Protein AF-A0A2G8LAB1-F1 (afdb_monomer_lite)

InterPro domains:
  IPR038741 AP-5 complex subunit beta-1 [PTHR34033] (22-468)
  IPR048979 AP5B1, middle domain [PF21588] (20-175)
  IPR048980 AP-5 complex subunit beta-1, beta-barrel domain [PF21589] (275-345)
  IPR048981 AP5B1, C-terminal domain [PF21590] (365-467)

Foldseek 3Di:
DDPVVPVVCPPPLPPVLVVLLVCCVVPVVCLVVLVVVLVVCCVVPVPDPSSLVSLQSNLQSLLPDQLVVCVVNVLSNLVSLLVNLQDAPHDNVSVLVSLLNNLVVDLVQVPQPPPVLLSLLSSLLSNLQRYDCVVCLVSSLSNLVSQLPRHNDNLSNVSSVVSNCCSPPHDSVVSNVVSVVVVVPPVPPDPCCVSRVPPPPVPQQPAAEDADDQKAKDFDDWDWDLLVVLVCCEPDDLVVLVCCLVPVPDQTKTKTKIFIATDPDPPPDDDPFFKWAFKWKAKDDDPQWPHWDIDTDGIDGNPDPVTDIDITIIRGQFLDKDFIWMKMWTAGPVRHIYIYTYGTDTGASLSFWDARSYDLVCSVVSLVVLQVVLVVQCPDPPFQKDKDKDWAQDAPVLVVVLCCVRPVRQWNDPPDDPDPFQFTWGWTAGPRGKIWTWTWTGDNIIMIIIIIRHPVCVVSVVVVSVVSVPDD

Structure (mmCIF, N/CA/C/O backbone):
data_AF-A0A2G8LAB1-F1
#
_entry.id   AF-A0A2G8LAB1-F1
#
loop_
_atom_site.group_PDB
_atom_site.id
_atom_site.type_symbol
_atom_site.label_atom_id
_atom_site.label_alt_id
_atom_site.label_comp_id
_atom_site.label_asym_id
_atom_site.label_entity_id
_atom_site.label_seq_id
_atom_site.pdbx_PDB_ins_code
_atom_site.Cartn_x
_atom_site.Cartn_y
_atom_site.Cartn_z
_atom_site.occupancy
_atom_site.B_iso_or_equiv
_atom_site.auth_seq_id
_atom_site.auth_comp_id
_atom_site.auth_asym_id
_atom_site.auth_atom_id
_atom_site.pdbx_PDB_model_num
ATOM 1 N N . MET A 1 1 ? -2.774 -20.243 12.079 1.00 34.16 1 MET A N 1
ATOM 2 C CA . MET A 1 1 ? -2.712 -21.299 13.116 1.00 34.16 1 MET A CA 1
ATOM 3 C C . MET A 1 1 ? -4.009 -22.090 13.053 1.00 34.16 1 MET A C 1
ATOM 5 O O . MET A 1 1 ? -5.054 -21.473 12.923 1.00 34.16 1 MET A O 1
ATOM 9 N N . ASN A 1 2 ? -3.933 -23.422 13.016 1.00 23.27 2 ASN A N 1
ATOM 10 C CA . ASN A 1 2 ? -5.060 -24.310 12.702 1.00 23.27 2 ASN A CA 1
ATOM 11 C C . ASN A 1 2 ? -5.976 -24.527 13.923 1.00 23.27 2 ASN A C 1
ATOM 13 O O . ASN A 1 2 ? -5.497 -24.894 14.994 1.00 23.27 2 ASN A O 1
ATOM 17 N N . VAL A 1 3 ? -7.285 -24.348 13.723 1.00 28.98 3 VAL A N 1
ATOM 18 C CA . VAL A 1 3 ? -8.379 -24.442 14.720 1.00 28.98 3 VAL A CA 1
ATOM 19 C C . VAL A 1 3 ? -8.551 -25.866 15.289 1.00 28.98 3 VAL A C 1
ATOM 21 O O . VAL A 1 3 ? -9.186 -26.083 16.315 1.00 28.98 3 VAL A O 1
A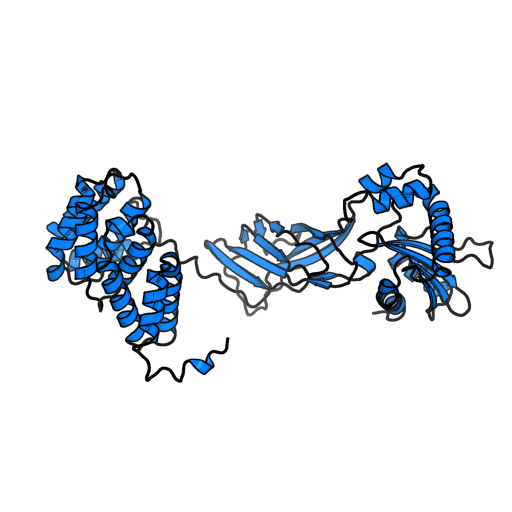TOM 24 N N . SER A 1 4 ? -7.905 -26.860 14.685 1.00 25.75 4 SER A N 1
ATOM 25 C CA . SER A 1 4 ? -8.000 -28.276 15.051 1.00 25.75 4 SER A CA 1
ATOM 26 C C . SER A 1 4 ? -7.228 -28.690 16.313 1.00 25.75 4 SER A C 1
ATOM 28 O O . SER A 1 4 ? -7.416 -29.812 16.777 1.00 25.75 4 SER A O 1
ATOM 30 N N . ASN A 1 5 ? -6.420 -27.810 16.916 1.00 28.12 5 ASN A N 1
ATOM 31 C CA . ASN A 1 5 ? -5.704 -28.118 18.164 1.00 28.12 5 ASN A CA 1
ATOM 32 C C . ASN A 1 5 ? -6.495 -27.811 19.454 1.00 28.12 5 ASN A C 1
ATOM 34 O O . ASN A 1 5 ? -6.044 -28.193 20.530 1.00 28.12 5 ASN A O 1
ATOM 38 N N . PHE A 1 6 ? -7.677 -27.186 19.381 1.00 33.34 6 PHE A N 1
ATOM 39 C CA . PHE A 1 6 ? -8.468 -26.852 20.579 1.00 33.34 6 PHE A CA 1
ATOM 40 C C . PHE A 1 6 ? -9.347 -28.001 21.106 1.00 33.34 6 PHE A C 1
ATOM 42 O O . PHE A 1 6 ? -9.737 -27.993 22.272 1.00 33.34 6 PHE A O 1
ATOM 49 N N . TYR A 1 7 ? -9.598 -29.047 20.311 1.00 29.33 7 TYR A N 1
ATOM 50 C CA . TYR A 1 7 ? -10.442 -30.180 20.727 1.00 29.33 7 TYR A CA 1
ATOM 51 C C . TYR A 1 7 ? -9.800 -31.115 21.773 1.00 29.33 7 TYR A C 1
ATOM 53 O O . TYR A 1 7 ? -10.457 -32.038 22.250 1.00 29.33 7 TYR A O 1
ATOM 61 N N . PHE A 1 8 ? -8.548 -30.869 22.178 1.00 28.81 8 PHE A N 1
ATOM 62 C CA . PHE A 1 8 ? -7.844 -31.644 23.211 1.00 28.81 8 PHE A CA 1
ATOM 63 C C . PHE A 1 8 ? -7.818 -30.985 24.606 1.00 28.81 8 PHE A C 1
ATOM 65 O O . PHE A 1 8 ? -7.206 -31.530 25.524 1.00 28.81 8 PHE A O 1
ATOM 72 N N . LEU A 1 9 ? -8.500 -29.850 24.804 1.00 31.88 9 LEU A N 1
ATOM 73 C CA . LEU A 1 9 ? -8.418 -29.046 26.038 1.00 31.88 9 LEU A CA 1
ATOM 74 C C . LEU A 1 9 ? -9.493 -29.341 27.099 1.00 31.88 9 LEU A C 1
ATOM 76 O O . LEU A 1 9 ? -9.493 -28.725 28.161 1.00 31.88 9 LEU A O 1
ATOM 80 N N . GLY A 1 10 ? -10.357 -30.337 26.887 1.00 31.53 10 GLY A N 1
ATOM 81 C CA . GLY A 1 10 ? -11.409 -30.712 27.848 1.00 31.53 10 GLY A CA 1
ATOM 82 C C . GLY A 1 10 ? -10.918 -31.235 29.210 1.00 31.53 10 GLY A C 1
ATOM 83 O O . GLY A 1 10 ? -11.738 -31.463 30.092 1.00 31.53 10 GLY A O 1
ATOM 84 N N . ASN A 1 11 ? -9.604 -31.418 29.404 1.00 30.48 11 ASN A N 1
ATOM 85 C CA . ASN A 1 11 ? -9.011 -31.949 30.641 1.00 30.48 11 ASN A CA 1
ATOM 86 C C . ASN A 1 11 ? -7.961 -31.026 31.304 1.00 30.48 11 ASN A C 1
ATOM 88 O O . ASN A 1 11 ? -7.359 -31.434 32.293 1.00 30.48 11 ASN A O 1
ATOM 92 N N . TYR A 1 12 ? -7.750 -29.797 30.810 1.00 37.06 12 TYR A N 1
ATOM 93 C CA . TYR A 1 12 ? -6.701 -28.875 31.297 1.00 37.06 12 TYR A CA 1
ATOM 94 C C . TYR A 1 12 ? -7.227 -27.480 31.693 1.00 37.06 12 TYR A C 1
ATOM 96 O O . TYR A 1 12 ? -6.529 -26.476 31.584 1.00 37.06 12 TYR A O 1
ATOM 104 N N . TYR A 1 13 ? -8.453 -27.401 32.222 1.00 44.59 13 TYR A N 1
ATOM 105 C CA . TYR A 1 13 ? -9.095 -26.132 32.610 1.00 44.59 13 TYR A CA 1
ATOM 106 C C . TYR A 1 13 ? -8.311 -25.271 33.625 1.00 44.59 13 TYR A C 1
ATOM 108 O O . TYR A 1 13 ? -8.601 -24.086 33.754 1.00 44.59 13 TYR A O 1
ATOM 116 N N . SER A 1 14 ? -7.324 -25.817 34.347 1.00 45.56 14 SER A N 1
ATOM 117 C CA . SER A 1 14 ? -6.558 -25.060 35.349 1.00 45.56 14 SER A CA 1
ATOM 118 C C . SER A 1 14 ? -5.307 -24.362 34.811 1.00 45.56 14 SER A C 1
ATOM 120 O O . SER A 1 14 ? -4.844 -23.413 35.433 1.00 45.56 14 SER A O 1
ATOM 122 N N . THR A 1 15 ? -4.718 -24.830 33.707 1.00 46.34 15 THR A N 1
ATOM 123 C CA . THR A 1 15 ? -3.428 -24.307 33.217 1.00 46.34 15 THR A CA 1
ATOM 124 C C . THR A 1 15 ? -3.585 -23.079 32.328 1.00 46.34 15 THR A C 1
ATOM 126 O O . THR A 1 15 ? -2.771 -22.168 32.425 1.00 46.34 15 THR A O 1
ATOM 129 N N . ASP A 1 16 ? -4.653 -22.994 31.533 1.00 50.97 16 ASP A N 1
ATOM 130 C CA . ASP A 1 16 ? -4.827 -21.889 30.578 1.00 50.97 16 ASP A CA 1
ATOM 131 C C . ASP A 1 16 ? -5.318 -20.594 31.247 1.00 50.97 16 ASP A C 1
ATOM 133 O O . ASP A 1 16 ? -4.904 -19.505 30.854 1.00 50.97 16 ASP A O 1
ATOM 137 N N . SER A 1 17 ? -6.125 -20.697 32.316 1.00 56.16 17 SER A N 1
ATOM 138 C CA . SER A 1 17 ? -6.511 -19.537 33.144 1.00 56.16 17 SER A CA 1
ATOM 139 C C . SER A 1 17 ? -5.283 -18.871 33.764 1.00 56.16 17 SER A C 1
ATOM 141 O O . SER A 1 17 ? -5.150 -17.650 33.737 1.00 56.16 17 SER A O 1
ATOM 143 N N . PHE A 1 18 ? -4.337 -19.688 34.235 1.00 57.12 18 PHE A N 1
ATOM 144 C CA . PHE A 1 18 ? -3.109 -19.220 34.868 1.00 57.12 18 PHE A CA 1
ATOM 145 C C . PHE A 1 18 ? -2.210 -18.441 33.896 1.00 57.12 18 PHE A C 1
ATOM 147 O O . PHE A 1 18 ? -1.661 -17.411 34.271 1.00 57.12 18 PHE A O 1
ATOM 154 N N . VAL A 1 19 ? -2.105 -18.874 32.634 1.00 64.88 19 VAL A N 1
ATOM 155 C CA . VAL A 1 19 ? -1.280 -18.189 31.620 1.00 64.88 19 VAL A CA 1
ATOM 156 C C . VAL A 1 19 ? -1.858 -16.822 31.251 1.00 64.88 19 VAL A C 1
ATOM 158 O O . VAL A 1 19 ? -1.109 -15.857 31.109 1.00 64.88 19 VAL A O 1
ATOM 161 N N . VAL A 1 20 ? -3.184 -16.713 31.116 1.00 65.50 20 VAL A N 1
ATOM 162 C CA . VAL A 1 20 ? -3.845 -15.433 30.802 1.00 65.50 20 VAL A CA 1
ATOM 163 C C . VAL A 1 20 ? -3.767 -14.474 31.993 1.00 65.50 20 VAL A C 1
ATOM 165 O O . VAL A 1 20 ? -3.480 -13.292 31.810 1.00 65.50 20 VAL A O 1
ATOM 168 N N . GLU A 1 21 ? -3.958 -14.975 33.215 1.00 68.94 21 GLU A N 1
ATOM 169 C CA . GLU A 1 21 ? -3.777 -14.198 34.446 1.00 68.94 21 GLU A CA 1
ATOM 170 C C . GLU A 1 21 ? -2.339 -13.688 34.593 1.00 68.94 21 GLU A C 1
ATOM 172 O O . GLU A 1 21 ? -2.125 -12.502 34.855 1.00 68.94 21 GLU A O 1
ATOM 177 N N . GLU A 1 22 ? -1.348 -14.553 34.368 1.00 67.50 22 GLU A N 1
ATOM 178 C CA . GLU A 1 22 ? 0.066 -14.192 34.438 1.00 67.50 22 GLU A CA 1
ATOM 179 C C . GLU A 1 22 ? 0.432 -13.159 33.362 1.00 67.50 22 GLU A C 1
ATOM 181 O O . GLU A 1 22 ? 1.080 -12.156 33.676 1.00 67.50 22 GLU A O 1
ATOM 186 N N . ALA A 1 23 ? -0.064 -13.319 32.131 1.00 68.81 23 ALA A N 1
ATOM 187 C CA . ALA A 1 23 ? 0.155 -12.367 31.044 1.00 68.81 23 ALA A CA 1
ATOM 188 C C . ALA A 1 23 ? -0.424 -10.977 31.356 1.00 68.81 23 ALA A C 1
ATOM 190 O O . ALA A 1 23 ? 0.278 -9.976 31.214 1.00 68.81 23 ALA A O 1
ATOM 191 N N . VAL A 1 24 ? -1.667 -10.900 31.845 1.00 70.88 24 VAL A N 1
ATOM 192 C CA . VAL A 1 24 ? -2.286 -9.624 32.249 1.00 70.88 24 VAL A CA 1
ATOM 193 C C . VAL A 1 24 ? -1.574 -9.022 33.468 1.00 70.88 24 VAL A C 1
ATOM 195 O O . VAL A 1 24 ? -1.470 -7.800 33.575 1.00 70.88 24 VAL A O 1
ATOM 198 N N . SER A 1 25 ? -1.031 -9.850 34.367 1.00 67.75 25 SER A N 1
ATOM 199 C CA . SER A 1 25 ? -0.295 -9.372 35.543 1.00 67.75 25 SER A CA 1
ATOM 200 C C . SER A 1 25 ? 1.044 -8.716 35.204 1.00 67.75 25 SER A C 1
ATOM 202 O O . SER A 1 25 ? 1.371 -7.666 35.758 1.00 67.75 25 SER A O 1
ATOM 204 N N . GLN A 1 26 ? 1.812 -9.316 34.290 1.00 69.88 26 GLN A N 1
ATOM 205 C CA . GLN A 1 26 ? 3.109 -8.788 33.869 1.00 69.88 26 GLN A CA 1
ATOM 206 C C . GLN A 1 26 ? 2.942 -7.643 32.867 1.00 69.88 26 GLN A C 1
ATOM 208 O O . GLN A 1 26 ? 3.768 -6.730 32.811 1.00 69.88 26 GLN A O 1
ATOM 213 N N . HIS A 1 27 ? 1.850 -7.667 32.100 1.00 75.50 27 HIS A N 1
ATOM 214 C CA . HIS A 1 27 ? 1.599 -6.742 31.008 1.00 75.50 27 HIS A CA 1
ATOM 215 C C . HIS A 1 27 ? 0.113 -6.320 30.947 1.00 75.50 27 HIS A C 1
ATOM 217 O O . HIS A 1 27 ? -0.661 -6.846 30.145 1.00 75.50 27 HIS A O 1
ATOM 223 N N . PRO A 1 28 ? -0.302 -5.308 31.736 1.00 75.06 28 PRO A N 1
ATOM 224 C CA . PRO A 1 28 ? -1.707 -4.888 31.834 1.00 75.06 28 PRO A CA 1
ATOM 225 C C . PRO A 1 28 ? -2.363 -4.412 30.527 1.00 75.06 28 PRO A C 1
ATOM 227 O O . PRO A 1 28 ? -3.585 -4.434 30.417 1.00 75.06 28 PRO A O 1
ATOM 230 N N . HIS A 1 29 ? -1.578 -4.035 29.513 1.00 72.62 29 HIS A N 1
ATOM 231 C CA . HIS A 1 29 ? -2.083 -3.671 28.183 1.00 72.62 29 HIS A CA 1
ATOM 232 C C . HIS A 1 29 ? -2.732 -4.848 27.434 1.00 72.62 29 HIS A C 1
ATOM 234 O O . HIS A 1 29 ? -3.536 -4.631 26.533 1.00 72.62 29 HIS A O 1
ATOM 240 N N . PHE A 1 30 ? -2.455 -6.099 27.825 1.00 72.69 30 PHE A N 1
ATOM 241 C CA . PHE A 1 30 ? -3.140 -7.268 27.261 1.00 72.69 30 PHE A CA 1
ATOM 242 C C . PHE A 1 30 ? -4.578 -7.447 27.768 1.00 72.69 30 PHE A C 1
ATOM 244 O O . PHE A 1 30 ? -5.255 -8.370 27.318 1.00 72.69 30 PHE A O 1
ATOM 251 N N . ALA A 1 31 ? -5.075 -6.578 28.656 1.00 70.25 31 ALA A N 1
ATOM 252 C CA . ALA A 1 31 ? -6.454 -6.621 29.142 1.00 70.25 31 ALA A CA 1
ATOM 253 C C . ALA A 1 31 ? -7.486 -6.649 28.000 1.00 70.25 31 ALA A C 1
ATOM 255 O O . ALA A 1 31 ? -8.402 -7.468 28.026 1.00 70.25 31 ALA A O 1
ATOM 256 N N . ASP A 1 32 ? -7.306 -5.822 26.967 1.00 69.94 32 ASP A N 1
ATOM 257 C CA . ASP A 1 32 ? -8.233 -5.770 25.829 1.00 69.94 32 ASP A CA 1
ATOM 258 C C . ASP A 1 32 ? -8.195 -7.065 25.001 1.00 69.94 32 ASP A C 1
ATOM 260 O O . ASP A 1 32 ? -9.229 -7.558 24.549 1.00 69.94 32 ASP A O 1
ATOM 264 N N . HIS A 1 33 ? -7.010 -7.663 24.846 1.00 69.69 33 HIS A N 1
ATOM 265 C CA . HIS A 1 33 ? -6.842 -8.944 24.157 1.00 69.69 33 HIS A CA 1
ATOM 266 C C . HIS A 1 33 ? -7.449 -10.104 24.951 1.00 69.69 33 HIS A C 1
ATOM 268 O O . HIS A 1 33 ? -8.065 -10.988 24.360 1.00 69.69 33 HIS A O 1
ATOM 274 N N . ALA A 1 34 ? -7.332 -10.081 26.281 1.00 70.12 34 ALA A N 1
ATOM 275 C CA . ALA A 1 34 ? -7.974 -11.056 27.153 1.00 70.12 34 ALA A CA 1
ATOM 276 C C . ALA A 1 34 ? -9.507 -10.951 27.076 1.00 70.12 34 ALA A C 1
ATOM 278 O O . ALA A 1 34 ? -10.182 -11.972 26.959 1.00 70.12 34 ALA A O 1
ATOM 279 N N . LEU A 1 35 ? -10.062 -9.734 27.063 1.00 71.12 35 LEU A N 1
ATOM 280 C CA . LEU A 1 35 ? -11.503 -9.515 26.885 1.00 71.12 35 LEU A CA 1
ATOM 281 C C . LEU A 1 35 ? -11.991 -9.961 25.500 1.00 71.12 35 LEU A C 1
ATOM 283 O O . LEU A 1 35 ? -13.035 -10.602 25.400 1.00 71.12 35 LEU A O 1
ATOM 287 N N . ASN A 1 36 ? -11.221 -9.691 24.443 1.00 70.88 36 ASN A N 1
ATOM 288 C CA . ASN A 1 36 ? -11.530 -10.177 23.098 1.00 70.88 36 ASN A CA 1
ATOM 289 C C . ASN A 1 36 ? -11.523 -11.713 23.042 1.00 70.88 36 ASN A C 1
ATOM 291 O O . ASN A 1 36 ? -12.455 -12.312 22.514 1.00 70.88 36 ASN A O 1
ATOM 295 N N . PHE A 1 37 ? -10.520 -12.354 23.647 1.00 71.56 37 PHE A N 1
ATOM 296 C CA . PHE A 1 37 ? -10.457 -13.809 23.743 1.00 71.56 37 PHE A CA 1
ATOM 297 C C . PHE A 1 37 ? -11.677 -14.387 24.476 1.00 71.56 37 PHE A C 1
ATOM 299 O O . PHE A 1 37 ? -12.291 -15.329 23.982 1.00 71.56 37 PHE A O 1
ATOM 306 N N . ILE A 1 38 ? -12.079 -13.789 25.604 1.00 72.81 38 ILE A N 1
ATOM 307 C CA . ILE A 1 38 ? -13.292 -14.177 26.345 1.00 72.81 38 ILE A CA 1
ATOM 308 C C . ILE A 1 38 ? -14.540 -14.048 25.456 1.00 72.81 38 ILE A C 1
ATOM 310 O O . ILE A 1 38 ? -15.355 -14.969 25.432 1.00 72.81 38 ILE A O 1
ATOM 314 N N . SER A 1 39 ? -14.666 -12.958 24.689 1.00 72.25 39 SER A N 1
ATOM 315 C CA . SER A 1 39 ? -15.780 -12.745 23.749 1.00 72.25 39 SER A CA 1
ATOM 316 C C . SER A 1 39 ? -15.806 -13.803 22.646 1.00 72.25 39 SER A C 1
ATOM 318 O O . SER A 1 39 ? -16.830 -14.449 22.443 1.00 72.25 39 SER A O 1
ATOM 320 N N . CYS A 1 40 ? -14.668 -14.047 21.988 1.00 67.94 40 CYS A N 1
ATOM 321 C CA . CYS A 1 40 ? -14.544 -15.048 20.928 1.00 67.94 40 CYS A CA 1
ATOM 322 C C . CYS A 1 40 ? -14.899 -16.458 21.428 1.00 67.94 40 CYS A C 1
ATOM 324 O O . CYS A 1 40 ? -15.589 -17.209 20.744 1.00 67.94 40 CYS A O 1
ATOM 326 N N . VAL A 1 41 ? -14.458 -16.829 22.637 1.00 70.88 41 VAL A N 1
ATOM 327 C CA . VAL A 1 41 ? -14.788 -18.140 23.219 1.00 70.88 41 VAL A CA 1
ATOM 328 C C . VAL A 1 41 ? -16.267 -18.228 23.604 1.00 70.88 41 VAL A C 1
ATOM 330 O O . VAL A 1 41 ? -16.855 -19.297 23.474 1.00 70.88 41 VAL A O 1
ATOM 333 N N . SER A 1 42 ? -16.879 -17.127 24.048 1.00 74.75 42 SER A N 1
ATOM 334 C CA . SER A 1 42 ? -18.318 -17.068 24.339 1.00 74.75 42 SER A CA 1
ATOM 335 C C . SER A 1 42 ? -19.173 -17.258 23.077 1.00 74.75 42 SER A C 1
ATOM 337 O O . SER A 1 42 ? -20.187 -17.950 23.117 1.00 74.75 42 SER A O 1
ATOM 339 N N . GLU A 1 43 ? -18.738 -16.708 21.938 1.00 74.25 43 GLU A N 1
ATOM 340 C CA . GLU A 1 43 ? -19.420 -16.854 20.643 1.00 74.25 43 GLU A CA 1
ATOM 341 C C . GLU A 1 43 ? -19.307 -18.274 20.065 1.00 74.25 43 GLU A C 1
ATOM 343 O O . GLU A 1 43 ? -20.296 -18.832 19.592 1.00 74.25 43 GLU A O 1
ATOM 348 N N . GLU A 1 44 ? -18.118 -18.879 20.129 1.00 71.62 44 GLU A N 1
ATOM 349 C CA . GLU A 1 44 ? -17.864 -20.223 19.588 1.00 71.62 44 GLU A CA 1
ATOM 350 C C . GLU A 1 44 ? -18.386 -21.348 20.506 1.00 71.62 44 GLU A C 1
ATOM 352 O O . GLU A 1 44 ? -18.726 -22.437 20.036 1.00 71.62 44 GLU A O 1
ATOM 357 N N . LEU A 1 45 ? -18.453 -21.114 21.824 1.00 74.12 45 LEU A N 1
ATOM 358 C CA . LEU A 1 45 ? -18.865 -22.098 22.835 1.00 74.12 45 LEU A CA 1
ATOM 359 C C . LEU A 1 45 ? -19.862 -21.494 23.850 1.00 74.12 45 LEU A C 1
ATOM 361 O O . LEU A 1 45 ? -19.519 -21.342 25.028 1.00 74.12 45 LEU A O 1
ATOM 365 N N . PRO A 1 46 ? -21.118 -21.220 23.446 1.00 71.06 46 PRO A N 1
ATOM 366 C CA . PRO A 1 46 ? -22.100 -20.508 24.274 1.00 71.06 46 PRO A CA 1
ATOM 367 C C . PRO A 1 46 ? -22.501 -21.242 25.566 1.00 71.06 46 PRO A C 1
ATOM 369 O O . PRO A 1 46 ? -22.872 -20.607 26.550 1.00 71.06 46 PRO A O 1
ATOM 372 N N . ASP A 1 47 ? -22.390 -22.573 25.604 1.00 73.94 47 ASP A N 1
ATOM 373 C CA . ASP A 1 47 ? -22.720 -23.381 26.791 1.00 73.94 47 ASP A CA 1
ATOM 374 C C . ASP A 1 47 ? -21.543 -23.530 27.780 1.00 73.94 47 ASP A C 1
ATOM 376 O O . ASP A 1 47 ? -21.663 -24.176 28.829 1.00 73.94 47 ASP A O 1
ATOM 380 N N . SER A 1 48 ? -20.373 -22.970 27.457 1.00 80.00 48 SER A N 1
ATOM 381 C CA . SER A 1 48 ? -19.173 -23.112 28.278 1.00 80.00 48 SER A CA 1
ATOM 382 C C . SER A 1 48 ? -19.189 -22.170 29.482 1.00 80.00 48 SER A C 1
ATOM 384 O O . SER A 1 48 ? -19.410 -20.971 29.361 1.00 80.00 48 SER A O 1
ATOM 386 N N . LYS A 1 49 ? -18.848 -22.691 30.668 1.00 80.94 49 LYS A N 1
ATOM 387 C CA . LYS A 1 49 ? -18.621 -21.871 31.878 1.00 80.94 49 LYS A CA 1
ATOM 388 C C . LYS A 1 49 ? -17.232 -21.228 31.921 1.00 80.94 49 LYS A C 1
ATOM 390 O O . LYS A 1 49 ? -16.925 -20.500 32.859 1.00 80.94 49 LYS A O 1
ATOM 395 N N . PHE A 1 50 ? -16.380 -21.524 30.944 1.00 80.50 50 PHE A N 1
ATOM 396 C CA . PHE A 1 50 ? -15.001 -21.051 30.919 1.00 80.50 50 PHE A CA 1
ATOM 397 C C . PHE A 1 50 ? -14.876 -19.516 30.822 1.00 80.50 50 PHE A C 1
ATOM 399 O O . PHE A 1 50 ? -14.126 -18.965 31.627 1.00 80.50 50 PHE A O 1
ATOM 406 N N . PRO A 1 51 ? -15.616 -18.796 29.947 1.00 80.31 51 PRO A N 1
ATOM 407 C CA . PRO A 1 51 ? -15.516 -17.334 29.844 1.00 80.31 51 PRO A CA 1
ATOM 408 C C . PRO A 1 51 ? -15.807 -16.616 31.169 1.00 80.31 51 PRO A C 1
ATOM 410 O O . PRO A 1 51 ? -15.028 -15.770 31.609 1.00 80.31 51 PRO A O 1
ATOM 413 N N . SER A 1 52 ? -16.884 -17.009 31.858 1.00 81.88 52 SER A N 1
ATOM 414 C CA . SER A 1 52 ? -17.267 -16.425 33.148 1.00 81.88 52 SER A CA 1
ATOM 415 C C . SER A 1 52 ? -16.312 -16.815 34.279 1.00 81.88 52 SER A C 1
ATOM 417 O O . SER A 1 52 ? -16.014 -15.984 35.137 1.00 81.88 52 SER A O 1
ATOM 419 N N . GLN A 1 53 ? -15.765 -18.037 34.271 1.00 83.00 53 GLN A N 1
ATOM 420 C CA . GLN A 1 53 ? -14.735 -18.464 35.228 1.00 83.00 53 GLN A CA 1
ATOM 421 C C . GLN A 1 53 ? -13.419 -17.700 35.051 1.00 83.00 53 GLN A C 1
ATOM 423 O O . GLN A 1 53 ? -12.848 -17.244 36.043 1.00 83.00 53 GLN A O 1
ATOM 428 N N . LEU A 1 54 ? -12.963 -17.517 33.810 1.00 82.38 54 LEU A N 1
ATOM 429 C CA . LEU A 1 54 ? -11.751 -16.763 33.499 1.00 82.38 54 LEU A CA 1
ATOM 430 C C . LEU A 1 54 ? -11.906 -15.288 33.892 1.00 82.38 54 LEU A C 1
ATOM 432 O O . LEU A 1 54 ? -11.045 -14.733 34.575 1.00 82.38 54 LEU A O 1
ATOM 436 N N . LEU A 1 55 ? -13.037 -14.665 33.543 1.00 84.00 55 LEU A N 1
ATOM 437 C CA . LEU A 1 55 ? -13.326 -13.277 33.910 1.00 84.00 55 LEU A CA 1
ATOM 438 C C . LEU A 1 55 ? -13.435 -13.090 35.433 1.00 84.00 55 LEU A C 1
ATOM 440 O O . LEU A 1 55 ? -12.922 -12.111 35.982 1.00 84.00 55 LEU A O 1
ATOM 444 N N . GLN A 1 56 ? -14.040 -14.049 36.140 1.00 85.81 56 GLN A N 1
ATOM 445 C CA . GLN A 1 56 ? -14.079 -14.074 37.604 1.00 85.81 56 GLN A CA 1
ATOM 446 C C . GLN A 1 56 ? -12.676 -14.190 38.213 1.00 85.81 56 GLN A C 1
ATOM 448 O O . GLN A 1 56 ? -12.392 -13.522 39.213 1.00 85.81 56 GLN A O 1
ATOM 453 N N . SER A 1 57 ? -11.812 -15.028 37.637 1.00 84.44 57 SER A N 1
ATOM 454 C CA . SER A 1 57 ? -10.441 -15.219 38.111 1.00 84.44 57 SER A CA 1
ATOM 455 C C . SER A 1 57 ? -9.605 -13.952 37.925 1.00 84.44 57 SER A C 1
ATOM 457 O O . SER A 1 57 ? -9.044 -13.439 38.895 1.00 84.44 57 SER A O 1
ATOM 459 N N . LEU A 1 58 ? -9.656 -13.347 36.732 1.00 84.00 58 LEU A N 1
ATOM 460 C CA . LEU A 1 58 ? -9.024 -12.055 36.442 1.00 84.00 58 LEU A CA 1
ATOM 461 C C . LEU A 1 58 ? -9.519 -10.954 37.388 1.00 84.00 58 LEU A C 1
ATOM 463 O O . LEU A 1 58 ? -8.722 -10.205 37.951 1.00 84.00 58 LEU A O 1
ATOM 467 N N . THR A 1 59 ? -10.829 -10.888 37.632 1.00 86.88 59 THR A N 1
ATOM 468 C CA . THR A 1 59 ? -11.426 -9.914 38.559 1.00 86.88 59 THR A CA 1
ATOM 469 C C . THR A 1 59 ? -10.894 -10.085 39.983 1.00 86.88 59 THR A C 1
ATOM 471 O O . THR A 1 59 ? -10.543 -9.104 40.641 1.00 86.88 59 THR A O 1
ATOM 474 N N . ASN A 1 60 ? -10.807 -11.328 40.466 1.00 86.31 60 ASN A N 1
ATOM 475 C CA . ASN A 1 60 ? -10.281 -11.632 41.797 1.00 86.31 60 ASN A CA 1
ATOM 476 C C . ASN A 1 60 ? -8.793 -11.310 41.912 1.00 86.31 60 ASN A C 1
ATOM 478 O O . ASN A 1 60 ? -8.367 -10.787 42.940 1.00 86.31 60 ASN A O 1
ATOM 482 N N . PHE A 1 61 ? -8.024 -11.603 40.866 1.00 83.94 61 PHE A N 1
ATOM 483 C CA . PHE A 1 61 ? -6.604 -11.300 40.803 1.00 83.94 61 PHE A CA 1
ATOM 484 C C . PHE A 1 61 ? -6.357 -9.788 40.870 1.00 83.94 61 PHE A C 1
ATOM 486 O O . PHE A 1 61 ? -5.644 -9.313 41.753 1.00 83.94 61 PHE A O 1
ATOM 493 N N . ILE A 1 62 ? -7.022 -9.008 40.011 1.00 83.88 62 ILE A N 1
ATOM 494 C CA . ILE A 1 62 ? -6.889 -7.543 39.986 1.00 83.88 62 ILE A CA 1
ATOM 495 C C . ILE A 1 62 ? -7.319 -6.940 41.326 1.00 83.88 62 ILE A C 1
ATOM 497 O O . ILE A 1 62 ? -6.647 -6.055 41.852 1.00 83.88 62 ILE A O 1
ATOM 501 N N . ALA A 1 63 ? -8.391 -7.456 41.937 1.00 84.81 63 ALA A N 1
ATOM 502 C CA . ALA A 1 63 ? -8.863 -6.980 43.234 1.00 84.81 63 ALA A CA 1
ATOM 503 C C . ALA A 1 63 ? -7.863 -7.207 44.393 1.00 84.81 63 ALA A C 1
ATOM 505 O O . ALA A 1 63 ? -8.004 -6.572 45.441 1.00 84.81 63 ALA A O 1
ATOM 506 N N . GLN A 1 64 ? -6.870 -8.092 44.231 1.00 84.62 64 GLN A N 1
ATOM 507 C CA . GLN A 1 64 ? -5.792 -8.316 45.206 1.00 84.62 64 GLN A CA 1
ATOM 508 C C . GLN A 1 64 ? -4.599 -7.370 45.018 1.00 84.62 64 GLN A C 1
ATOM 510 O O . GLN A 1 64 ? -3.797 -7.209 45.941 1.00 84.62 64 GLN A O 1
ATOM 515 N N . VAL A 1 65 ? -4.471 -6.729 43.854 1.00 82.75 65 VAL A N 1
ATOM 516 C CA . VAL A 1 65 ? -3.391 -5.778 43.581 1.00 82.75 65 VAL A CA 1
ATOM 517 C C . VAL A 1 65 ? -3.582 -4.524 44.440 1.00 82.75 65 VAL A C 1
ATOM 519 O O . VAL A 1 65 ? -4.689 -4.021 44.620 1.00 82.75 65 VAL A O 1
ATOM 522 N N . SER A 1 66 ? -2.494 -3.990 44.999 1.00 80.94 66 SER A N 1
ATOM 523 C CA . SER A 1 66 ? -2.553 -2.756 45.789 1.00 80.94 66 SER A CA 1
ATOM 524 C C . SER A 1 66 ? -2.927 -1.558 44.896 1.00 80.94 66 SER A C 1
ATOM 526 O O . SER A 1 66 ? -2.216 -1.332 43.909 1.00 80.94 66 SER A O 1
ATOM 528 N N . PRO A 1 67 ? -3.931 -0.734 45.258 1.00 79.19 67 PRO A N 1
ATOM 529 C CA . PRO A 1 67 ? -4.385 0.376 44.417 1.00 79.19 67 PRO A CA 1
ATOM 530 C C . PRO A 1 67 ? -3.287 1.388 44.050 1.00 79.19 67 PRO A C 1
ATOM 532 O O . PRO A 1 67 ? -3.289 1.915 42.944 1.00 79.19 67 PRO A O 1
ATOM 535 N N . GLU A 1 68 ? -2.302 1.608 44.925 1.00 76.44 68 GLU A N 1
ATOM 536 C CA . GLU A 1 68 ? -1.167 2.520 44.688 1.00 76.44 68 GLU A CA 1
ATOM 537 C C . GLU A 1 68 ? -0.284 2.080 43.511 1.00 76.44 68 GLU A C 1
ATOM 539 O O . GLU A 1 68 ? 0.117 2.903 42.695 1.00 76.44 68 GLU A O 1
ATOM 544 N N . LYS A 1 69 ? -0.037 0.770 43.378 1.00 76.81 69 LYS A N 1
ATOM 545 C CA . LYS A 1 69 ? 0.736 0.192 42.261 1.00 76.81 69 LYS A CA 1
ATOM 546 C C . LYS A 1 69 ? -0.077 0.077 40.973 1.00 76.81 69 LYS A C 1
ATOM 548 O O . LYS A 1 69 ? 0.484 -0.124 39.906 1.00 76.81 69 LYS A O 1
ATOM 553 N N . SER A 1 70 ? -1.400 0.179 41.077 1.00 78.44 70 SER A N 1
ATOM 554 C CA . SER A 1 70 ? -2.311 0.033 39.945 1.00 78.44 70 SER A CA 1
ATOM 555 C C . SER A 1 70 ? -2.526 1.322 39.153 1.00 78.44 70 SER A C 1
ATOM 557 O O . SER A 1 70 ? -3.099 1.263 38.073 1.00 78.44 70 SER A O 1
ATOM 559 N N . LEU A 1 71 ? -2.094 2.476 39.678 1.00 78.31 71 LEU A N 1
ATOM 560 C CA . LEU A 1 71 ? -2.442 3.793 39.134 1.00 78.31 71 LEU A CA 1
ATOM 561 C C . LEU A 1 71 ? -2.018 3.981 37.677 1.00 78.31 71 LEU A C 1
ATOM 563 O O . LEU A 1 71 ? -2.792 4.522 36.893 1.00 78.31 71 LEU A O 1
ATOM 567 N N . GLU A 1 72 ? -0.833 3.495 37.307 1.00 77.81 72 GLU A N 1
ATOM 568 C CA . GLU A 1 72 ? -0.310 3.596 35.936 1.00 77.81 72 GLU A CA 1
ATOM 569 C C . GLU A 1 72 ? -1.131 2.780 34.928 1.00 77.81 72 GLU A C 1
ATOM 571 O O . GLU A 1 72 ? -1.209 3.139 33.759 1.00 77.81 72 GLU A O 1
ATOM 576 N N . ASN A 1 73 ? -1.784 1.708 35.384 1.00 79.62 73 ASN A N 1
ATOM 577 C CA . ASN A 1 73 ? -2.516 0.761 34.540 1.00 79.62 73 ASN A CA 1
ATOM 578 C C . ASN A 1 73 ? -4.015 0.704 34.865 1.00 79.62 73 ASN A C 1
ATOM 580 O O . ASN A 1 73 ? -4.716 -0.209 34.426 1.00 79.62 73 ASN A O 1
ATOM 584 N N . LEU A 1 74 ? -4.512 1.678 35.631 1.00 82.69 74 LEU A N 1
ATOM 585 C CA . LEU A 1 74 ? -5.851 1.655 36.209 1.00 82.69 74 LEU A CA 1
ATOM 586 C C . LEU A 1 74 ? -6.935 1.553 35.133 1.00 82.69 74 LEU A C 1
ATOM 588 O O . LEU A 1 74 ? -7.910 0.837 35.324 1.00 82.69 74 LEU A O 1
ATOM 592 N N . GLU A 1 75 ? -6.738 2.212 33.993 1.00 80.31 75 GLU A N 1
ATOM 593 C CA . GLU A 1 75 ? -7.679 2.184 32.872 1.00 80.31 75 GLU A CA 1
ATOM 594 C C . GLU A 1 75 ? -7.969 0.752 32.386 1.00 80.31 75 GLU A C 1
ATOM 596 O O . GLU A 1 75 ? -9.125 0.359 32.238 1.00 80.31 75 GLU A O 1
ATOM 601 N N . HIS A 1 76 ? -6.926 -0.061 32.215 1.00 78.69 76 HIS A N 1
ATOM 602 C CA . HIS A 1 76 ? -7.038 -1.446 31.753 1.00 78.69 76 HIS A CA 1
ATOM 603 C C . HIS A 1 76 ? -7.762 -2.330 32.780 1.00 78.69 76 HIS A C 1
ATOM 605 O O . HIS A 1 76 ? -8.605 -3.155 32.428 1.00 78.69 76 HIS A O 1
ATOM 611 N N . PHE A 1 77 ? -7.491 -2.117 34.069 1.00 83.62 77 PHE A N 1
ATOM 612 C CA . PHE A 1 77 ? -8.168 -2.833 35.151 1.00 83.62 77 PHE A CA 1
ATOM 613 C C . PHE A 1 77 ? -9.647 -2.456 35.266 1.00 83.62 77 PHE A C 1
ATOM 615 O O . PHE A 1 77 ? -10.493 -3.334 35.451 1.00 83.62 77 PHE A O 1
ATOM 622 N N . LEU A 1 78 ? -9.983 -1.172 35.103 1.00 84.19 78 LEU A N 1
ATOM 623 C CA . LEU A 1 78 ? -11.371 -0.712 35.099 1.00 84.19 78 LEU A CA 1
ATOM 624 C C . LEU A 1 78 ? -12.163 -1.308 33.929 1.00 84.19 78 LEU A C 1
ATOM 626 O O . LEU A 1 78 ? -13.334 -1.630 34.110 1.00 84.19 78 LEU A O 1
ATOM 630 N N . ARG A 1 79 ? -11.544 -1.537 32.763 1.00 80.50 79 ARG A N 1
ATOM 631 C CA . ARG A 1 79 ? -12.204 -2.222 31.634 1.00 80.50 79 ARG A CA 1
ATOM 632 C C . ARG A 1 79 ? -12.579 -3.666 31.962 1.00 80.50 79 ARG A C 1
ATOM 634 O O . ARG A 1 79 ? -13.704 -4.072 31.677 1.00 80.50 79 ARG A O 1
ATOM 641 N N . ILE A 1 80 ? -11.691 -4.415 32.619 1.00 83.62 80 ILE A N 1
ATOM 642 C CA . ILE A 1 80 ? -11.988 -5.790 33.058 1.00 83.62 80 ILE A CA 1
ATOM 643 C C . ILE A 1 80 ? -13.118 -5.791 34.093 1.00 83.62 80 ILE A C 1
ATOM 645 O O . ILE A 1 80 ? -14.046 -6.590 33.991 1.00 83.62 80 ILE A O 1
ATOM 649 N N . PHE A 1 81 ? -13.103 -4.855 35.046 1.00 86.38 81 PHE A N 1
ATOM 650 C CA . PHE A 1 81 ? -14.205 -4.697 35.998 1.00 86.38 81 PHE A CA 1
ATOM 651 C C . PHE A 1 81 ? -15.522 -4.299 35.336 1.00 86.38 81 PHE A C 1
ATOM 653 O O . PHE A 1 81 ? -16.580 -4.745 35.775 1.00 86.38 81 PHE A O 1
ATOM 660 N N . ASN A 1 82 ? -15.468 -3.489 34.281 1.00 83.69 82 ASN A N 1
ATOM 661 C CA . ASN A 1 82 ? -16.650 -3.105 33.529 1.00 83.69 82 ASN A CA 1
ATOM 662 C C . ASN A 1 82 ? -17.272 -4.305 32.807 1.00 83.69 82 ASN A C 1
ATOM 664 O O . ASN A 1 82 ? -18.482 -4.491 32.894 1.00 83.69 82 ASN A O 1
ATOM 668 N N . ALA A 1 83 ? -16.448 -5.140 32.167 1.00 80.06 83 ALA A N 1
ATOM 669 C CA . ALA A 1 83 ? -16.895 -6.387 31.549 1.00 80.06 83 ALA A CA 1
ATOM 670 C C . ALA A 1 83 ? -17.470 -7.356 32.594 1.00 80.06 83 ALA A C 1
ATOM 672 O O . ALA A 1 83 ? -18.551 -7.905 32.401 1.00 80.06 83 ALA A O 1
ATOM 673 N N . ALA A 1 84 ? -16.807 -7.502 33.746 1.00 84.38 84 ALA A N 1
ATOM 674 C CA . ALA A 1 84 ? -17.314 -8.315 34.849 1.00 84.38 84 ALA A CA 1
ATOM 675 C C . ALA A 1 84 ? -18.677 -7.822 35.361 1.00 84.38 84 ALA A C 1
ATOM 677 O O . ALA A 1 84 ? -19.542 -8.634 35.673 1.00 84.38 84 ALA A O 1
ATOM 678 N N . ALA A 1 85 ? -18.894 -6.504 35.425 1.00 83.75 85 ALA A N 1
ATOM 679 C CA . ALA A 1 85 ? -20.149 -5.916 35.891 1.00 83.75 85 ALA A CA 1
ATOM 680 C C . ALA A 1 85 ? -21.337 -6.125 34.933 1.00 83.75 85 ALA A C 1
ATOM 682 O O . ALA A 1 85 ? -22.473 -5.889 35.339 1.00 83.75 85 ALA A O 1
ATOM 683 N N . MET A 1 86 ? -21.098 -6.551 33.689 1.00 81.06 86 MET A N 1
ATOM 684 C CA . MET A 1 86 ? -22.152 -6.902 32.728 1.00 81.06 86 MET A CA 1
ATOM 685 C C . MET A 1 86 ? -22.642 -8.350 32.886 1.00 81.06 86 MET A C 1
ATOM 687 O O . MET A 1 86 ? -23.728 -8.686 32.420 1.00 81.06 86 MET A O 1
ATOM 691 N N . GLU A 1 87 ? -21.870 -9.198 33.568 1.00 78.75 87 GLU A N 1
ATOM 692 C CA . GLU A 1 87 ? -22.158 -10.619 33.755 1.00 78.75 87 GLU A CA 1
ATOM 693 C C . GLU A 1 87 ? -22.897 -10.876 35.075 1.00 78.75 87 GLU A C 1
ATOM 695 O O . GLU A 1 87 ? -22.374 -10.636 36.165 1.00 78.75 87 GLU A O 1
ATOM 700 N N . GLU A 1 88 ? -24.102 -11.448 35.008 1.00 74.88 88 GLU A N 1
ATOM 701 C CA . GLU A 1 88 ? -24.915 -11.727 36.207 1.00 74.88 88 GLU A CA 1
ATOM 702 C C . GLU A 1 88 ? -24.328 -12.854 37.081 1.00 74.88 88 GLU A C 1
ATOM 704 O O . GLU A 1 88 ? -24.648 -12.978 38.265 1.00 74.88 88 GLU A O 1
ATOM 709 N N . SER A 1 89 ? -23.464 -13.692 36.500 1.00 74.25 89 SER A N 1
ATOM 710 C CA . SER A 1 89 ? -22.906 -14.889 37.140 1.00 74.25 89 SER A CA 1
ATOM 711 C C . SER A 1 89 ? -21.675 -14.625 38.021 1.00 74.25 89 SER A C 1
ATOM 713 O O . SER A 1 89 ? -21.249 -15.519 38.759 1.00 74.25 89 SER A O 1
ATOM 715 N N . ILE A 1 90 ? -21.114 -13.412 37.977 1.00 80.44 90 ILE A N 1
ATOM 716 C CA . ILE A 1 90 ? -19.834 -13.058 38.606 1.00 80.44 90 ILE A CA 1
ATOM 717 C C . ILE A 1 90 ? -20.045 -12.396 39.976 1.00 80.44 90 ILE A C 1
ATOM 719 O O . ILE A 1 90 ? -20.939 -11.580 40.198 1.00 80.44 90 ILE A O 1
ATOM 723 N N . GLN A 1 91 ? -19.185 -12.726 40.940 1.00 79.75 91 GLN A N 1
ATOM 724 C CA . GLN A 1 91 ? -19.143 -12.080 42.249 1.00 79.75 91 GLN A CA 1
ATOM 725 C C . GLN A 1 91 ? -18.456 -10.715 42.155 1.00 79.75 91 GLN A C 1
ATOM 727 O O . GLN A 1 91 ? -17.240 -10.629 42.001 1.00 79.75 91 GLN A O 1
ATOM 732 N N . LEU A 1 92 ? -19.231 -9.644 42.344 1.00 84.12 92 LEU A N 1
ATOM 733 C CA . LEU A 1 92 ? -18.774 -8.259 42.144 1.00 84.12 92 LEU A CA 1
ATOM 734 C C . LEU A 1 92 ? -18.379 -7.522 43.441 1.00 84.12 92 LEU A C 1
ATOM 736 O O . LEU A 1 92 ? -17.914 -6.384 43.404 1.00 84.12 92 LEU A O 1
ATOM 740 N N . LYS A 1 93 ? -18.470 -8.188 44.603 1.00 83.94 93 LYS A N 1
ATOM 741 C CA . LYS A 1 93 ? -17.965 -7.660 45.890 1.00 83.94 93 LYS A CA 1
ATOM 742 C C . LYS A 1 93 ? -16.465 -7.297 45.875 1.00 83.94 93 LYS A C 1
ATOM 744 O O . LYS A 1 93 ? -16.109 -6.287 46.486 1.00 83.94 93 LYS A O 1
ATOM 749 N N . PRO A 1 94 ? -15.568 -8.073 45.229 1.00 85.00 94 PRO A N 1
ATOM 750 C CA . PRO A 1 94 ? -14.157 -7.704 45.116 1.00 85.00 94 PRO A CA 1
ATOM 751 C C . PRO A 1 94 ? -13.960 -6.388 44.354 1.00 85.00 94 PRO A C 1
ATOM 753 O O . PRO A 1 94 ? -13.178 -5.550 44.798 1.00 85.00 94 PRO A O 1
ATOM 756 N N . VAL A 1 95 ? -14.732 -6.167 43.283 1.00 86.38 95 VAL A N 1
ATOM 757 C CA . VAL A 1 95 ? -14.696 -4.940 42.467 1.00 86.38 95 VAL A CA 1
ATOM 758 C C . VAL A 1 95 ? -15.072 -3.723 43.303 1.00 86.38 95 VAL A C 1
ATOM 760 O O . VAL A 1 95 ? -14.335 -2.739 43.351 1.00 86.38 95 VAL A O 1
ATOM 763 N N . THR A 1 96 ? -16.193 -3.793 44.025 1.00 86.44 96 THR A N 1
ATOM 764 C CA . THR A 1 96 ? -16.653 -2.655 44.828 1.00 86.44 96 THR A CA 1
ATOM 765 C C . THR A 1 96 ? -15.688 -2.349 45.971 1.00 86.44 96 THR A C 1
ATOM 767 O O . THR A 1 96 ? -15.386 -1.185 46.225 1.00 86.44 96 THR A O 1
ATOM 770 N N . LYS A 1 97 ? -15.135 -3.380 46.625 1.00 88.12 97 LYS A N 1
ATOM 771 C CA . LYS A 1 97 ? -14.121 -3.211 47.676 1.00 88.12 97 LYS A CA 1
ATOM 772 C C . LYS A 1 97 ? -12.834 -2.588 47.131 1.00 88.12 97 LYS A C 1
ATOM 774 O O . LYS A 1 97 ? -12.246 -1.732 47.791 1.00 88.12 97 LYS A O 1
ATOM 779 N N . TYR A 1 98 ? -12.412 -2.988 45.934 1.00 88.50 98 TYR A N 1
ATOM 780 C CA . TYR A 1 98 ? -11.252 -2.409 45.270 1.00 88.50 98 TYR A CA 1
ATOM 781 C C . TYR A 1 98 ? -11.454 -0.919 44.974 1.00 88.50 98 TYR A C 1
ATOM 783 O O . TYR A 1 98 ? -10.617 -0.111 45.369 1.00 88.50 98 TYR A O 1
ATOM 791 N N . LEU A 1 99 ? -12.585 -0.534 44.367 1.00 88.56 99 LEU A N 1
ATOM 792 C CA . LEU A 1 99 ? -12.903 0.872 44.073 1.00 88.56 99 LEU A CA 1
ATOM 793 C C . LEU A 1 99 ? -12.970 1.728 45.347 1.00 88.56 99 LEU A C 1
ATOM 795 O O . LEU A 1 99 ? -12.430 2.831 45.393 1.00 88.56 99 LEU A O 1
ATOM 799 N N . GLN A 1 100 ? -13.563 1.202 46.419 1.00 88.75 100 GLN A N 1
ATOM 800 C CA . GLN A 1 100 ? -13.587 1.885 47.714 1.00 88.75 100 GLN A CA 1
ATOM 801 C C . GLN A 1 100 ? -12.187 2.081 48.303 1.00 88.75 100 GLN A C 1
ATOM 803 O O . GLN A 1 100 ? -11.894 3.145 48.852 1.00 88.75 100 GLN A O 1
ATOM 808 N N . ASN A 1 101 ? -11.323 1.069 48.203 1.00 87.06 101 ASN A N 1
ATOM 809 C CA . ASN A 1 101 ? -9.939 1.171 48.654 1.00 87.06 101 ASN A CA 1
ATOM 810 C C . ASN A 1 101 ? -9.159 2.177 47.804 1.00 87.06 101 ASN A C 1
ATOM 812 O O . ASN A 1 101 ? -8.501 3.042 48.373 1.00 87.06 101 ASN A O 1
ATOM 816 N N . LEU A 1 102 ? -9.314 2.136 46.477 1.00 87.62 102 LEU A N 1
ATOM 817 C CA . LEU A 1 102 ? -8.723 3.088 45.537 1.00 87.62 102 LEU A CA 1
ATOM 818 C C . LEU A 1 102 ? -9.057 4.533 45.929 1.00 87.62 102 LEU A C 1
ATOM 820 O O . LEU A 1 102 ? -8.162 5.369 46.013 1.00 87.62 102 LEU A O 1
ATOM 824 N N . PHE A 1 103 ? -10.318 4.829 46.252 1.00 88.06 103 PHE A N 1
ATOM 825 C CA . PHE A 1 103 ? -10.736 6.184 46.632 1.00 88.06 103 PHE A CA 1
ATOM 826 C C . PHE A 1 103 ? -10.191 6.639 47.988 1.00 88.06 103 PHE A C 1
ATOM 828 O O . PHE A 1 103 ? -10.101 7.843 48.241 1.00 88.06 103 PHE A O 1
ATOM 835 N N . LYS A 1 104 ? -9.867 5.700 48.884 1.00 86.25 104 LYS A N 1
ATOM 836 C CA . LYS A 1 104 ? -9.313 5.991 50.213 1.00 86.25 104 LYS A CA 1
ATOM 837 C C . LYS A 1 104 ? -7.796 6.154 50.183 1.00 86.25 104 LYS A C 1
ATOM 839 O O . LYS A 1 104 ? -7.284 7.015 50.887 1.00 86.25 104 LYS A O 1
ATOM 844 N N . SER A 1 105 ? -7.094 5.338 49.399 1.00 83.38 105 SER A N 1
ATOM 845 C CA . SER A 1 105 ? -5.628 5.290 49.379 1.00 83.38 105 SER A CA 1
ATOM 846 C C . SER A 1 105 ? -4.990 6.174 48.306 1.00 83.38 105 SER A C 1
ATOM 848 O O . SER A 1 105 ? -3.776 6.334 48.308 1.00 83.38 105 SER A O 1
ATOM 850 N N . THR A 1 106 ? -5.768 6.738 47.375 1.00 83.94 106 THR A N 1
ATOM 851 C CA . THR A 1 106 ? -5.230 7.514 46.244 1.00 83.94 106 THR A CA 1
ATOM 852 C C . THR A 1 106 ? -5.979 8.831 46.027 1.00 83.94 106 THR A C 1
ATOM 854 O O . THR A 1 106 ? -7.123 8.997 46.455 1.00 83.94 106 THR A O 1
ATOM 857 N N . ASN A 1 107 ? -5.343 9.768 45.319 1.00 81.50 107 ASN A N 1
ATOM 858 C CA . ASN A 1 107 ? -5.925 11.052 44.916 1.00 81.50 107 ASN A CA 1
ATOM 859 C C . ASN A 1 107 ? -6.607 10.999 43.532 1.00 81.50 107 ASN A C 1
ATOM 861 O O . ASN A 1 107 ? -6.806 12.034 42.902 1.00 81.50 107 ASN A O 1
ATOM 865 N N . VAL A 1 108 ? -6.990 9.809 43.046 1.00 82.44 108 VAL A N 1
ATOM 866 C CA . VAL A 1 108 ? -7.563 9.620 41.695 1.00 82.44 108 VAL A CA 1
ATOM 867 C C . VAL A 1 108 ? -8.812 10.468 41.455 1.00 82.44 108 VAL A C 1
ATOM 869 O O . VAL A 1 108 ? -9.013 10.937 40.343 1.00 82.44 108 VAL A O 1
ATOM 872 N N . LEU A 1 109 ? -9.615 10.716 42.493 1.00 82.25 109 LEU A N 1
ATOM 873 C CA . LEU A 1 109 ? -10.803 11.570 42.395 1.00 82.25 109 LEU A CA 1
ATOM 874 C C . LEU A 1 109 ? -10.452 13.057 42.203 1.00 82.25 109 LEU A C 1
ATOM 876 O O . LEU A 1 109 ? -11.213 13.806 41.596 1.00 82.25 109 LEU A O 1
ATOM 880 N N . GLU A 1 110 ? -9.301 13.494 42.708 1.00 82.31 110 GLU A N 1
ATOM 881 C CA . GLU A 1 110 ? -8.853 14.889 42.629 1.00 82.31 110 GLU A CA 1
ATOM 882 C C . GLU A 1 110 ? -8.099 15.164 41.323 1.00 82.31 110 GLU A C 1
ATOM 884 O O . GLU A 1 110 ? -8.133 16.281 40.793 1.00 82.31 110 GLU A O 1
ATOM 889 N N . ASN A 1 111 ? -7.482 14.129 40.753 1.00 73.56 111 ASN A N 1
ATOM 890 C CA . ASN A 1 111 ? -6.898 14.175 39.423 1.00 73.56 111 ASN A CA 1
ATOM 891 C C . ASN A 1 111 ? -8.038 14.403 38.420 1.00 73.56 111 ASN A C 1
ATOM 893 O O . ASN A 1 111 ? -8.969 13.609 38.353 1.00 73.56 111 ASN A O 1
ATOM 897 N N . ARG A 1 112 ? -7.994 15.497 37.644 1.00 70.31 112 ARG A N 1
ATOM 898 C CA . ARG A 1 112 ? -9.020 15.881 36.644 1.00 70.31 112 ARG A CA 1
ATOM 899 C C . ARG A 1 112 ? -9.071 14.934 35.430 1.00 70.31 112 ARG A C 1
ATOM 901 O O . ARG A 1 112 ? -9.172 15.375 34.290 1.00 70.31 112 ARG A O 1
ATOM 908 N N . ASN A 1 113 ? -8.964 13.631 35.660 1.00 78.12 113 ASN A N 1
ATOM 909 C CA . ASN A 1 113 ? -9.025 12.609 34.639 1.00 78.12 113 ASN A CA 1
ATOM 910 C C . ASN A 1 113 ? -10.488 12.225 34.395 1.00 78.12 113 ASN A C 1
ATOM 912 O O . ASN A 1 113 ? -11.033 11.300 34.998 1.00 78.12 113 ASN A O 1
ATOM 916 N N . TRP A 1 114 ? -11.112 12.980 33.495 1.00 78.44 114 TRP A N 1
ATOM 917 C CA . TRP A 1 114 ? -12.495 12.788 33.069 1.00 78.44 114 TRP A CA 1
ATOM 918 C C . TRP A 1 114 ? -12.770 11.362 32.556 1.00 78.44 114 TRP A C 1
ATOM 920 O O . TRP A 1 114 ? -13.812 10.788 32.869 1.00 78.44 114 TRP A O 1
ATOM 930 N N . LEU A 1 115 ? -11.812 10.753 31.845 1.00 77.31 115 LEU A N 1
ATOM 931 C CA . LEU A 1 115 ? -11.951 9.408 31.279 1.00 77.31 115 LEU A CA 1
ATOM 932 C C . LEU A 1 115 ? -12.110 8.341 32.372 1.00 77.31 115 LEU A C 1
ATOM 934 O O . LEU A 1 115 ? -13.039 7.533 32.318 1.00 77.31 115 LEU A O 1
ATOM 938 N N . LEU A 1 116 ? -11.244 8.371 33.390 1.00 82.75 116 LEU A N 1
ATOM 939 C CA . LEU A 1 116 ? -11.329 7.454 34.532 1.00 82.75 116 LEU A CA 1
ATOM 940 C C . LEU A 1 116 ? -12.627 7.654 35.321 1.00 82.75 116 LEU A C 1
ATOM 942 O O . LEU A 1 116 ? -13.265 6.675 35.709 1.00 82.75 116 LEU A O 1
ATOM 946 N N . GLY A 1 117 ? -13.046 8.909 35.517 1.00 82.56 117 GLY A N 1
ATOM 947 C CA . GLY A 1 117 ? -14.322 9.232 36.157 1.00 82.56 117 GLY A CA 1
ATOM 948 C C . GLY A 1 117 ? -15.506 8.575 35.443 1.00 82.56 117 GLY A C 1
ATOM 949 O O . GLY A 1 117 ? -16.326 7.920 36.085 1.00 82.56 117 GLY A O 1
ATOM 950 N N . ASN A 1 118 ? -15.553 8.656 34.111 1.00 80.12 118 ASN A N 1
ATOM 951 C CA . ASN A 1 118 ? -16.596 8.001 33.320 1.00 80.12 118 ASN A CA 1
ATOM 952 C C . ASN A 1 118 ? -16.542 6.474 33.392 1.00 80.12 118 ASN A C 1
ATOM 954 O O . ASN A 1 118 ? -17.587 5.840 33.498 1.00 80.12 118 ASN A O 1
ATOM 958 N N . GLN A 1 119 ? -15.354 5.865 33.385 1.00 80.00 119 GLN A N 1
ATOM 959 C CA . GLN A 1 119 ? -15.238 4.410 33.551 1.00 80.00 119 GLN A CA 1
ATOM 960 C C . GLN A 1 119 ? -15.797 3.947 34.902 1.00 80.00 119 GLN A C 1
ATOM 962 O O . GLN A 1 119 ? -16.505 2.945 34.972 1.00 80.00 119 GLN A O 1
ATOM 967 N N . MET A 1 120 ? -15.548 4.699 35.975 1.00 86.50 120 MET A N 1
ATOM 968 C CA . MET A 1 120 ? -16.100 4.396 37.300 1.00 86.50 120 MET A CA 1
ATOM 969 C C . MET A 1 120 ? -17.624 4.541 37.341 1.00 86.50 120 MET A C 1
ATOM 971 O O . MET A 1 120 ? -18.303 3.715 37.955 1.00 86.50 120 MET A O 1
ATOM 975 N N . ILE A 1 121 ? -18.165 5.562 36.673 1.00 86.38 121 ILE A N 1
ATOM 976 C CA . ILE A 1 121 ? -19.611 5.741 36.514 1.00 86.38 121 ILE A CA 1
ATOM 977 C C . ILE A 1 121 ? -20.219 4.584 35.721 1.00 86.38 121 ILE A C 1
ATOM 979 O O . ILE A 1 121 ? -21.234 4.042 36.150 1.00 86.38 121 ILE A O 1
ATOM 983 N N . GLN A 1 122 ? -19.587 4.160 34.626 1.00 82.94 122 GLN A N 1
ATOM 984 C CA . GLN A 1 122 ? -20.064 3.045 33.809 1.00 82.94 122 GLN A CA 1
ATOM 985 C C . GLN A 1 122 ? -20.082 1.729 34.593 1.00 82.94 122 GLN A C 1
ATOM 987 O O . GLN A 1 122 ? -21.052 0.979 34.517 1.00 82.94 122 GLN A O 1
ATOM 992 N N . ILE A 1 123 ? -19.062 1.476 35.418 1.00 86.31 123 ILE A N 1
ATOM 993 C CA . ILE A 1 123 ? -19.067 0.318 36.318 1.00 86.31 123 ILE A CA 1
ATOM 994 C C . ILE A 1 123 ? -20.252 0.416 37.286 1.00 86.31 123 ILE A C 1
ATOM 996 O O . ILE A 1 123 ? -20.973 -0.560 37.461 1.00 86.31 123 ILE A O 1
ATOM 1000 N N . CYS A 1 124 ? -20.507 1.585 37.887 1.00 87.75 124 CYS A N 1
ATOM 1001 C CA . CYS A 1 124 ? -21.665 1.772 38.771 1.00 87.75 124 CYS A CA 1
ATOM 1002 C C . CYS A 1 124 ? -22.996 1.559 38.037 1.00 87.75 124 CYS A C 1
ATOM 1004 O O . CYS A 1 124 ? -23.887 0.911 38.582 1.00 87.75 124 CYS A O 1
ATOM 1006 N N . HIS A 1 125 ? -23.113 2.056 36.806 1.00 85.25 125 HIS A N 1
ATOM 1007 C CA . HIS A 1 125 ? -24.264 1.838 35.938 1.00 85.25 125 HIS A CA 1
ATOM 1008 C C . HIS A 1 125 ? -24.509 0.341 35.711 1.00 85.25 125 HIS A C 1
ATOM 1010 O O . HIS A 1 125 ? -25.593 -0.162 36.009 1.00 85.25 125 HIS A O 1
ATOM 1016 N N . ASN A 1 126 ? -23.481 -0.392 35.280 1.00 84.38 126 ASN A N 1
ATOM 1017 C CA . ASN A 1 126 ? -23.577 -1.823 34.999 1.00 84.38 126 ASN A CA 1
ATOM 1018 C C . ASN A 1 126 ? -23.878 -2.636 36.270 1.00 84.38 126 ASN A C 1
ATOM 1020 O O . ASN A 1 126 ? -24.728 -3.526 36.243 1.00 84.38 126 ASN A O 1
ATOM 1024 N N . LEU A 1 127 ? -23.290 -2.263 37.414 1.00 85.56 127 LEU A N 1
ATOM 1025 C CA . LEU A 1 127 ? -23.611 -2.851 38.720 1.00 85.56 127 LEU A CA 1
ATOM 1026 C C . LEU A 1 127 ? -25.085 -2.650 39.102 1.00 85.56 127 LEU A C 1
ATOM 1028 O O . LEU A 1 127 ? -25.711 -3.565 39.635 1.00 85.56 127 LEU A O 1
ATOM 1032 N N . MET A 1 128 ? -25.655 -1.472 38.831 1.00 83.81 128 MET A N 1
ATOM 1033 C CA . MET A 1 128 ? -27.071 -1.183 39.089 1.00 83.81 128 MET A CA 1
ATOM 1034 C C . MET A 1 128 ? -28.012 -1.904 38.111 1.00 83.81 128 MET A C 1
ATOM 1036 O O . MET A 1 128 ? -29.145 -2.227 38.476 1.00 83.81 128 MET A O 1
ATOM 1040 N N . LEU A 1 129 ? -27.557 -2.157 36.883 1.00 83.38 129 LEU A N 1
ATOM 1041 C CA . LEU A 1 129 ? -28.360 -2.740 35.812 1.00 83.38 129 LEU A CA 1
ATOM 1042 C C . LEU A 1 129 ? -28.395 -4.276 35.842 1.00 83.38 129 LEU A C 1
ATOM 1044 O O . LEU A 1 129 ? -29.476 -4.867 35.768 1.00 83.38 129 LEU A O 1
ATOM 1048 N N . HIS A 1 130 ? -27.235 -4.922 35.953 1.00 78.50 130 HIS A N 1
ATOM 1049 C CA . HIS A 1 130 ? -27.096 -6.371 35.772 1.00 78.50 130 HIS A CA 1
ATOM 1050 C C . HIS A 1 130 ? -27.021 -7.142 37.092 1.00 78.50 130 HIS A C 1
ATOM 1052 O O . HIS A 1 130 ? -27.329 -8.327 37.140 1.00 78.50 130 HIS A O 1
ATOM 1058 N N . THR A 1 131 ? -26.676 -6.489 38.206 1.00 75.75 131 THR A N 1
ATOM 1059 C CA . THR A 1 131 ? -26.527 -7.186 39.495 1.00 75.75 131 THR A CA 1
ATOM 1060 C C . THR A 1 131 ? -27.778 -7.066 40.371 1.00 75.75 131 THR A C 1
ATOM 1062 O O . THR A 1 131 ? -28.600 -6.162 40.208 1.00 75.75 131 THR A O 1
ATOM 1065 N N . SER A 1 132 ? -27.942 -7.991 41.322 1.00 73.12 132 SER A N 1
ATOM 1066 C CA . SER A 1 132 ? -28.922 -7.860 42.407 1.00 73.12 132 SER A CA 1
ATOM 1067 C C . SER A 1 132 ? -28.435 -6.829 43.434 1.00 73.12 132 SER A C 1
ATOM 1069 O O . SER A 1 132 ? -27.478 -7.059 44.184 1.00 73.12 132 SER A O 1
ATOM 1071 N N . LEU A 1 133 ? -29.105 -5.677 43.458 1.00 71.44 133 LEU A N 1
ATOM 1072 C CA . LEU A 1 133 ? -28.747 -4.502 44.258 1.00 71.44 133 LEU A CA 1
ATOM 1073 C C . LEU A 1 133 ? -28.737 -4.707 45.787 1.00 71.44 133 LEU A C 1
ATOM 1075 O O . LEU A 1 133 ? -27.853 -4.130 46.422 1.00 71.44 133 LEU A O 1
ATOM 1079 N N . PRO A 1 134 ? -29.607 -5.522 46.422 1.00 73.44 134 PRO A N 1
ATOM 1080 C CA . PRO A 1 134 ? -29.655 -5.664 47.881 1.00 73.44 134 PRO A CA 1
ATOM 1081 C C . PRO A 1 134 ? -28.314 -6.018 48.539 1.00 73.44 134 PRO A C 1
ATOM 1083 O O . PRO A 1 134 ? -28.043 -5.596 49.660 1.00 73.44 134 PRO A O 1
ATOM 1086 N N . ASN A 1 135 ? -27.445 -6.751 47.836 1.00 71.50 135 ASN A N 1
ATOM 1087 C CA . ASN A 1 135 ? -26.147 -7.185 48.360 1.00 71.50 135 ASN A CA 1
ATOM 1088 C C . ASN A 1 135 ? -25.012 -6.170 48.159 1.00 71.50 135 ASN A C 1
ATOM 1090 O O . ASN A 1 135 ? -23.962 -6.309 48.789 1.00 71.50 135 ASN A O 1
ATOM 1094 N N . LEU A 1 136 ? -25.195 -5.191 47.268 1.00 78.75 136 LEU A N 1
ATOM 1095 C CA . LEU A 1 136 ? -24.173 -4.215 46.872 1.00 78.75 136 LEU A CA 1
ATOM 1096 C C . LEU A 1 136 ? -24.619 -2.764 47.077 1.00 78.75 136 LEU A C 1
ATOM 1098 O O . LEU A 1 136 ? -23.818 -1.860 46.866 1.00 78.75 136 LEU A O 1
ATOM 1102 N N . PHE A 1 137 ? -25.856 -2.539 47.526 1.00 82.88 137 PHE A N 1
ATOM 1103 C CA . PHE A 1 137 ? -26.471 -1.225 47.700 1.00 82.88 137 PHE A CA 1
ATOM 1104 C C . PHE A 1 137 ? -25.565 -0.256 48.459 1.00 82.88 137 PHE A C 1
ATOM 1106 O O . PHE A 1 137 ? -25.240 0.818 47.960 1.00 82.88 137 PHE A O 1
ATOM 1113 N N . THR A 1 138 ? -25.095 -0.665 49.640 1.00 85.81 138 THR A N 1
ATOM 1114 C CA . THR A 1 138 ? -24.202 0.154 50.465 1.00 85.81 138 THR A CA 1
ATOM 1115 C C . THR A 1 138 ? -22.889 0.434 49.743 1.00 85.81 138 THR A C 1
ATOM 1117 O O . THR A 1 138 ? -22.415 1.565 49.737 1.00 85.81 138 THR A O 1
ATOM 1120 N N . SER A 1 139 ? -22.317 -0.574 49.081 1.00 86.19 139 SER A N 1
ATOM 1121 C CA . SER A 1 139 ? -21.019 -0.435 48.428 1.00 86.19 139 SER A CA 1
ATOM 1122 C C . SER A 1 139 ? -21.064 0.478 47.204 1.00 86.19 139 SER A C 1
ATOM 1124 O O . SER A 1 139 ? -20.213 1.356 47.074 1.00 86.19 139 SER A O 1
ATOM 1126 N N . VAL A 1 140 ? -22.069 0.314 46.340 1.00 87.88 140 VAL A N 1
ATOM 1127 C CA . VAL A 1 140 ? -22.305 1.177 45.173 1.00 87.88 140 VAL A CA 1
ATOM 1128 C C . VAL A 1 140 ? -22.674 2.590 45.625 1.00 87.88 140 VAL A C 1
ATOM 1130 O O . VAL A 1 140 ? -22.150 3.563 45.086 1.00 87.88 140 VAL A O 1
ATOM 1133 N N . GLY A 1 141 ? -23.498 2.715 46.669 1.00 88.31 141 GLY A N 1
ATOM 1134 C CA . GLY A 1 141 ? -23.849 3.998 47.269 1.00 88.31 141 GLY A CA 1
ATOM 1135 C C . GLY A 1 141 ? -22.628 4.766 47.778 1.00 88.31 141 GLY A C 1
ATOM 1136 O O . GLY A 1 141 ? -22.495 5.951 47.490 1.00 88.31 141 GLY A O 1
ATOM 1137 N N . GLU A 1 142 ? -21.697 4.108 48.472 1.00 90.12 142 GLU A N 1
ATOM 1138 C CA . GLU A 1 142 ? -20.449 4.730 48.944 1.00 90.12 142 GLU A CA 1
ATOM 1139 C C . GLU A 1 142 ? -19.531 5.182 47.794 1.00 90.12 142 GLU A C 1
ATOM 1141 O O . GLU A 1 142 ? -18.904 6.243 47.884 1.00 90.12 142 GLU A O 1
ATOM 1146 N N . ILE A 1 143 ? -19.460 4.404 46.707 1.00 91.12 143 ILE A N 1
ATOM 1147 C CA . ILE A 1 143 ? -18.680 4.741 45.505 1.00 91.12 143 ILE A CA 1
ATOM 1148 C C . ILE A 1 143 ? -19.277 5.981 44.828 1.00 91.12 143 ILE A C 1
ATOM 1150 O O . ILE A 1 143 ? -18.567 6.967 44.622 1.00 91.12 143 ILE A O 1
ATOM 1154 N N . LEU A 1 144 ? -20.585 5.975 44.559 1.00 91.81 144 LEU A N 1
ATOM 1155 C CA . LEU A 1 144 ? -21.299 7.104 43.954 1.00 91.81 144 LEU A CA 1
ATOM 1156 C C . LEU A 1 144 ? -21.251 8.357 44.838 1.00 91.81 144 LEU A C 1
ATOM 1158 O O . LEU A 1 144 ? -21.020 9.458 44.338 1.00 91.81 144 LEU A O 1
ATOM 1162 N N . PHE A 1 145 ? -21.387 8.202 46.157 1.00 92.44 145 PHE A N 1
ATOM 1163 C CA . PHE A 1 145 ? -21.255 9.307 47.105 1.00 92.44 145 PHE A CA 1
ATOM 1164 C C . PHE A 1 145 ? -19.845 9.917 47.077 1.00 92.44 145 PHE A C 1
ATOM 1166 O O . PHE A 1 145 ? -19.684 11.139 47.093 1.00 92.44 145 PHE A O 1
ATOM 1173 N N . SER A 1 146 ? -18.808 9.080 46.992 1.00 90.31 146 SER A N 1
ATOM 1174 C CA . SER A 1 146 ? -17.421 9.546 46.878 1.00 90.31 146 SER A CA 1
ATOM 1175 C C . SER A 1 146 ? -17.191 10.299 45.567 1.00 90.31 146 SER A C 1
ATOM 1177 O O . SER A 1 146 ? -16.597 11.377 45.583 1.00 90.31 146 SER A O 1
ATOM 1179 N N . LEU A 1 147 ? -17.717 9.787 44.449 1.00 89.81 147 LEU A N 1
ATOM 1180 C CA . LEU A 1 147 ? -17.646 10.452 43.147 1.00 89.81 147 LEU A CA 1
ATOM 1181 C C . LEU A 1 147 ? -18.360 11.809 43.173 1.00 89.81 147 LEU A C 1
ATOM 1183 O O . LEU A 1 147 ? -17.760 12.807 42.788 1.00 89.81 147 LEU A O 1
ATOM 1187 N N . MET A 1 148 ? -19.586 11.889 43.704 1.00 90.81 148 MET A N 1
ATOM 1188 C CA . MET A 1 148 ? -20.361 13.139 43.703 1.00 90.81 148 MET A CA 1
ATOM 1189 C C . MET A 1 148 ? -19.783 14.235 44.614 1.00 90.81 148 MET A C 1
ATOM 1191 O O . MET A 1 148 ? -20.056 15.418 44.398 1.00 90.81 148 MET A O 1
ATOM 1195 N N . THR A 1 149 ? -19.030 13.860 45.654 1.00 89.94 149 THR A N 1
ATOM 1196 C CA . THR A 1 149 ? -18.502 14.800 46.659 1.00 89.94 149 THR A CA 1
ATOM 1197 C C . THR A 1 149 ? -17.052 15.198 46.415 1.00 89.94 149 THR A C 1
ATOM 1199 O O . THR A 1 149 ? -16.705 16.353 46.657 1.00 89.94 149 THR A O 1
ATOM 1202 N N . ARG A 1 150 ? -16.210 14.273 45.937 1.00 89.00 150 ARG A N 1
ATOM 1203 C CA . ARG A 1 150 ? -14.752 14.461 45.864 1.00 89.00 150 ARG A CA 1
ATOM 1204 C C . ARG A 1 150 ? -14.196 14.575 44.448 1.00 89.00 150 ARG A C 1
ATOM 1206 O O . ARG A 1 150 ? -13.062 15.019 44.316 1.00 89.00 150 ARG A O 1
ATOM 1213 N N . HIS A 1 151 ? -14.937 14.178 43.409 1.00 88.31 151 HIS A N 1
ATOM 1214 C CA . HIS A 1 151 ? -14.400 14.226 42.050 1.00 88.31 151 HIS A CA 1
ATOM 1215 C C . HIS A 1 151 ? -14.224 15.674 41.558 1.00 88.31 151 HIS A C 1
ATOM 1217 O O . HIS A 1 151 ? -15.117 16.506 41.729 1.00 88.31 151 HIS A O 1
ATOM 1223 N N . SER A 1 152 ? -13.087 15.992 40.934 1.00 85.06 152 SER A N 1
ATOM 1224 C CA . SER A 1 152 ? -12.780 17.365 40.496 1.00 85.06 152 SER A CA 1
ATOM 1225 C C . SER A 1 152 ? -13.665 17.865 39.347 1.00 85.06 152 SER A C 1
ATOM 1227 O O . SER A 1 152 ? -13.935 19.063 39.248 1.00 85.06 152 SER A O 1
ATOM 1229 N N . ASP A 1 153 ? -14.121 16.963 38.476 1.00 85.12 153 ASP A N 1
ATOM 1230 C CA . ASP A 1 153 ? -14.996 17.295 37.345 1.00 85.12 153 ASP A CA 1
ATOM 1231 C C . ASP A 1 153 ? -16.459 17.503 37.783 1.00 85.12 153 ASP A C 1
ATOM 1233 O O . ASP A 1 153 ? -17.006 16.718 38.560 1.00 85.12 153 ASP A O 1
ATOM 1237 N N . THR A 1 154 ? -17.100 18.576 37.312 1.00 83.31 154 THR A N 1
ATOM 1238 C CA . THR A 1 154 ? -18.500 18.904 37.639 1.00 83.31 154 THR A CA 1
ATOM 1239 C C . THR A 1 154 ? -19.496 17.941 37.007 1.00 83.31 154 THR A C 1
ATOM 1241 O O . THR A 1 154 ? -20.439 17.546 37.684 1.00 83.31 154 THR A O 1
ATOM 1244 N N . ASN A 1 155 ? -19.271 17.523 35.759 1.00 81.19 155 ASN A N 1
ATOM 1245 C CA . ASN A 1 155 ? -20.185 16.631 35.054 1.00 81.19 155 ASN A CA 1
ATOM 1246 C C . ASN A 1 155 ? -20.213 15.255 35.733 1.00 81.19 155 ASN A C 1
ATOM 1248 O O . ASN A 1 155 ? -21.274 14.785 36.134 1.00 81.19 155 ASN A O 1
ATOM 1252 N N . ILE A 1 156 ? -19.041 14.671 36.009 1.00 83.44 156 ILE A N 1
ATOM 1253 C CA . ILE A 1 156 ? -18.946 13.392 36.736 1.00 83.44 156 ILE A CA 1
ATOM 1254 C C . ILE A 1 156 ? -19.655 13.464 38.097 1.00 83.44 156 ILE A C 1
ATOM 1256 O O . ILE A 1 156 ? -20.335 12.517 38.493 1.00 83.44 156 ILE A O 1
ATOM 1260 N N . ARG A 1 157 ? -19.548 14.594 38.813 1.00 85.94 157 ARG A N 1
ATOM 1261 C CA . ARG A 1 157 ? -20.246 14.780 40.094 1.00 85.94 157 ARG A CA 1
ATOM 1262 C C . ARG A 1 157 ? -21.763 14.817 39.948 1.00 85.94 157 ARG A C 1
ATOM 1264 O O . ARG A 1 157 ? -22.462 14.259 40.795 1.00 85.94 157 ARG A O 1
ATOM 1271 N N . ASP A 1 158 ? -22.268 15.481 38.917 1.00 83.56 158 ASP A N 1
ATOM 1272 C CA . ASP A 1 158 ? -23.702 15.607 38.666 1.00 83.56 158 ASP A CA 1
ATOM 1273 C C . ASP A 1 158 ? -24.305 14.268 38.224 1.00 83.56 158 ASP A C 1
ATOM 1275 O O . ASP A 1 158 ? -25.346 13.861 38.745 1.00 83.56 158 ASP A O 1
ATOM 1279 N N . VAL A 1 159 ? -23.591 13.529 37.373 1.00 82.56 159 VAL A N 1
ATOM 1280 C CA . VAL A 1 159 ? -23.943 12.166 36.951 1.00 82.56 159 VAL A CA 1
ATOM 1281 C C . VAL A 1 159 ? -23.946 11.207 38.144 1.00 82.56 159 VAL A C 1
ATOM 1283 O O . VAL A 1 159 ? -24.914 10.477 38.364 1.00 82.56 159 VAL A O 1
ATOM 1286 N N . ALA A 1 160 ? -22.900 11.245 38.975 1.00 87.81 160 ALA A N 1
ATOM 1287 C CA . ALA A 1 160 ? -22.831 10.446 40.197 1.00 87.81 160 ALA A CA 1
ATOM 1288 C C . ALA A 1 160 ? -23.999 10.757 41.141 1.00 87.81 160 ALA A C 1
ATOM 1290 O O . ALA A 1 160 ? -24.591 9.841 41.711 1.00 87.81 160 ALA A O 1
ATOM 1291 N N . ARG A 1 161 ? -24.365 12.039 41.280 1.00 88.56 161 ARG A N 1
ATOM 1292 C CA . ARG A 1 161 ? -25.507 12.467 42.096 1.00 88.56 161 ARG A CA 1
ATOM 1293 C C . ARG A 1 161 ? -26.821 11.931 41.543 1.00 88.56 161 ARG A C 1
ATOM 1295 O O . ARG A 1 161 ? -27.641 11.462 42.323 1.00 88.56 161 ARG A O 1
ATOM 1302 N N . PHE A 1 162 ? -27.009 11.960 40.226 1.00 87.44 162 PHE A N 1
ATOM 1303 C CA . PHE A 1 162 ? -28.188 11.390 39.581 1.00 87.44 162 PHE A CA 1
ATOM 1304 C C . PHE A 1 162 ? -28.320 9.888 39.873 1.00 87.44 162 PHE A C 1
ATOM 1306 O O . PHE A 1 162 ? -29.355 9.458 40.386 1.00 87.44 162 PHE A O 1
ATOM 1313 N N . PHE A 1 163 ? -27.259 9.103 39.651 1.00 86.81 163 PHE A N 1
ATOM 1314 C CA . PHE A 1 163 ? -27.261 7.669 39.965 1.00 86.81 163 PHE A CA 1
ATOM 1315 C C . PHE A 1 163 ? -27.462 7.396 41.459 1.00 86.81 163 PHE A C 1
ATOM 1317 O O . PHE A 1 163 ? -28.232 6.509 41.824 1.00 86.81 163 PHE A O 1
ATOM 1324 N N . TYR A 1 164 ? -26.845 8.193 42.333 1.00 89.06 164 TYR A N 1
ATOM 1325 C CA . TYR A 1 164 ? -27.018 8.085 43.781 1.00 89.06 164 TYR A CA 1
ATOM 1326 C C . TYR A 1 164 ? -28.463 8.373 44.213 1.00 89.06 164 TYR A C 1
ATOM 1328 O O . TYR A 1 164 ? -29.038 7.637 45.015 1.00 89.06 164 TYR A O 1
ATOM 1336 N N . SER A 1 165 ? -29.091 9.406 43.646 1.00 86.81 165 SER A N 1
ATOM 1337 C CA . SER A 1 165 ? -30.500 9.719 43.888 1.00 86.81 165 SER A CA 1
ATOM 1338 C C . SER A 1 165 ? -31.425 8.614 43.381 1.00 86.81 165 SER A C 1
ATOM 1340 O O . SER A 1 165 ? -32.366 8.251 44.086 1.00 86.81 165 SER A O 1
ATOM 1342 N N . MET A 1 166 ? -31.156 8.037 42.205 1.00 85.94 166 MET A N 1
ATOM 1343 C CA . MET A 1 166 ? -31.917 6.882 41.717 1.00 85.94 166 MET A CA 1
ATOM 1344 C C . MET A 1 166 ? -31.794 5.693 42.663 1.00 85.94 166 MET A C 1
ATOM 1346 O O . MET A 1 166 ? -32.807 5.093 43.009 1.00 85.94 166 MET A O 1
ATOM 1350 N N . LEU A 1 167 ? -30.576 5.399 43.125 1.00 87.69 167 LEU A N 1
ATOM 1351 C CA . LEU A 1 167 ? -30.311 4.310 44.055 1.00 87.69 167 LEU A CA 1
ATOM 1352 C C . LEU A 1 167 ? -31.119 4.464 45.354 1.00 87.69 167 LEU A C 1
ATOM 1354 O O . LEU A 1 167 ? -31.704 3.497 45.820 1.00 87.69 167 LEU A O 1
ATOM 1358 N N . ILE A 1 168 ? -31.203 5.670 45.922 1.00 87.31 168 ILE A N 1
ATOM 1359 C CA . ILE A 1 168 ? -31.910 5.907 47.195 1.00 87.31 168 ILE A CA 1
ATOM 1360 C C . ILE A 1 168 ? -33.435 5.943 47.041 1.00 87.31 168 ILE A C 1
ATOM 1362 O O . ILE A 1 168 ? -34.151 5.527 47.953 1.00 87.31 168 ILE A O 1
ATOM 1366 N N . HIS A 1 169 ? -33.949 6.486 45.935 1.00 86.06 169 HIS A N 1
ATOM 1367 C CA . HIS A 1 169 ? -35.368 6.839 45.821 1.00 86.06 169 HIS A CA 1
ATOM 1368 C C . HIS A 1 169 ? -36.210 5.872 44.982 1.00 86.06 169 HIS A C 1
ATOM 1370 O O . HIS A 1 169 ? -37.440 5.951 45.027 1.00 86.06 169 HIS A O 1
ATOM 1376 N N . LEU A 1 170 ? -35.592 4.981 44.207 1.00 87.81 170 LEU A N 1
ATOM 1377 C CA . LEU A 1 170 ? -36.295 4.074 43.300 1.00 87.81 170 LEU A CA 1
ATOM 1378 C C . LEU A 1 170 ? -36.136 2.612 43.727 1.00 87.81 170 LEU A C 1
ATOM 1380 O O . LEU A 1 170 ? -35.164 2.236 44.375 1.00 87.81 170 LEU A O 1
ATOM 1384 N N . SER A 1 171 ? -37.107 1.774 43.351 1.00 86.94 171 SER A N 1
ATOM 1385 C CA . SER A 1 171 ? -36.967 0.321 43.491 1.00 86.94 171 SER A CA 1
ATOM 1386 C C . SER A 1 171 ? -36.035 -0.233 42.411 1.00 86.94 171 SER A C 1
ATOM 1388 O O . SER A 1 171 ? -35.887 0.372 41.347 1.00 86.94 171 SER A O 1
ATOM 1390 N N . GLU A 1 172 ? -35.438 -1.400 42.657 1.00 84.50 172 GLU A N 1
ATOM 1391 C CA . GLU A 1 172 ? -34.531 -2.070 41.715 1.00 84.50 172 GLU A CA 1
ATOM 1392 C C . GLU A 1 172 ? -35.167 -2.259 40.329 1.00 84.50 172 GLU A C 1
ATOM 1394 O O . GLU A 1 172 ? -34.523 -2.003 39.313 1.00 84.50 172 GLU A O 1
ATOM 1399 N N . GLU A 1 173 ? -36.450 -2.620 40.263 1.00 85.12 173 GLU A N 1
ATOM 1400 C CA . GLU A 1 173 ? -37.152 -2.816 38.992 1.00 85.12 173 GLU A CA 1
ATOM 1401 C C . GLU A 1 173 ? -37.286 -1.503 38.215 1.00 85.12 173 GLU A C 1
ATOM 1403 O O . GLU A 1 173 ? -37.126 -1.484 36.995 1.00 85.12 173 GLU A O 1
ATOM 1408 N N . LYS A 1 174 ? -37.544 -0.393 38.920 1.00 85.12 174 LYS A N 1
ATOM 1409 C CA . LYS A 1 174 ? -37.638 0.943 38.317 1.00 85.12 174 LYS A CA 1
ATOM 1410 C C . LYS A 1 174 ? -36.278 1.439 37.844 1.00 85.12 174 LYS A C 1
ATOM 1412 O O . LYS A 1 174 ? -36.204 2.003 36.758 1.00 85.12 174 LYS A O 1
ATOM 1417 N N . ILE A 1 175 ? -35.222 1.202 38.624 1.00 84.31 175 ILE A N 1
ATOM 1418 C CA . ILE A 1 175 ? -33.844 1.518 38.233 1.00 84.31 175 ILE A CA 1
ATOM 1419 C C . ILE A 1 175 ? -33.509 0.769 36.944 1.00 84.31 175 ILE A C 1
ATOM 1421 O O . ILE A 1 175 ? -33.216 1.403 35.937 1.00 84.31 175 ILE A O 1
ATOM 1425 N N . LYS A 1 176 ? -33.655 -0.561 36.928 1.00 86.56 176 LYS A N 1
ATOM 1426 C CA . LYS A 1 176 ? -33.362 -1.382 35.744 1.00 86.56 176 LYS A CA 1
ATOM 1427 C C . LYS A 1 176 ? -34.199 -0.971 34.531 1.00 86.56 176 LYS A C 1
ATOM 1429 O O . LYS A 1 176 ? -33.680 -0.964 33.423 1.00 86.56 176 LYS A O 1
ATOM 1434 N N . ALA A 1 177 ? -35.468 -0.602 34.714 1.00 83.56 177 ALA A N 1
ATOM 1435 C CA . ALA A 1 177 ? -36.313 -0.123 33.619 1.00 83.56 177 ALA A CA 1
ATOM 1436 C C . ALA A 1 177 ? -35.818 1.203 33.013 1.00 83.56 177 ALA A C 1
ATOM 1438 O O . ALA A 1 177 ? -35.802 1.333 31.791 1.00 83.56 177 ALA A O 1
ATOM 1439 N N . ILE A 1 178 ? -35.399 2.163 33.846 1.00 81.75 178 ILE A N 1
ATOM 1440 C CA . ILE A 1 178 ? -34.852 3.452 33.392 1.00 81.75 178 ILE A CA 1
ATOM 1441 C C . ILE A 1 178 ? -33.482 3.261 32.736 1.00 81.75 178 ILE A C 1
ATOM 1443 O O . ILE A 1 178 ? -33.224 3.829 31.684 1.00 81.75 178 ILE A O 1
ATOM 1447 N N . LEU A 1 179 ? -32.608 2.440 33.318 1.00 81.88 179 LEU A N 1
ATOM 1448 C CA . LEU A 1 179 ? -31.283 2.188 32.746 1.00 81.88 179 LEU A CA 1
ATOM 1449 C C . LEU A 1 179 ? -31.383 1.464 31.393 1.00 81.88 179 LEU A C 1
ATOM 1451 O O . LEU A 1 179 ? -30.775 1.893 30.421 1.00 81.88 179 LEU A O 1
ATOM 1455 N N . ARG A 1 180 ? -32.264 0.461 31.267 1.00 82.00 180 ARG A N 1
ATOM 1456 C CA . ARG A 1 180 ? -32.520 -0.203 29.975 1.00 82.00 180 ARG A CA 1
ATOM 1457 C C . ARG A 1 180 ? -33.103 0.736 28.925 1.00 82.00 180 ARG A C 1
ATOM 1459 O O . ARG A 1 180 ? -32.841 0.541 27.742 1.00 82.00 180 ARG A O 1
ATOM 1466 N N . SER A 1 181 ? -33.925 1.713 29.317 1.00 72.94 181 SER A N 1
ATOM 1467 C CA . SER A 1 181 ? -34.466 2.683 28.360 1.00 72.94 181 SER A CA 1
ATOM 1468 C C . SER A 1 181 ? -33.412 3.690 27.904 1.00 72.94 181 SER A C 1
ATOM 1470 O O . SER A 1 181 ? -33.457 4.107 26.747 1.00 72.94 181 SER A O 1
ATOM 1472 N N . LEU A 1 182 ? -32.452 4.029 28.772 1.00 66.81 182 LEU A N 1
ATOM 1473 C CA . LEU A 1 182 ? -31.271 4.808 28.406 1.00 66.81 182 LEU A CA 1
ATOM 1474 C C . LEU A 1 182 ? -30.420 4.034 27.385 1.00 66.81 182 LEU A C 1
ATOM 1476 O O . LEU A 1 182 ? -30.202 4.555 26.291 1.00 66.81 182 LEU A O 1
ATOM 1480 N N . ASP A 1 183 ? -30.087 2.767 27.656 1.00 63.44 183 ASP A N 1
ATOM 1481 C CA . ASP A 1 183 ? -29.284 1.920 26.753 1.00 63.44 183 ASP A CA 1
ATOM 1482 C C . ASP A 1 183 ? -29.979 1.611 25.411 1.00 63.44 183 ASP A C 1
ATOM 1484 O O . ASP A 1 183 ? -29.346 1.563 24.357 1.00 63.44 183 ASP A O 1
ATOM 1488 N N . ALA A 1 184 ? -31.304 1.415 25.411 1.00 56.53 184 ALA A N 1
ATOM 1489 C CA . ALA A 1 184 ? -32.072 1.135 24.193 1.00 56.53 184 ALA A CA 1
ATOM 1490 C C . ALA A 1 184 ? -32.217 2.362 23.273 1.00 56.53 184 ALA A C 1
ATOM 1492 O O . ALA A 1 184 ? -32.523 2.222 22.087 1.00 56.53 184 ALA A O 1
ATOM 1493 N N . SER A 1 185 ? -31.992 3.572 23.796 1.00 49.78 185 SER A N 1
ATOM 1494 C CA . SER A 1 185 ? -32.119 4.834 23.062 1.00 49.78 185 SER A CA 1
ATOM 1495 C C . SER A 1 185 ? -30.837 5.254 22.327 1.00 49.78 185 SER A C 1
ATOM 1497 O O . SER A 1 185 ? -30.516 6.437 22.234 1.00 49.78 185 SER A O 1
ATOM 1499 N N . ASN A 1 186 ? -30.144 4.292 21.708 1.00 46.38 186 ASN A N 1
ATOM 1500 C CA . ASN A 1 186 ? -29.036 4.540 20.771 1.00 46.38 186 ASN A CA 1
ATOM 1501 C C . ASN A 1 186 ? -29.455 5.301 19.491 1.00 46.38 186 ASN A C 1
ATOM 1503 O O . ASN A 1 186 ? -28.610 5.666 18.677 1.00 46.38 186 ASN A O 1
ATOM 1507 N N . ASN A 1 187 ? -30.744 5.616 19.326 1.00 40.06 187 ASN A N 1
ATOM 1508 C CA . ASN A 1 187 ? -31.206 6.643 18.396 1.00 40.06 187 ASN A CA 1
ATOM 1509 C C . ASN A 1 187 ? -31.152 8.001 19.109 1.00 40.06 187 ASN A C 1
ATOM 1511 O O . ASN A 1 187 ? -32.046 8.305 19.894 1.00 40.06 187 ASN A O 1
ATOM 1515 N N . GLY A 1 188 ? -30.104 8.788 18.837 1.00 42.81 188 GLY A N 1
ATOM 1516 C CA . GLY A 1 188 ? -29.719 10.052 19.492 1.00 42.81 188 GLY A CA 1
ATOM 1517 C C . GLY A 1 188 ? -30.736 11.205 19.499 1.00 42.81 188 GLY A C 1
ATOM 1518 O O . GLY A 1 188 ? -30.415 12.314 19.087 1.00 42.81 188 GLY A O 1
ATOM 1519 N N . GLN A 1 189 ? -31.954 10.972 19.987 1.00 40.72 189 GLN A N 1
ATOM 1520 C CA . GLN A 1 189 ? -33.007 11.976 20.155 1.00 40.72 189 GLN A CA 1
ATOM 1521 C C . GLN A 1 189 ? -33.308 12.312 21.623 1.00 40.72 189 GLN A C 1
ATOM 1523 O O . GLN A 1 189 ? -34.110 13.205 21.881 1.00 40.72 189 GLN A O 1
ATOM 1528 N N . ASN A 1 190 ? -32.641 11.674 22.591 1.00 38.50 190 ASN A N 1
ATOM 1529 C CA . ASN A 1 190 ? -32.770 12.041 24.000 1.00 38.50 190 ASN A CA 1
ATOM 1530 C C . ASN A 1 190 ? -31.570 12.877 24.459 1.00 38.50 190 ASN A C 1
ATOM 1532 O O . ASN A 1 190 ? -30.432 12.412 24.466 1.00 38.50 190 ASN A O 1
ATOM 1536 N N . LEU A 1 191 ? -31.854 14.110 24.893 1.00 39.94 191 LEU A N 1
ATOM 1537 C CA . LEU A 1 191 ? -30.898 15.092 25.433 1.00 39.94 191 LEU A CA 1
ATOM 1538 C C . LEU A 1 191 ? -30.066 14.567 26.625 1.00 39.94 191 LEU A C 1
ATOM 1540 O O . LEU A 1 191 ? -29.080 15.190 27.004 1.00 39.94 191 LEU A O 1
ATOM 1544 N N . THR A 1 192 ? -30.437 13.427 27.210 1.00 41.84 192 THR A N 1
ATOM 1545 C CA . THR A 1 192 ? -29.721 12.755 28.304 1.00 41.84 192 THR A CA 1
ATOM 1546 C C . THR A 1 192 ? -28.500 11.938 27.866 1.00 41.84 192 THR A C 1
ATOM 1548 O O . THR A 1 192 ? -27.609 11.756 28.692 1.00 41.84 192 THR A O 1
ATOM 1551 N N . ASN A 1 193 ? -28.370 11.540 26.591 1.00 42.19 193 ASN A N 1
ATOM 1552 C CA . ASN A 1 193 ? -27.156 10.857 26.090 1.00 42.19 193 ASN A CA 1
ATOM 1553 C C . ASN A 1 193 ? -25.923 11.784 26.041 1.00 42.19 193 ASN A C 1
ATOM 1555 O O . ASN A 1 193 ? -24.806 11.327 25.847 1.00 42.19 193 ASN A O 1
ATOM 1559 N N . LEU A 1 194 ? -26.120 13.089 26.255 1.00 40.97 194 LEU A N 1
ATOM 1560 C CA . LEU A 1 194 ? -25.062 14.098 26.382 1.00 40.97 194 LEU A CA 1
ATOM 1561 C C . LEU A 1 194 ? -24.392 14.093 27.771 1.00 40.97 194 LEU A C 1
ATOM 1563 O O . LEU A 1 194 ? -23.341 14.699 27.955 1.00 40.97 194 LEU A O 1
ATOM 1567 N N . VAL A 1 195 ? -25.022 13.452 28.761 1.00 47.81 195 VAL A N 1
ATOM 1568 C CA . VAL A 1 195 ? -24.591 13.456 30.171 1.00 47.81 195 VAL A CA 1
ATOM 1569 C C . VAL A 1 195 ? -23.857 12.160 30.530 1.00 47.81 195 VAL A C 1
ATOM 1571 O O . VAL A 1 195 ? -22.958 12.159 31.365 1.00 47.81 195 VAL A O 1
ATOM 1574 N N . THR A 1 196 ? -24.176 11.074 29.833 1.00 44.84 196 THR A N 1
ATOM 1575 C CA . THR A 1 196 ? -23.450 9.807 29.867 1.00 44.84 196 THR A CA 1
ATOM 1576 C C . THR A 1 196 ? -23.066 9.462 28.438 1.00 44.84 196 THR A C 1
ATOM 1578 O O . THR A 1 196 ? -23.760 8.689 27.780 1.00 44.84 196 THR A O 1
ATOM 1581 N N . GLU A 1 197 ? -21.974 10.037 27.931 1.00 42.59 197 GLU A N 1
ATOM 1582 C CA . GLU A 1 197 ? -21.245 9.349 26.868 1.00 42.59 197 GLU A CA 1
ATOM 1583 C C . GLU A 1 197 ? -20.811 8.016 27.479 1.00 42.59 197 GLU A C 1
ATOM 1585 O O . GLU A 1 197 ? -19.839 7.927 28.230 1.00 42.59 197 GLU A O 1
ATOM 1590 N N . THR A 1 198 ? -21.625 6.984 27.261 1.00 42.06 198 THR A N 1
ATOM 1591 C CA . THR A 1 198 ? -21.260 5.605 27.519 1.00 42.06 198 THR A CA 1
ATOM 1592 C C . THR A 1 198 ? -19.955 5.396 26.774 1.00 42.06 198 THR A C 1
ATOM 1594 O O . THR A 1 198 ? -19.937 5.294 25.551 1.00 42.06 198 THR A O 1
ATOM 1597 N N . ASN A 1 199 ? -18.852 5.330 27.518 1.00 39.78 199 ASN A N 1
ATOM 1598 C CA . ASN A 1 199 ? -17.531 4.951 27.021 1.00 39.78 199 ASN A CA 1
ATOM 1599 C C . ASN A 1 199 ? -17.486 3.484 26.556 1.00 39.78 199 ASN A C 1
ATOM 1601 O O . ASN A 1 199 ? -16.414 2.885 26.469 1.00 39.78 199 ASN A O 1
ATOM 1605 N N . THR A 1 200 ? -18.618 2.900 26.160 1.00 38.81 200 THR A N 1
ATOM 1606 C CA . THR A 1 200 ? -18.586 2.117 24.938 1.00 38.81 200 THR A CA 1
ATOM 1607 C C . THR A 1 200 ? -18.171 3.081 23.829 1.00 38.81 200 THR A C 1
ATOM 1609 O O . THR A 1 200 ? -18.997 3.588 23.072 1.00 38.81 200 THR A O 1
ATOM 1612 N N . PHE A 1 201 ? -16.854 3.267 23.666 1.00 34.78 201 PHE A N 1
ATOM 1613 C CA . PHE A 1 201 ? -16.341 3.211 22.307 1.00 34.78 201 PHE A CA 1
ATOM 1614 C C . PHE A 1 201 ? -17.130 2.074 21.661 1.00 34.78 201 PHE A C 1
ATOM 1616 O O . PHE A 1 201 ? -17.127 0.980 22.248 1.00 34.78 201 PHE A O 1
ATOM 1623 N N . PRO A 1 202 ? -17.894 2.304 20.576 1.00 34.75 202 PRO A N 1
ATOM 1624 C CA . PRO A 1 202 ? -18.374 1.168 19.820 1.00 34.75 202 PRO A CA 1
ATOM 1625 C C . PRO A 1 202 ? -17.131 0.306 19.654 1.00 34.75 202 PRO A C 1
ATOM 1627 O O . PRO A 1 202 ? -16.116 0.827 19.181 1.00 34.75 202 PRO A O 1
ATOM 1630 N N . VAL A 1 203 ? -17.161 -0.931 20.179 1.00 40.06 203 VAL A N 1
ATOM 1631 C CA . VAL A 1 203 ? -16.199 -1.970 19.800 1.00 40.06 203 VAL A CA 1
ATOM 1632 C C . VAL A 1 203 ? -16.028 -1.738 18.320 1.00 40.06 203 VAL A C 1
ATOM 1634 O O . VAL A 1 203 ? -17.060 -1.809 17.647 1.00 40.06 203 VAL A O 1
ATOM 1637 N N . ALA A 1 204 ? -14.843 -1.249 17.910 1.00 41.00 204 ALA A N 1
ATOM 1638 C CA . ALA A 1 204 ? -14.676 -0.502 16.662 1.00 41.00 204 ALA A CA 1
ATOM 1639 C C . ALA A 1 204 ? -15.559 -1.167 15.622 1.00 41.00 204 ALA A C 1
ATOM 1641 O O . ALA A 1 204 ? -15.324 -2.354 15.385 1.00 41.00 204 ALA A O 1
ATOM 1642 N N . ALA A 1 205 ? -16.648 -0.482 15.208 1.00 46.75 205 ALA A N 1
ATOM 1643 C CA . ALA A 1 205 ? -17.810 -1.139 14.595 1.00 46.75 205 ALA A CA 1
ATOM 1644 C C . ALA A 1 205 ? -17.282 -2.215 13.653 1.00 46.75 205 ALA A C 1
ATOM 1646 O O . ALA A 1 205 ? -16.461 -1.839 12.808 1.00 46.75 205 ALA A O 1
ATOM 1647 N N . PRO A 1 206 ? -17.602 -3.507 13.890 1.00 60.34 206 PRO A N 1
ATOM 1648 C CA . PRO A 1 206 ? -16.787 -4.616 13.413 1.00 60.34 206 PRO A CA 1
ATOM 1649 C C . PRO A 1 206 ? -16.465 -4.364 11.956 1.00 60.34 206 PRO A C 1
ATOM 1651 O O . PRO A 1 206 ? -17.392 -4.185 11.165 1.00 60.34 206 PRO A O 1
ATOM 1654 N N . VAL A 1 207 ? -15.170 -4.226 11.647 1.00 74.69 207 VAL A N 1
ATOM 1655 C CA . VAL A 1 207 ? -14.726 -3.872 10.299 1.00 74.69 207 VAL A CA 1
ATOM 1656 C C . VAL A 1 207 ? -15.366 -4.879 9.358 1.00 74.69 207 VAL A C 1
ATOM 1658 O O . VAL A 1 207 ? -15.090 -6.077 9.418 1.00 74.69 207 VAL A O 1
ATOM 1661 N N . VAL A 1 208 ? -16.299 -4.405 8.537 1.00 81.81 208 VAL A N 1
ATOM 1662 C CA . VAL A 1 208 ? -17.093 -5.307 7.715 1.00 81.81 208 VAL A CA 1
ATOM 1663 C C . VAL A 1 208 ? -16.247 -5.673 6.507 1.00 81.81 208 VAL A C 1
ATOM 1665 O O . VAL A 1 208 ? -16.004 -4.857 5.617 1.00 81.81 208 VAL A O 1
ATOM 1668 N N . HIS A 1 209 ? -15.782 -6.917 6.485 1.00 85.19 209 HIS A N 1
ATOM 1669 C CA . HIS A 1 209 ? -15.007 -7.459 5.379 1.00 85.19 209 HIS A CA 1
ATOM 1670 C C . HIS A 1 209 ? -15.937 -7.824 4.216 1.00 85.19 209 HIS A C 1
ATOM 1672 O O . HIS A 1 209 ? -16.676 -8.811 4.268 1.00 85.19 209 HIS A O 1
ATOM 1678 N N . LEU A 1 210 ? -15.897 -7.035 3.146 1.00 84.50 210 LEU A N 1
ATOM 1679 C CA . LEU A 1 210 ? -16.587 -7.349 1.902 1.00 84.50 210 LEU A CA 1
ATOM 1680 C C . LEU A 1 210 ? -15.806 -8.429 1.149 1.00 84.50 210 LEU A C 1
ATOM 1682 O O . LEU A 1 210 ? -14.590 -8.337 0.969 1.00 84.50 210 LEU A O 1
ATOM 1686 N N . LYS A 1 211 ? -16.526 -9.461 0.701 1.00 81.69 211 LYS A N 1
ATOM 1687 C CA . LYS A 1 211 ? -15.955 -10.571 -0.075 1.00 81.69 211 LYS A CA 1
ATOM 1688 C C . LYS A 1 211 ? -15.625 -10.180 -1.516 1.00 81.69 211 LYS A C 1
ATOM 1690 O O . LYS A 1 211 ? -14.706 -10.752 -2.092 1.00 81.69 211 LYS A O 1
ATOM 1695 N N . GLU A 1 212 ? -16.365 -9.229 -2.080 1.00 82.88 212 GLU A N 1
ATOM 1696 C CA . GLU A 1 212 ? -16.196 -8.766 -3.457 1.00 82.88 212 GLU A CA 1
ATOM 1697 C C . GLU A 1 212 ? -15.650 -7.329 -3.487 1.00 82.88 212 GLU A C 1
ATOM 1699 O O . GLU A 1 212 ? -15.979 -6.523 -2.608 1.00 82.88 212 GLU A O 1
ATOM 1704 N N . PRO A 1 213 ? -14.810 -6.994 -4.483 1.00 84.38 213 PRO A N 1
ATOM 1705 C CA . PRO A 1 213 ? -14.308 -5.642 -4.670 1.00 84.38 213 PRO A CA 1
ATOM 1706 C C . PRO A 1 213 ? -15.416 -4.724 -5.190 1.00 84.38 213 PRO A C 1
ATOM 1708 O O . PRO A 1 213 ? -15.880 -4.868 -6.319 1.00 84.38 213 PRO A O 1
ATOM 1711 N N . ILE A 1 214 ? -15.790 -3.723 -4.396 1.00 87.12 214 ILE A N 1
ATOM 1712 C CA . ILE A 1 214 ? -16.731 -2.675 -4.828 1.00 87.12 214 ILE A CA 1
ATOM 1713 C C . ILE A 1 214 ? -16.035 -1.498 -5.524 1.00 87.12 214 ILE A C 1
ATOM 1715 O O . ILE A 1 214 ? -16.697 -0.623 -6.074 1.00 87.12 214 ILE A O 1
ATOM 1719 N N . LEU A 1 215 ? -14.701 -1.458 -5.480 1.00 89.19 215 LEU A N 1
ATOM 1720 C CA . LEU A 1 215 ? -13.866 -0.480 -6.167 1.00 89.19 215 LEU A CA 1
ATOM 1721 C C . LEU A 1 215 ? -12.991 -1.197 -7.191 1.00 89.19 215 LEU A C 1
ATOM 1723 O O . LEU A 1 215 ? -12.493 -2.298 -6.948 1.00 89.19 215 LEU A O 1
ATOM 1727 N N . GLN A 1 216 ? -12.761 -0.545 -8.323 1.00 89.31 216 GLN A N 1
ATOM 1728 C CA . GLN A 1 216 ? -11.823 -0.993 -9.338 1.00 89.31 216 GLN A CA 1
ATOM 1729 C C . GLN A 1 216 ? -10.793 0.100 -9.599 1.00 89.31 216 GLN A C 1
ATOM 1731 O O . GLN A 1 216 ? -11.147 1.257 -9.806 1.00 89.31 216 GLN A O 1
ATOM 1736 N N . LEU A 1 217 ? -9.520 -0.288 -9.635 1.00 90.12 217 LEU A N 1
ATOM 1737 C CA . LEU A 1 217 ? -8.432 0.573 -10.083 1.00 90.12 217 LEU A CA 1
ATOM 1738 C C . LEU A 1 217 ? -8.235 0.349 -11.584 1.00 90.12 217 LEU A C 1
ATOM 1740 O O . LEU A 1 217 ? -7.885 -0.755 -12.010 1.00 90.12 217 LEU A O 1
ATOM 1744 N N . LYS A 1 218 ? -8.498 1.376 -12.391 1.00 88.12 218 LYS A N 1
ATOM 1745 C CA . LYS A 1 218 ? -8.207 1.388 -13.827 1.00 88.12 218 LYS A CA 1
ATOM 1746 C C . LYS A 1 218 ? -6.967 2.221 -14.085 1.00 88.12 218 LYS A C 1
ATOM 1748 O O . LYS A 1 218 ? -6.813 3.299 -13.527 1.00 88.12 218 LYS A O 1
ATOM 1753 N N . ARG A 1 219 ? -6.089 1.732 -14.948 1.00 87.88 219 ARG A N 1
ATOM 1754 C CA . ARG A 1 219 ? -4.898 2.470 -15.359 1.00 87.88 219 ARG A CA 1
ATOM 1755 C C . ARG A 1 219 ? -5.270 3.483 -16.440 1.00 87.88 219 ARG A C 1
ATOM 1757 O O . ARG A 1 219 ? -5.925 3.103 -17.405 1.00 87.88 219 ARG A O 1
ATOM 1764 N N . LEU A 1 220 ? -4.875 4.745 -16.268 1.00 82.94 220 LEU A N 1
ATOM 1765 C CA . LEU A 1 220 ? -5.144 5.816 -17.233 1.00 82.94 220 LEU A CA 1
ATOM 1766 C C . LEU A 1 220 ? -3.937 6.092 -18.118 1.00 82.94 220 LEU A C 1
ATOM 1768 O O . LEU A 1 220 ? -3.995 5.928 -19.332 1.00 82.94 220 LEU A O 1
ATOM 1772 N N . GLN A 1 221 ? -2.850 6.537 -17.497 1.00 71.25 221 GLN A N 1
ATOM 1773 C CA . GLN A 1 221 ? -1.645 6.956 -18.188 1.00 71.25 221 GLN A CA 1
ATOM 1774 C C . GLN A 1 221 ? -0.437 6.711 -17.289 1.00 71.25 221 GLN A C 1
ATOM 1776 O O . GLN A 1 221 ? -0.541 6.581 -16.067 1.00 71.25 221 GLN A O 1
ATOM 1781 N N . ARG A 1 222 ? 0.722 6.592 -17.924 1.00 66.94 222 ARG A N 1
ATOM 1782 C CA . ARG A 1 222 ? 2.010 6.514 -17.255 1.00 66.94 222 ARG A CA 1
ATOM 1783 C C . ARG A 1 222 ? 2.665 7.888 -17.329 1.00 66.94 222 ARG A C 1
ATOM 1785 O O . ARG A 1 222 ? 2.743 8.464 -18.414 1.00 66.94 222 ARG A O 1
ATOM 1792 N N . SER A 1 223 ? 3.112 8.401 -16.191 1.00 63.22 223 SER A N 1
ATOM 1793 C CA . SER A 1 223 ? 3.851 9.657 -16.104 1.00 63.22 223 SER A CA 1
ATOM 1794 C C . SER A 1 223 ? 5.130 9.446 -15.292 1.00 63.22 223 SER A C 1
ATOM 1796 O O . SER A 1 223 ? 5.263 8.504 -14.511 1.00 63.22 223 SER A O 1
ATOM 1798 N N . TYR A 1 224 ? 6.134 10.285 -15.520 1.00 67.75 224 TYR A N 1
ATOM 1799 C CA . TYR A 1 224 ? 7.422 10.168 -14.839 1.00 67.75 224 TYR A CA 1
ATOM 1800 C C . TYR A 1 224 ? 7.831 11.526 -14.313 1.00 67.75 224 TYR A C 1
ATOM 1802 O O . TYR A 1 224 ? 7.765 12.516 -15.039 1.00 67.75 224 TYR A O 1
ATOM 1810 N N . LYS A 1 225 ? 8.336 11.562 -13.082 1.00 63.03 225 LYS A N 1
ATOM 1811 C CA . LYS A 1 225 ? 8.967 12.757 -12.525 1.00 63.03 225 LYS A CA 1
ATOM 1812 C C . LYS A 1 225 ? 10.477 12.637 -12.703 1.00 63.03 225 LYS A C 1
ATOM 1814 O O . LYS A 1 225 ? 11.168 12.089 -11.853 1.00 63.03 225 LYS A O 1
ATOM 1819 N N . TYR A 1 226 ? 10.984 13.111 -13.840 1.00 65.75 226 TYR A N 1
ATOM 1820 C CA . TYR A 1 226 ? 12.423 13.078 -14.159 1.00 65.75 226 TYR A CA 1
ATOM 1821 C C . TYR A 1 226 ? 12.952 14.394 -14.762 1.00 65.75 226 TYR A C 1
ATOM 1823 O O . TYR A 1 226 ? 14.110 14.473 -15.171 1.00 65.75 226 TYR A O 1
ATOM 1831 N N . GLU A 1 227 ? 12.126 15.444 -14.765 1.00 62.72 227 GLU A N 1
ATOM 1832 C CA . GLU A 1 227 ? 12.437 16.784 -15.292 1.00 62.72 227 GLU A CA 1
ATOM 1833 C C . GLU A 1 227 ? 13.661 17.401 -14.604 1.00 62.72 227 GLU A C 1
ATOM 1835 O O . GLU A 1 227 ? 14.575 17.878 -15.267 1.00 62.72 227 GLU A O 1
ATOM 1840 N N . GLN A 1 228 ? 13.757 17.255 -13.280 1.00 60.62 228 GLN A N 1
ATOM 1841 C CA . GLN A 1 228 ? 14.894 17.747 -12.493 1.00 60.62 228 GLN A CA 1
ATOM 1842 C C . GLN A 1 228 ? 16.230 17.087 -12.880 1.00 60.62 228 GLN A C 1
ATOM 1844 O O . GLN A 1 228 ? 17.282 17.721 -12.803 1.00 60.62 228 GLN A O 1
ATOM 1849 N N . LEU A 1 229 ? 16.204 15.814 -13.295 1.00 66.94 229 LEU A N 1
ATOM 1850 C CA . LEU A 1 229 ? 17.391 15.104 -13.781 1.00 66.94 229 LEU A CA 1
ATOM 1851 C C . LEU A 1 229 ? 17.779 15.583 -15.182 1.00 66.94 229 LEU A C 1
ATOM 1853 O O . LEU A 1 229 ? 18.964 15.811 -15.417 1.00 66.94 229 LEU A O 1
ATOM 1857 N N . MET A 1 230 ? 16.802 15.799 -16.070 1.00 67.94 230 MET A N 1
ATOM 1858 C CA . MET A 1 230 ? 17.047 16.359 -17.406 1.00 67.94 230 MET A CA 1
ATOM 1859 C C . MET A 1 230 ? 17.680 17.751 -17.342 1.00 67.94 230 MET A C 1
ATOM 1861 O O . MET A 1 230 ? 18.676 17.992 -18.020 1.00 67.94 230 MET A O 1
ATOM 1865 N N . ASP A 1 231 ? 17.160 18.637 -16.488 1.00 66.62 231 ASP A N 1
ATOM 1866 C CA . ASP A 1 231 ? 17.685 20.000 -16.334 1.00 66.62 231 ASP A CA 1
ATOM 1867 C C . ASP A 1 231 ? 19.151 20.003 -15.872 1.00 66.62 231 ASP A C 1
ATOM 1869 O O . ASP A 1 231 ? 19.955 20.826 -16.306 1.00 66.62 231 ASP A O 1
ATOM 1873 N N . SER A 1 232 ? 19.524 19.049 -15.012 1.00 67.44 232 SER A N 1
ATOM 1874 C CA . SER A 1 232 ? 20.886 18.925 -14.475 1.00 67.44 232 SER A CA 1
ATOM 1875 C C . SER A 1 232 ? 21.915 18.358 -15.461 1.00 67.44 232 SER A C 1
ATOM 1877 O O . SER A 1 232 ? 23.117 18.443 -15.209 1.00 67.44 232 SER A O 1
ATOM 1879 N N . LEU A 1 233 ? 21.450 17.755 -16.556 1.00 74.50 233 LEU A N 1
ATOM 1880 C CA . LEU A 1 233 ? 22.263 16.996 -17.509 1.00 74.50 233 LEU A CA 1
ATOM 1881 C C . LEU A 1 233 ? 22.344 17.653 -18.893 1.00 74.50 233 LEU A C 1
ATOM 1883 O O . LEU A 1 233 ? 22.955 17.092 -19.802 1.00 74.50 233 LEU A O 1
ATOM 1887 N N . HIS A 1 234 ? 21.775 18.845 -19.062 1.00 76.69 234 HIS A N 1
ATOM 1888 C CA . HIS A 1 234 ? 21.859 19.579 -20.318 1.00 76.69 234 HIS A CA 1
ATOM 1889 C C . HIS A 1 234 ? 23.290 20.068 -20.592 1.00 76.69 234 HIS A C 1
ATOM 1891 O O . HIS A 1 234 ? 23.914 20.685 -19.725 1.00 76.69 234 HIS A O 1
ATOM 1897 N N . GLY A 1 235 ? 23.824 19.808 -21.790 1.00 76.62 235 GLY A N 1
ATOM 1898 C CA . GLY A 1 235 ? 25.169 20.243 -22.180 1.00 76.62 235 GLY A CA 1
ATOM 1899 C C . GLY A 1 235 ? 26.308 19.513 -21.466 1.00 76.62 235 GLY A C 1
ATOM 1900 O O . GLY A 1 235 ? 27.446 19.986 -21.509 1.00 76.62 235 GLY A O 1
ATOM 1901 N N . CYS A 1 236 ? 26.026 18.405 -20.771 1.00 78.31 236 CYS A N 1
ATOM 1902 C CA . CYS A 1 236 ? 27.030 17.708 -19.972 1.00 78.31 236 CYS A CA 1
ATOM 1903 C C . CYS A 1 236 ? 27.925 16.787 -20.816 1.00 78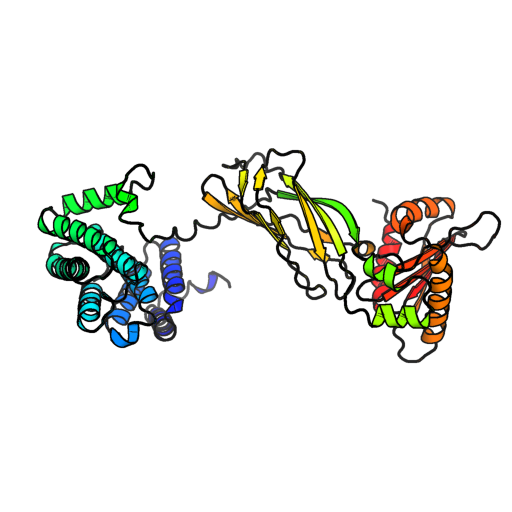.31 236 CYS A C 1
ATOM 1905 O O . CYS A 1 236 ? 27.521 16.219 -21.831 1.00 78.31 236 CYS A O 1
ATOM 1907 N N . SER A 1 237 ? 29.169 16.610 -20.372 1.00 86.88 237 SER A N 1
ATOM 1908 C CA . SER A 1 237 ? 30.069 15.598 -20.935 1.00 86.88 237 SER A CA 1
ATOM 1909 C C . SER A 1 237 ? 29.686 14.183 -20.481 1.00 86.88 237 SER A C 1
ATOM 1911 O O . SER A 1 237 ? 29.043 13.995 -19.450 1.00 86.88 237 SER A O 1
ATOM 1913 N N . PHE A 1 238 ? 30.139 13.148 -21.197 1.00 87.50 238 PHE A N 1
ATOM 1914 C CA . PHE A 1 238 ? 29.844 11.751 -20.842 1.00 87.50 238 PHE A CA 1
ATOM 1915 C C . PHE A 1 238 ? 30.273 11.364 -19.410 1.00 87.50 238 PHE A C 1
ATOM 1917 O O . PHE A 1 238 ? 29.565 10.644 -18.704 1.00 87.50 238 PHE A O 1
ATOM 1924 N N . SER A 1 239 ? 31.422 11.862 -18.943 1.00 86.50 239 SER A N 1
ATOM 1925 C CA . SER A 1 239 ? 31.897 11.608 -17.577 1.00 86.50 239 SER A CA 1
ATOM 1926 C C . SER A 1 239 ? 31.032 12.305 -16.524 1.00 86.50 239 SER A C 1
ATOM 1928 O O . SER A 1 239 ? 30.792 11.746 -15.451 1.00 86.50 239 SER A O 1
ATOM 1930 N N . GLU A 1 240 ? 30.526 13.500 -16.827 1.00 85.31 240 GLU A N 1
ATOM 1931 C CA . GLU A 1 240 ? 29.562 14.205 -15.985 1.00 85.31 240 GLU A CA 1
ATOM 1932 C C . GLU A 1 240 ? 28.209 13.507 -15.984 1.00 85.31 240 GLU A C 1
ATOM 1934 O O . GLU A 1 240 ? 27.634 13.374 -14.910 1.00 85.31 240 GLU A O 1
ATOM 1939 N N . TYR A 1 241 ? 27.751 12.987 -17.125 1.00 88.31 241 TYR A N 1
ATOM 1940 C CA . TYR A 1 241 ? 26.542 12.172 -17.217 1.00 88.31 241 TYR A CA 1
ATOM 1941 C C . TYR A 1 241 ? 26.614 10.970 -16.269 1.00 88.31 241 TYR A C 1
ATOM 1943 O O . TYR A 1 241 ? 25.782 10.841 -15.369 1.00 88.31 241 TYR A O 1
ATOM 1951 N N . LEU A 1 242 ? 27.652 10.131 -16.400 1.00 86.56 242 LEU A N 1
ATOM 1952 C CA . LEU A 1 242 ? 27.819 8.951 -15.546 1.00 86.56 242 LEU A CA 1
ATOM 1953 C C . LEU A 1 242 ? 27.925 9.331 -14.071 1.00 86.56 242 LEU A C 1
ATOM 1955 O O . LEU A 1 242 ? 27.323 8.674 -13.218 1.00 86.56 242 LEU A O 1
ATOM 1959 N N . ARG A 1 243 ? 28.660 10.406 -13.756 1.00 84.25 243 ARG A N 1
ATOM 1960 C CA . ARG A 1 243 ? 28.772 10.902 -12.384 1.00 84.25 243 ARG A CA 1
ATOM 1961 C C . ARG A 1 243 ? 27.415 11.353 -11.870 1.00 84.25 243 ARG A C 1
ATOM 1963 O O . ARG A 1 243 ? 27.021 10.910 -10.803 1.00 84.25 243 ARG A O 1
ATOM 1970 N N . THR A 1 244 ? 26.686 12.194 -12.586 1.00 81.88 244 THR A N 1
ATOM 1971 C CA . THR A 1 244 ? 25.399 12.731 -12.138 1.00 81.88 244 THR A CA 1
ATOM 1972 C C . THR A 1 244 ? 24.369 11.618 -11.981 1.00 81.88 244 THR A C 1
ATOM 1974 O O . THR A 1 244 ? 23.778 11.522 -10.913 1.00 81.88 244 THR A O 1
ATOM 1977 N N . VAL A 1 245 ? 24.242 10.694 -12.937 1.00 80.88 245 VAL A N 1
ATOM 1978 C CA . VAL A 1 245 ? 23.363 9.518 -12.793 1.00 80.88 245 VAL A CA 1
ATOM 1979 C C . VAL A 1 245 ? 23.760 8.674 -11.575 1.00 80.88 245 VAL A C 1
ATOM 1981 O O . VAL A 1 245 ? 22.891 8.227 -10.832 1.00 80.88 245 VAL A O 1
ATOM 1984 N N . SER A 1 246 ? 25.060 8.522 -11.298 1.00 76.94 246 SER A N 1
ATOM 1985 C CA . SER A 1 246 ? 25.568 7.762 -10.143 1.00 76.94 246 SER A CA 1
ATOM 1986 C C . SER A 1 246 ? 25.504 8.505 -8.799 1.00 76.94 246 SER A C 1
ATOM 1988 O O . SER A 1 246 ? 25.478 7.862 -7.749 1.00 76.94 246 SER A O 1
ATOM 1990 N N . THR A 1 247 ? 25.503 9.840 -8.794 1.00 72.81 247 THR A N 1
ATOM 1991 C CA . THR A 1 247 ? 25.652 10.665 -7.577 1.00 72.81 247 THR A CA 1
ATOM 1992 C C . THR A 1 247 ? 24.337 11.313 -7.152 1.00 72.81 247 THR A C 1
ATOM 1994 O O . THR A 1 247 ? 24.126 11.507 -5.957 1.00 72.81 247 THR A O 1
ATOM 1997 N N . ASN A 1 248 ? 23.438 11.631 -8.092 1.00 64.94 248 ASN A N 1
ATOM 1998 C CA . ASN A 1 248 ? 22.157 12.257 -7.774 1.00 64.94 248 ASN A CA 1
ATOM 1999 C C . ASN A 1 248 ? 21.296 11.246 -6.998 1.00 64.94 248 ASN A C 1
ATOM 2001 O O . ASN A 1 248 ? 20.952 10.178 -7.504 1.00 64.94 248 ASN A O 1
ATOM 2005 N N . ALA A 1 249 ? 21.054 11.532 -5.719 1.00 54.81 249 ALA A N 1
ATOM 2006 C CA . ALA A 1 249 ? 20.612 10.556 -4.721 1.00 54.81 249 ALA A CA 1
ATOM 2007 C C . ALA A 1 249 ? 19.161 10.070 -4.888 1.00 54.81 249 ALA A C 1
ATOM 2009 O O . ALA A 1 249 ? 18.787 9.088 -4.249 1.00 54.81 249 ALA A O 1
ATOM 2010 N N . SER A 1 250 ? 18.357 10.708 -5.741 1.00 63.12 250 SER A N 1
ATOM 2011 C CA . SER A 1 250 ? 16.982 10.270 -5.985 1.00 63.12 250 SER A CA 1
ATOM 2012 C C . SER A 1 250 ? 16.949 9.101 -6.963 1.00 63.12 250 SER A C 1
ATOM 2014 O O . SER A 1 250 ? 17.300 9.234 -8.135 1.00 63.12 250 SER A O 1
ATOM 2016 N N . ILE A 1 251 ? 16.515 7.943 -6.465 1.00 66.44 251 ILE A N 1
ATOM 2017 C CA . ILE A 1 251 ? 16.041 6.832 -7.295 1.00 66.44 251 ILE A CA 1
ATOM 2018 C C . ILE A 1 251 ? 14.859 7.371 -8.115 1.00 66.44 251 ILE A C 1
ATOM 2020 O O . ILE A 1 251 ? 14.020 8.069 -7.541 1.00 66.44 251 ILE A O 1
ATOM 2024 N N . PRO A 1 252 ? 14.779 7.102 -9.427 1.00 74.50 252 PRO A N 1
ATOM 2025 C CA . PRO A 1 252 ? 13.683 7.612 -10.235 1.00 74.50 252 PRO A CA 1
ATOM 2026 C C . PRO A 1 252 ? 12.328 7.121 -9.707 1.00 74.50 252 PRO A C 1
ATOM 2028 O O . PRO A 1 252 ? 12.103 5.918 -9.553 1.00 74.50 252 PRO A O 1
ATOM 2031 N N . GLU A 1 253 ? 11.434 8.074 -9.443 1.00 84.69 253 GLU A N 1
ATOM 2032 C CA . GLU A 1 253 ? 10.053 7.824 -9.035 1.00 84.69 253 GLU A CA 1
ATOM 2033 C C . GLU A 1 253 ? 9.198 7.513 -10.265 1.00 84.69 253 GLU A C 1
ATOM 2035 O O . GLU A 1 253 ? 9.105 8.311 -11.205 1.00 84.69 253 GLU A O 1
ATOM 2040 N N . ILE A 1 254 ? 8.542 6.357 -10.248 1.00 86.12 254 ILE A N 1
ATOM 2041 C CA . ILE A 1 254 ? 7.571 5.979 -11.273 1.00 86.12 254 ILE A CA 1
ATOM 2042 C C . ILE A 1 254 ? 6.192 6.376 -10.777 1.00 86.12 254 ILE A C 1
ATOM 2044 O O . ILE A 1 254 ? 5.783 5.961 -9.693 1.00 86.12 254 ILE A O 1
ATOM 2048 N N . VAL A 1 255 ? 5.474 7.160 -11.580 1.00 89.12 255 VAL A N 1
ATOM 2049 C CA . VAL A 1 255 ? 4.121 7.605 -11.259 1.00 89.12 255 VAL A CA 1
ATOM 2050 C C . VAL A 1 255 ? 3.130 6.905 -12.183 1.00 89.12 255 VAL A C 1
ATOM 2052 O O . VAL A 1 255 ? 3.221 6.958 -13.410 1.00 89.12 255 VAL A O 1
ATOM 2055 N N . ILE A 1 256 ? 2.178 6.199 -11.586 1.00 89.25 256 ILE A N 1
ATOM 2056 C CA . ILE A 1 256 ? 1.124 5.504 -12.318 1.00 89.25 256 ILE A CA 1
ATOM 2057 C C . ILE A 1 256 ? -0.190 6.191 -12.000 1.00 89.25 256 ILE A C 1
ATOM 2059 O O . ILE A 1 256 ? -0.664 6.144 -10.864 1.00 89.25 256 ILE A O 1
ATOM 2063 N N . ASP A 1 257 ? -0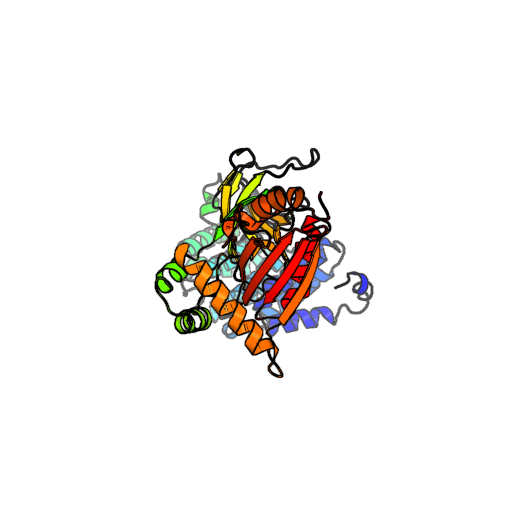.786 6.809 -13.015 1.00 90.44 257 ASP A N 1
ATOM 2064 C CA . ASP A 1 257 ? -2.071 7.469 -12.866 1.00 90.44 257 ASP A CA 1
ATOM 2065 C C . ASP A 1 257 ? -3.188 6.429 -12.965 1.00 90.44 257 ASP A C 1
ATOM 2067 O O . ASP A 1 257 ? -3.358 5.722 -13.969 1.00 90.44 257 ASP A O 1
ATOM 2071 N N . LEU A 1 258 ? -3.943 6.325 -11.877 1.00 91.00 258 LEU A N 1
ATOM 2072 C CA . LEU A 1 258 ? -5.038 5.391 -11.696 1.00 91.00 258 LEU A CA 1
ATOM 2073 C C . LEU A 1 258 ? -6.356 6.158 -11.579 1.00 91.00 258 LEU A C 1
ATOM 2075 O O . LEU A 1 258 ? -6.425 7.273 -11.067 1.00 91.00 258 LEU A O 1
ATOM 2079 N N . GLN A 1 259 ? -7.427 5.524 -12.027 1.00 91.00 259 GLN A N 1
ATOM 2080 C CA . GLN A 1 259 ? -8.797 5.962 -11.837 1.00 91.00 259 GLN A CA 1
ATOM 2081 C C . GLN A 1 259 ? -9.518 4.939 -10.968 1.00 91.00 259 GLN A C 1
ATOM 2083 O O . GLN A 1 259 ? -9.591 3.758 -11.312 1.00 91.00 259 GLN A O 1
ATOM 2088 N N . ILE A 1 260 ? -10.057 5.395 -9.845 1.00 90.19 260 ILE A N 1
ATOM 2089 C CA . ILE A 1 260 ? -11.000 4.631 -9.041 1.00 90.19 260 ILE A CA 1
ATOM 2090 C C . ILE A 1 260 ? -12.354 4.693 -9.740 1.00 90.19 260 ILE A C 1
ATOM 2092 O O . ILE A 1 260 ? -12.901 5.775 -9.952 1.00 90.19 260 ILE A O 1
ATOM 2096 N N . CYS A 1 261 ? -12.900 3.529 -10.062 1.00 88.50 261 CYS A N 1
ATOM 2097 C CA . CYS A 1 261 ? -14.256 3.363 -10.568 1.00 88.50 261 CYS A CA 1
ATOM 2098 C C . CYS A 1 261 ? -15.056 2.461 -9.625 1.00 88.50 261 CYS A C 1
ATOM 2100 O O . CYS A 1 261 ? -14.479 1.658 -8.885 1.00 88.50 261 CYS A O 1
ATOM 2102 N N . SER A 1 262 ? -16.385 2.536 -9.698 1.00 84.44 262 SER A N 1
ATOM 2103 C CA . SER A 1 262 ? -17.231 1.522 -9.067 1.00 84.44 262 SER A CA 1
ATOM 2104 C C . SER A 1 262 ? -16.976 0.157 -9.706 1.00 84.44 262 SER A C 1
ATOM 2106 O O . SER A 1 262 ? -16.968 0.019 -10.931 1.00 84.44 262 SER A O 1
ATOM 2108 N N . GLY A 1 263 ? -16.766 -0.856 -8.871 1.00 72.00 263 GLY A N 1
ATOM 2109 C CA . GLY A 1 263 ? -16.803 -2.252 -9.282 1.00 72.00 263 GLY A CA 1
ATOM 2110 C C . GLY A 1 263 ? -18.248 -2.679 -9.526 1.00 72.00 263 GLY A C 1
ATOM 2111 O O . GLY A 1 263 ? -19.164 -2.211 -8.847 1.00 72.00 263 GLY A O 1
ATOM 2112 N N . MET A 1 264 ? -18.465 -3.562 -10.500 1.00 61.31 264 MET A N 1
ATOM 2113 C CA . MET A 1 264 ? -19.754 -4.234 -10.659 1.00 61.31 264 MET A CA 1
ATOM 2114 C C . MET A 1 264 ? -19.907 -5.200 -9.482 1.00 61.31 264 MET A C 1
ATOM 2116 O O . MET A 1 264 ? -19.340 -6.290 -9.511 1.00 61.31 264 MET A O 1
ATOM 2120 N N . ALA A 1 265 ? -20.618 -4.792 -8.431 1.00 55.53 265 ALA A N 1
ATOM 2121 C CA . ALA A 1 265 ? -21.078 -5.741 -7.427 1.00 55.53 265 ALA A CA 1
ATOM 2122 C C . ALA A 1 265 ? -21.992 -6.751 -8.134 1.00 55.53 265 ALA A C 1
ATOM 2124 O O . ALA A 1 265 ? -22.856 -6.354 -8.923 1.00 55.53 265 ALA A O 1
ATOM 2125 N N . SER A 1 266 ? -21.786 -8.047 -7.901 1.00 54.25 266 SER A N 1
ATOM 2126 C CA . SER A 1 266 ? -22.671 -9.079 -8.447 1.00 54.25 266 SER A CA 1
ATOM 2127 C C . SER A 1 266 ? -24.125 -8.768 -8.052 1.00 54.25 266 SER A C 1
ATOM 2129 O O . SER A 1 266 ? -24.358 -8.302 -6.938 1.00 54.25 266 SER A O 1
ATOM 2131 N N . GLU A 1 267 ? -25.116 -9.045 -8.914 1.00 49.38 267 GLU A N 1
ATOM 2132 C CA . GLU A 1 267 ? -26.553 -8.756 -8.666 1.00 49.38 267 GLU A CA 1
ATOM 2133 C C . GLU A 1 267 ? -27.077 -9.295 -7.313 1.00 49.38 267 GLU A C 1
ATOM 2135 O O . GLU A 1 267 ? -28.089 -8.837 -6.787 1.00 49.38 267 GLU A O 1
ATOM 2140 N N . SER A 1 268 ? -26.360 -10.249 -6.720 1.00 48.66 268 SER A N 1
ATOM 2141 C CA . SER A 1 268 ? -26.582 -10.843 -5.404 1.00 48.66 268 SER A CA 1
ATOM 2142 C C . SER A 1 268 ? -26.151 -9.991 -4.194 1.00 48.66 268 SER A C 1
ATOM 2144 O O . SER A 1 268 ? -26.493 -10.355 -3.069 1.00 48.66 268 SER A O 1
ATOM 2146 N N . GLN A 1 269 ? -25.426 -8.879 -4.369 1.00 58.97 269 GLN A N 1
ATOM 2147 C CA . GLN A 1 269 ? -24.965 -8.003 -3.281 1.00 58.97 269 GLN A CA 1
ATOM 2148 C C . GLN A 1 269 ? -25.648 -6.628 -3.347 1.00 58.97 269 GLN A C 1
ATOM 2150 O O . GLN A 1 269 ? -25.161 -5.686 -3.966 1.00 58.97 269 GLN A O 1
ATOM 2155 N N . GLN A 1 270 ? -26.786 -6.486 -2.662 1.00 62.12 270 GLN A N 1
ATOM 2156 C CA . GLN A 1 270 ? -27.355 -5.163 -2.399 1.00 62.12 270 GLN A CA 1
ATOM 2157 C C . GLN A 1 270 ? -26.473 -4.430 -1.384 1.00 62.12 270 GLN A C 1
ATOM 2159 O O . GLN A 1 270 ? -26.446 -4.770 -0.201 1.00 62.12 270 GLN A O 1
ATOM 2164 N N . LEU A 1 271 ? -25.727 -3.433 -1.859 1.00 71.00 271 LEU A N 1
ATOM 2165 C CA . LEU A 1 271 ? -24.930 -2.561 -1.004 1.00 71.00 271 LEU A CA 1
ATOM 2166 C C . LEU A 1 271 ? -25.864 -1.587 -0.263 1.00 71.00 271 LEU A C 1
ATOM 2168 O O . LEU A 1 271 ? -26.661 -0.906 -0.910 1.00 71.00 271 LEU A O 1
ATOM 2172 N N . PRO A 1 272 ? -25.768 -1.467 1.074 1.00 71.75 272 PRO A N 1
ATOM 2173 C CA . PRO A 1 272 ? -26.611 -0.550 1.844 1.00 71.75 272 PRO A CA 1
ATOM 2174 C C . PRO A 1 272 ? -26.191 0.926 1.702 1.00 71.75 272 PRO A C 1
ATOM 2176 O O . PRO A 1 272 ? -26.827 1.816 2.257 1.00 71.75 272 PRO A O 1
ATOM 2179 N N . PHE A 1 273 ? -25.121 1.214 0.955 1.00 80.25 273 PHE A N 1
ATOM 2180 C CA . PHE A 1 273 ? -24.553 2.550 0.793 1.00 80.25 273 PHE A CA 1
ATOM 2181 C C . PHE A 1 273 ? -24.153 2.822 -0.659 1.00 80.25 273 PHE A C 1
ATOM 2183 O O . PHE A 1 273 ? -23.786 1.919 -1.404 1.00 80.25 273 PHE A O 1
ATOM 2190 N N . SER A 1 274 ? -24.170 4.102 -1.037 1.00 84.50 274 SER A N 1
ATOM 2191 C CA . SER A 1 274 ? -23.696 4.598 -2.339 1.00 84.50 274 SER A CA 1
ATOM 2192 C C . SER A 1 274 ? -22.558 5.614 -2.221 1.00 84.50 274 SER A C 1
ATOM 2194 O O . SER A 1 274 ? -21.973 6.007 -3.228 1.00 84.50 274 SER A O 1
ATOM 2196 N N . LYS A 1 275 ? -22.240 6.047 -0.996 1.00 86.19 275 LYS A N 1
ATOM 2197 C CA . LYS A 1 275 ? -21.237 7.070 -0.691 1.00 86.19 275 LYS A CA 1
ATOM 2198 C C . LYS A 1 275 ? -20.184 6.504 0.245 1.00 86.19 275 LYS A C 1
ATOM 2200 O O . LYS A 1 275 ? -20.524 5.938 1.286 1.00 86.19 275 LYS A O 1
ATOM 2205 N N . LEU A 1 276 ? -18.930 6.687 -0.138 1.00 89.19 276 LEU A N 1
ATOM 2206 C CA . LEU A 1 276 ? -17.752 6.247 0.590 1.00 89.19 276 LEU A CA 1
ATOM 2207 C C . LEU A 1 276 ? -16.984 7.476 1.075 1.00 89.19 276 LEU A C 1
ATOM 2209 O O . LEU A 1 276 ? -16.808 8.439 0.326 1.00 89.19 276 LEU A O 1
ATOM 2213 N N . TYR A 1 277 ? -16.513 7.428 2.314 1.00 86.19 277 TYR A N 1
ATOM 2214 C CA . TYR A 1 277 ? -15.775 8.499 2.971 1.00 86.19 277 TYR A CA 1
ATOM 2215 C C . TYR A 1 277 ? -14.446 7.975 3.503 1.00 86.19 277 TYR A C 1
ATOM 2217 O O . TYR A 1 277 ? -14.362 6.811 3.902 1.00 86.19 277 TYR A O 1
ATOM 2225 N N . ALA A 1 278 ? -13.441 8.853 3.552 1.00 88.19 278 ALA A N 1
ATOM 2226 C CA . ALA A 1 278 ? -12.122 8.567 4.118 1.00 88.19 278 ALA A CA 1
ATOM 2227 C C . ALA A 1 278 ? -11.539 7.240 3.604 1.00 88.19 278 ALA A C 1
ATOM 2229 O O . ALA A 1 278 ? -11.149 6.365 4.375 1.00 88.19 278 ALA A O 1
ATOM 2230 N N . ILE A 1 279 ? -11.544 7.077 2.283 1.00 91.00 279 ILE A N 1
ATOM 2231 C CA . ILE A 1 279 ? -11.055 5.869 1.633 1.00 91.00 279 ILE A CA 1
ATOM 2232 C C . ILE A 1 279 ? -9.537 5.855 1.766 1.00 91.00 279 ILE A C 1
ATOM 2234 O O . ILE A 1 279 ? -8.862 6.808 1.376 1.00 91.00 279 ILE A O 1
ATOM 2238 N N . VAL A 1 280 ? -9.014 4.763 2.299 1.00 93.25 280 VAL A N 1
ATOM 2239 C CA . VAL A 1 280 ? -7.592 4.456 2.375 1.00 93.25 280 VAL A CA 1
ATOM 2240 C C . VAL A 1 280 ? -7.348 3.258 1.475 1.00 93.25 280 VAL A C 1
ATOM 2242 O O . VAL A 1 280 ? -7.899 2.179 1.702 1.00 93.25 280 VAL A O 1
ATOM 2245 N N . LEU A 1 281 ? -6.561 3.461 0.427 1.00 93.19 281 LEU A N 1
ATOM 2246 C CA . LEU A 1 281 ? -6.097 2.401 -0.451 1.00 93.19 281 LEU A CA 1
ATOM 2247 C C . LEU A 1 281 ? -4.694 2.010 -0.014 1.00 93.19 281 LEU A C 1
ATOM 2249 O O . LEU A 1 281 ? -3.764 2.801 -0.151 1.00 93.19 281 LEU A O 1
ATOM 2253 N N . SER A 1 282 ? -4.558 0.785 0.478 1.00 93.06 282 SER A N 1
ATOM 2254 C CA . SER A 1 282 ? -3.268 0.236 0.871 1.00 93.06 282 SER A CA 1
ATOM 2255 C C . SER A 1 282 ? -2.790 -0.765 -0.167 1.00 93.06 282 SER A C 1
ATOM 2257 O O . SER A 1 282 ? -3.537 -1.669 -0.566 1.00 93.06 282 SER A O 1
ATOM 2259 N N . VAL A 1 283 ? -1.553 -0.578 -0.622 1.00 93.12 283 VAL A N 1
ATOM 2260 C CA . VAL A 1 283 ? -0.907 -1.377 -1.664 1.00 93.12 283 VAL A CA 1
ATOM 2261 C C . VAL A 1 283 ? 0.344 -2.013 -1.075 1.00 93.12 283 VAL A C 1
ATOM 2263 O O . VAL A 1 283 ? 1.256 -1.320 -0.636 1.00 93.12 283 VAL A O 1
ATOM 2266 N N . GLN A 1 284 ? 0.403 -3.341 -1.070 1.00 90.12 284 GLN A N 1
ATOM 2267 C CA . GLN A 1 284 ? 1.542 -4.062 -0.512 1.00 90.12 284 GLN A CA 1
ATOM 2268 C C . GLN A 1 284 ? 2.768 -3.938 -1.423 1.00 90.12 284 GLN A C 1
ATOM 2270 O O . GLN A 1 284 ? 2.726 -4.320 -2.596 1.00 90.12 284 GLN A O 1
ATOM 2275 N N . SER A 1 285 ? 3.871 -3.434 -0.867 1.00 89.12 285 SER A N 1
ATOM 2276 C CA . SER A 1 285 ? 5.168 -3.310 -1.533 1.00 89.12 285 SER A CA 1
ATOM 2277 C C . SER A 1 285 ? 5.950 -4.640 -1.505 1.00 89.12 285 SER A C 1
ATOM 2279 O O . SER A 1 285 ? 6.145 -5.242 -0.447 1.00 89.12 285 SER A O 1
ATOM 2281 N N . PRO A 1 286 ? 6.458 -5.123 -2.652 1.00 89.38 286 PRO A N 1
ATOM 2282 C CA . PRO A 1 286 ? 7.468 -6.174 -2.696 1.00 89.38 286 PRO A CA 1
ATOM 2283 C C . PRO A 1 286 ? 8.795 -5.708 -2.081 1.00 89.38 286 PRO A C 1
ATOM 2285 O O . PRO A 1 286 ? 9.126 -4.526 -2.093 1.00 89.38 286 PRO A O 1
ATOM 2288 N N . THR A 1 287 ? 9.633 -6.650 -1.642 1.00 88.06 287 THR A N 1
ATOM 2289 C CA . THR A 1 287 ? 10.926 -6.356 -0.984 1.00 88.06 287 THR A CA 1
ATOM 2290 C C . THR A 1 287 ? 11.913 -5.562 -1.850 1.00 88.06 287 THR A C 1
ATOM 2292 O O . THR A 1 287 ? 12.760 -4.825 -1.331 1.00 88.06 287 THR A O 1
ATOM 2295 N N . TYR A 1 288 ? 11.810 -5.712 -3.171 1.00 87.38 288 TYR A N 1
ATOM 2296 C CA . TYR A 1 288 ? 12.632 -5.024 -4.164 1.00 87.38 288 TYR A CA 1
ATOM 2297 C C . TYR A 1 288 ? 12.097 -3.634 -4.541 1.00 87.38 288 TYR A C 1
ATOM 2299 O O . TYR A 1 288 ? 12.719 -2.964 -5.361 1.00 87.38 288 TYR A O 1
ATOM 2307 N N . TYR A 1 289 ? 11.007 -3.165 -3.927 1.00 90.38 289 TYR A N 1
ATOM 2308 C CA . TYR A 1 289 ? 10.581 -1.763 -3.943 1.00 90.38 289 TYR A CA 1
ATOM 2309 C C . TYR A 1 289 ? 10.800 -1.132 -2.558 1.00 90.38 289 TYR A C 1
ATOM 2311 O O . TYR A 1 289 ? 11.114 -1.820 -1.579 1.00 90.38 289 TYR A O 1
ATOM 2319 N N . ASN A 1 290 ? 10.706 0.192 -2.480 1.00 89.12 290 ASN A N 1
ATOM 2320 C CA . ASN A 1 290 ? 10.463 0.870 -1.209 1.00 89.12 290 ASN A CA 1
ATOM 2321 C C . ASN A 1 290 ? 8.984 0.748 -0.827 1.00 89.12 290 ASN A C 1
ATOM 2323 O O . ASN A 1 290 ? 8.147 0.390 -1.659 1.00 89.12 290 ASN A O 1
ATOM 2327 N N . ASP A 1 291 ? 8.682 1.053 0.433 1.00 89.62 291 ASP A N 1
ATOM 2328 C CA . ASP A 1 291 ? 7.309 1.050 0.922 1.00 89.62 291 ASP A CA 1
ATOM 2329 C C . ASP A 1 291 ? 6.466 2.059 0.146 1.00 89.62 291 ASP A C 1
ATOM 2331 O O . ASP A 1 291 ? 6.875 3.198 -0.085 1.00 89.62 291 ASP A O 1
ATOM 2335 N N . ILE A 1 292 ? 5.313 1.583 -0.313 1.00 91.69 292 ILE A N 1
ATOM 2336 C CA . ILE A 1 292 ? 4.348 2.378 -1.059 1.00 91.69 292 ILE A CA 1
ATOM 2337 C C . ILE A 1 292 ? 3.441 3.043 -0.028 1.00 91.69 292 ILE A C 1
ATOM 2339 O O . ILE A 1 292 ? 2.856 2.359 0.810 1.00 91.69 292 ILE A O 1
ATOM 2343 N N . GLU A 1 293 ? 3.341 4.368 -0.081 1.00 89.56 293 GLU A N 1
ATOM 2344 C CA . GLU A 1 293 ? 2.454 5.116 0.807 1.00 89.56 293 GLU A CA 1
ATOM 2345 C C . GLU A 1 293 ? 0.981 4.829 0.490 1.00 89.56 293 GLU A C 1
ATOM 2347 O O . GLU A 1 293 ? 0.588 4.686 -0.674 1.00 89.56 293 GLU A O 1
ATOM 2352 N N . ASP A 1 294 ? 0.159 4.768 1.538 1.00 91.12 294 ASP A N 1
ATOM 2353 C CA . ASP A 1 294 ? -1.282 4.603 1.391 1.00 91.12 294 ASP A CA 1
ATOM 2354 C C . ASP A 1 294 ? -1.886 5.806 0.646 1.00 91.12 294 ASP A C 1
ATOM 2356 O O . ASP A 1 294 ? -1.568 6.970 0.909 1.00 91.12 294 ASP A O 1
ATOM 2360 N N . LEU A 1 295 ? -2.804 5.531 -0.282 1.00 91.06 295 LEU A N 1
ATOM 2361 C CA . LEU A 1 295 ? -3.482 6.576 -1.045 1.00 91.06 295 LEU A CA 1
ATOM 2362 C C . LEU A 1 295 ? -4.798 6.940 -0.363 1.00 91.06 295 LEU A C 1
ATOM 2364 O O . LEU A 1 295 ? -5.645 6.085 -0.099 1.00 91.06 295 LEU A O 1
ATOM 2368 N N . HIS A 1 296 ? -4.990 8.233 -0.124 1.00 91.06 296 HIS A N 1
ATOM 2369 C CA . HIS A 1 296 ? -6.155 8.752 0.579 1.00 91.06 296 HIS A CA 1
ATOM 2370 C C . HIS A 1 296 ? -7.122 9.441 -0.381 1.00 91.06 296 HIS A C 1
ATOM 2372 O O . HIS A 1 296 ? -6.767 10.410 -1.052 1.00 91.06 296 HIS A O 1
ATOM 2378 N N . VAL A 1 297 ? -8.373 8.983 -0.395 1.00 90.75 297 VAL A N 1
ATOM 2379 C CA . VAL A 1 297 ? -9.464 9.620 -1.137 1.00 90.75 297 VAL A CA 1
ATOM 2380 C C . VAL A 1 297 ? -10.555 10.049 -0.156 1.00 90.75 297 VAL A C 1
ATOM 2382 O O . VAL A 1 297 ? -11.226 9.200 0.433 1.00 90.75 297 VAL A O 1
ATOM 2385 N N . PRO A 1 298 ? -10.764 11.366 0.045 1.00 85.56 298 PRO A N 1
ATOM 2386 C CA . PRO A 1 298 ? -11.707 11.862 1.047 1.00 85.56 298 PRO A CA 1
ATOM 2387 C C . PRO A 1 298 ? -13.147 11.392 0.826 1.00 85.56 298 PRO A C 1
ATOM 2389 O O . PRO A 1 298 ? -13.871 11.150 1.793 1.00 85.56 298 PRO A O 1
ATOM 2392 N N . TYR A 1 299 ? -13.561 11.280 -0.437 1.00 88.25 299 TYR A N 1
ATOM 2393 C CA . TYR A 1 299 ? -14.932 10.976 -0.819 1.00 88.25 299 TYR A CA 1
ATOM 2394 C C . TYR A 1 299 ? -15.001 10.326 -2.204 1.00 88.25 299 TYR A C 1
ATOM 2396 O O . TYR A 1 299 ? -14.324 10.773 -3.128 1.00 88.25 299 TYR A O 1
ATOM 2404 N N . PHE A 1 300 ? -15.866 9.322 -2.356 1.00 90.00 300 PHE A N 1
ATOM 2405 C CA . PHE A 1 300 ? -16.229 8.737 -3.648 1.00 90.00 300 PHE A CA 1
ATOM 2406 C C . PHE A 1 300 ? -17.690 8.281 -3.635 1.00 90.00 300 PHE A C 1
ATOM 2408 O O . PHE A 1 300 ? -18.151 7.682 -2.661 1.00 90.00 300 PHE A O 1
ATOM 2415 N N . ALA A 1 301 ? -18.422 8.535 -4.718 1.00 88.38 301 ALA A N 1
ATOM 2416 C CA . ALA A 1 301 ? -19.766 8.002 -4.908 1.00 88.38 301 ALA A CA 1
ATOM 2417 C C . ALA A 1 301 ? -19.721 6.837 -5.902 1.00 88.38 301 ALA A C 1
ATOM 2419 O O . ALA A 1 301 ? -19.180 6.977 -6.990 1.00 88.38 301 ALA A O 1
ATOM 2420 N N . LEU A 1 302 ? -20.339 5.704 -5.565 1.00 85.94 302 LEU A N 1
ATOM 2421 C CA . LEU A 1 302 ? -20.382 4.527 -6.446 1.00 85.94 302 LEU A CA 1
ATOM 2422 C C . LEU A 1 302 ? -21.150 4.787 -7.754 1.00 85.94 302 LEU A C 1
ATOM 2424 O O . LEU A 1 302 ? -20.943 4.099 -8.745 1.00 85.94 302 LEU A O 1
ATOM 2428 N N . ASN A 1 303 ? -22.009 5.806 -7.767 1.00 82.25 303 ASN A N 1
ATOM 2429 C CA . ASN A 1 303 ? -22.779 6.206 -8.945 1.00 82.25 303 ASN A CA 1
ATOM 2430 C C . ASN A 1 303 ? -22.018 7.197 -9.844 1.00 82.25 303 ASN A C 1
ATOM 2432 O O . ASN A 1 303 ? -22.602 7.734 -10.781 1.00 82.25 303 ASN A O 1
ATOM 2436 N N . ASP A 1 304 ? -20.767 7.512 -9.512 1.00 81.94 304 ASP A N 1
ATOM 2437 C CA . ASP A 1 304 ? -19.950 8.451 -10.268 1.00 81.94 304 ASP A CA 1
ATOM 2438 C C . ASP A 1 304 ? -19.297 7.749 -11.467 1.00 81.94 304 ASP A C 1
ATOM 2440 O O . ASP A 1 304 ? -18.427 6.887 -11.308 1.00 81.94 304 ASP A O 1
ATOM 2444 N N . GLU A 1 305 ? -19.734 8.111 -12.675 1.00 76.88 305 GLU A N 1
ATOM 2445 C CA . GLU A 1 305 ? -19.194 7.563 -13.922 1.00 76.88 305 GLU A CA 1
ATOM 2446 C C . GLU A 1 305 ? -17.820 8.150 -14.277 1.00 76.88 305 GLU A C 1
ATOM 2448 O O . GLU A 1 305 ? -17.037 7.495 -14.969 1.00 76.88 305 GLU A O 1
ATOM 2453 N N . GLU A 1 306 ? -17.491 9.352 -13.788 1.00 80.50 306 GLU A N 1
ATOM 2454 C CA . GLU A 1 306 ? -16.217 10.013 -14.088 1.00 80.50 306 GLU A CA 1
ATOM 2455 C C . GLU A 1 306 ? -15.056 9.439 -13.267 1.00 80.50 306 GLU A C 1
ATOM 2457 O O . GLU A 1 306 ? -13.896 9.554 -13.669 1.00 80.50 306 GLU A O 1
ATOM 2462 N N . GLY A 1 307 ? -15.344 8.760 -12.153 1.00 85.81 307 GLY A N 1
ATOM 2463 C CA . GLY A 1 307 ? -14.333 8.150 -11.296 1.00 85.81 307 GLY A CA 1
ATOM 2464 C C . GLY A 1 307 ? -13.455 9.165 -10.547 1.00 85.81 307 GLY A C 1
ATOM 2465 O O . GLY A 1 307 ? -13.530 10.374 -10.743 1.00 85.81 307 GLY A O 1
ATOM 2466 N N . CYS A 1 308 ? -12.563 8.672 -9.687 1.00 88.25 308 CYS A N 1
ATOM 2467 C CA . CYS A 1 308 ? -11.604 9.514 -8.963 1.00 88.25 308 CYS A CA 1
ATOM 2468 C C . CYS A 1 308 ? -10.174 9.243 -9.439 1.00 88.25 308 CYS A C 1
ATOM 2470 O O . CYS A 1 308 ? -9.722 8.101 -9.405 1.00 88.25 308 CYS A O 1
ATOM 2472 N N . ARG A 1 309 ? -9.450 10.278 -9.882 1.00 91.06 309 ARG A N 1
ATOM 2473 C CA . ARG A 1 309 ? -8.049 10.148 -10.310 1.00 91.06 309 ARG A CA 1
ATOM 2474 C C . ARG A 1 309 ? -7.102 10.227 -9.119 1.00 91.06 309 ARG A C 1
ATOM 2476 O O . ARG A 1 309 ? -7.201 11.147 -8.313 1.00 91.06 309 ARG A O 1
ATOM 2483 N N . ILE A 1 310 ? -6.164 9.293 -9.061 1.00 91.38 310 ILE A N 1
ATOM 2484 C CA . ILE A 1 310 ? -5.105 9.213 -8.055 1.00 91.38 310 ILE A CA 1
ATOM 2485 C C . ILE A 1 310 ? -3.786 8.842 -8.737 1.00 91.38 310 ILE A C 1
ATOM 2487 O O . ILE A 1 310 ? -3.789 8.181 -9.774 1.00 91.38 310 ILE A O 1
ATOM 2491 N N . SER A 1 311 ? -2.664 9.219 -8.136 1.00 91.56 311 SER A N 1
ATOM 2492 C CA . SER A 1 311 ? -1.333 8.899 -8.655 1.00 91.56 311 SER A CA 1
ATOM 2493 C C . SER A 1 311 ? -0.604 8.005 -7.660 1.00 91.56 311 SER A C 1
ATOM 2495 O O . SER A 1 311 ? -0.362 8.402 -6.522 1.00 91.56 311 SER A O 1
ATOM 2497 N N . LEU A 1 312 ? -0.266 6.792 -8.090 1.00 91.25 312 LEU A N 1
ATOM 2498 C CA . LEU A 1 312 ? 0.531 5.844 -7.322 1.00 91.25 312 LEU A CA 1
ATOM 2499 C C . LEU A 1 312 ? 2.014 6.107 -7.594 1.00 91.25 312 LEU A C 1
ATOM 2501 O O . LEU A 1 312 ? 2.444 6.030 -8.744 1.00 91.25 312 LEU A O 1
ATOM 2505 N N . VAL A 1 313 ? 2.789 6.393 -6.548 1.00 90.81 313 VAL A N 1
ATOM 2506 C CA . VAL A 1 313 ? 4.238 6.614 -6.649 1.00 90.81 313 VAL A CA 1
ATOM 2507 C C . VAL A 1 313 ? 4.977 5.351 -6.229 1.00 90.81 313 VAL A C 1
ATOM 2509 O O . VAL A 1 313 ? 4.714 4.791 -5.168 1.00 90.81 313 VAL A O 1
ATOM 2512 N N . ILE A 1 314 ? 5.907 4.898 -7.068 1.00 89.81 314 ILE A N 1
ATOM 2513 C CA . ILE A 1 314 ? 6.684 3.678 -6.851 1.00 89.81 314 ILE A CA 1
ATOM 2514 C C . ILE A 1 314 ? 8.166 4.004 -6.957 1.00 89.81 314 ILE A C 1
ATOM 2516 O O . ILE A 1 314 ? 8.612 4.622 -7.924 1.00 89.81 314 ILE A O 1
ATOM 2520 N N . ILE A 1 315 ? 8.935 3.530 -5.976 1.00 89.25 315 ILE A N 1
ATOM 2521 C CA . ILE A 1 315 ? 10.390 3.682 -5.935 1.00 89.25 315 ILE A CA 1
ATOM 2522 C C . ILE A 1 315 ? 11.028 2.286 -5.968 1.00 89.25 315 ILE A C 1
ATOM 2524 O O . ILE A 1 315 ? 11.207 1.652 -4.922 1.00 89.25 315 ILE A O 1
ATOM 2528 N N . PRO A 1 316 ? 11.323 1.755 -7.164 1.00 88.31 316 PRO A N 1
ATOM 2529 C CA . PRO A 1 316 ? 11.907 0.428 -7.318 1.00 88.31 316 PRO A CA 1
ATOM 2530 C C . PRO A 1 316 ? 13.415 0.415 -7.025 1.00 88.31 316 PRO A C 1
ATOM 2532 O O . PRO A 1 316 ? 14.175 1.234 -7.538 1.00 88.31 316 PRO A O 1
ATOM 2535 N N . LYS A 1 317 ? 13.874 -0.572 -6.245 1.00 88.19 317 LYS A N 1
ATOM 2536 C CA . LYS A 1 317 ? 15.306 -0.883 -6.062 1.00 88.19 317 LYS A CA 1
ATOM 2537 C C . LYS A 1 317 ? 15.843 -1.729 -7.216 1.00 88.19 317 LYS A C 1
ATOM 2539 O O . LYS A 1 317 ? 17.028 -1.667 -7.516 1.00 88.19 317 LYS A O 1
ATOM 2544 N N . GLU A 1 318 ? 14.965 -2.511 -7.842 1.00 86.88 318 GLU A N 1
ATOM 2545 C CA . GLU A 1 318 ? 15.197 -3.261 -9.077 1.00 86.88 318 GLU A CA 1
ATOM 2546 C C . GLU A 1 318 ? 13.949 -3.126 -9.978 1.00 86.88 318 GLU A C 1
ATOM 2548 O O . GLU A 1 318 ? 12.832 -3.104 -9.451 1.00 86.88 318 GLU A O 1
ATOM 2553 N N . PRO A 1 319 ? 14.089 -3.079 -11.316 1.00 89.94 319 PRO A N 1
ATOM 2554 C CA . PRO A 1 319 ? 12.991 -2.903 -12.267 1.00 89.94 319 PRO A CA 1
ATOM 2555 C C . PRO A 1 319 ? 12.268 -4.238 -12.517 1.00 89.94 319 PRO A C 1
ATOM 2557 O O . PRO A 1 319 ? 12.029 -4.638 -13.653 1.00 89.94 319 PRO A O 1
ATOM 2560 N N . ASN A 1 320 ? 11.987 -4.985 -11.451 1.00 90.75 320 ASN A N 1
ATOM 2561 C CA . ASN A 1 320 ? 11.328 -6.280 -11.545 1.00 90.75 320 ASN A CA 1
ATOM 2562 C C . ASN A 1 320 ? 9.811 -6.070 -11.663 1.00 90.75 320 ASN A C 1
ATOM 2564 O O . ASN A 1 320 ? 9.260 -5.345 -10.835 1.00 90.75 320 ASN A O 1
ATOM 2568 N N . PRO A 1 321 ? 9.125 -6.714 -12.624 1.00 92.19 321 PRO A N 1
ATOM 2569 C CA . PRO A 1 321 ? 7.662 -6.750 -12.690 1.00 92.19 321 PRO A CA 1
ATOM 2570 C C . PRO A 1 321 ? 7.043 -7.314 -11.406 1.00 92.19 321 PRO A C 1
ATOM 2572 O O . PRO A 1 321 ? 7.609 -8.222 -10.792 1.00 92.19 321 PRO A O 1
ATOM 2575 N N . ALA A 1 322 ? 5.862 -6.825 -11.028 1.00 92.56 322 ALA A N 1
ATOM 2576 C CA . ALA A 1 322 ? 5.195 -7.225 -9.790 1.00 92.56 322 ALA A CA 1
ATOM 2577 C C . ALA A 1 322 ? 3.670 -7.239 -9.922 1.00 92.56 322 ALA A C 1
ATOM 2579 O O . ALA A 1 322 ? 3.087 -6.435 -10.642 1.00 92.56 322 ALA A O 1
ATOM 2580 N N . ASN A 1 323 ? 3.017 -8.116 -9.158 1.00 93.00 323 ASN A N 1
ATOM 2581 C CA . ASN A 1 323 ? 1.579 -8.042 -8.908 1.00 93.00 323 ASN A CA 1
ATOM 2582 C C . ASN A 1 323 ? 1.376 -7.453 -7.515 1.00 93.00 323 ASN A C 1
ATOM 2584 O O . ASN A 1 323 ? 1.606 -8.135 -6.519 1.00 93.00 323 ASN A O 1
ATOM 2588 N N . LEU A 1 324 ? 0.976 -6.188 -7.452 1.00 92.31 324 LEU A N 1
ATOM 2589 C CA . LEU A 1 324 ? 0.772 -5.479 -6.199 1.00 92.31 324 LEU A CA 1
ATOM 2590 C C . LEU A 1 324 ? -0.606 -5.815 -5.630 1.00 92.31 324 LEU A C 1
ATOM 2592 O O . LEU A 1 324 ? -1.633 -5.513 -6.247 1.00 92.31 324 LEU A O 1
ATOM 2596 N N . GLU A 1 325 ? -0.640 -6.447 -4.457 1.00 93.12 325 GLU A N 1
ATOM 2597 C CA . GLU A 1 325 ? -1.893 -6.666 -3.737 1.00 93.12 325 GLU A CA 1
ATOM 2598 C C . GLU A 1 325 ? -2.418 -5.332 -3.207 1.00 93.12 325 GLU A C 1
ATOM 2600 O O . GLU A 1 325 ? -1.715 -4.623 -2.489 1.00 93.12 325 GLU A O 1
ATOM 2605 N N . ALA A 1 326 ? -3.660 -4.998 -3.555 1.00 92.69 326 ALA A N 1
ATOM 2606 C CA . ALA A 1 326 ? -4.307 -3.767 -3.126 1.00 92.69 326 ALA A CA 1
ATOM 2607 C C . ALA A 1 326 ? -5.552 -4.068 -2.288 1.00 92.69 326 ALA A C 1
ATOM 2609 O O . ALA A 1 326 ? -6.283 -5.037 -2.519 1.00 92.69 326 ALA A O 1
ATOM 2610 N N . SER A 1 327 ? -5.810 -3.209 -1.314 1.00 93.12 327 SER A N 1
ATOM 2611 C CA . SER A 1 327 ? -6.965 -3.279 -0.427 1.00 93.12 327 SER A CA 1
ATOM 2612 C C . SER A 1 327 ? -7.512 -1.884 -0.181 1.00 93.12 327 SER A C 1
ATOM 2614 O O . SER A 1 327 ? -6.771 -0.905 -0.230 1.00 93.12 327 SER A O 1
ATOM 2616 N N . ALA A 1 328 ? -8.814 -1.794 0.061 1.00 93.31 328 ALA A N 1
ATOM 2617 C CA . ALA A 1 328 ? -9.461 -0.546 0.428 1.00 93.31 328 ALA A CA 1
ATOM 2618 C C . ALA A 1 328 ? -10.072 -0.660 1.821 1.00 93.31 328 ALA A C 1
ATOM 2620 O O . ALA A 1 328 ? -10.665 -1.687 2.162 1.00 93.31 328 ALA A O 1
ATOM 2621 N N . MET A 1 329 ? -9.979 0.418 2.587 1.00 91.56 329 MET A N 1
ATOM 2622 C CA . MET A 1 329 ? -10.718 0.644 3.822 1.00 91.56 329 MET A CA 1
ATOM 2623 C C . MET A 1 329 ? -11.467 1.967 3.698 1.00 91.56 329 MET A C 1
ATOM 2625 O O . MET A 1 329 ? -10.906 2.937 3.205 1.00 91.56 329 MET A O 1
ATOM 2629 N N . PHE A 1 330 ? -12.732 2.018 4.096 1.00 89.38 330 PHE A N 1
ATOM 2630 C CA . PHE A 1 330 ? -13.537 3.237 3.991 1.00 89.38 330 PHE A CA 1
ATOM 2631 C C . PHE A 1 330 ? -14.692 3.228 4.987 1.00 89.38 330 PHE A C 1
ATOM 2633 O O . PHE A 1 330 ? -15.099 2.177 5.486 1.00 89.38 330 PHE A O 1
ATOM 2640 N N . THR A 1 331 ? -15.272 4.402 5.214 1.00 84.94 331 THR A N 1
ATOM 2641 C CA . THR A 1 331 ? -16.466 4.578 6.044 1.00 84.94 331 THR A CA 1
ATOM 2642 C C . THR A 1 331 ? -17.676 4.864 5.162 1.00 84.94 331 THR A C 1
ATOM 2644 O O . THR A 1 331 ? -17.614 5.668 4.235 1.00 84.94 331 THR A O 1
ATOM 2647 N N . SER A 1 332 ? -18.793 4.193 5.429 1.00 82.44 332 SER A N 1
ATOM 2648 C CA . SER A 1 332 ? -20.067 4.431 4.731 1.00 82.44 332 SER A CA 1
ATOM 2649 C C . SER A 1 332 ? -20.872 5.579 5.355 1.00 82.44 332 SER A C 1
ATOM 2651 O O . SER A 1 332 ? -20.590 6.019 6.468 1.00 82.44 332 SER A O 1
ATOM 2653 N N . SER A 1 333 ? -21.955 6.000 4.695 1.00 73.88 333 SER A N 1
ATOM 2654 C CA . SER A 1 333 ? -22.943 6.938 5.260 1.00 73.88 333 SER A CA 1
ATOM 2655 C C . SER A 1 333 ? -23.656 6.435 6.523 1.00 73.88 333 SER A C 1
ATOM 2657 O O . SER A 1 333 ? -24.280 7.228 7.219 1.00 73.88 333 SER A O 1
ATOM 2659 N N . GLU A 1 334 ? -23.581 5.136 6.823 1.00 70.44 334 GLU A N 1
ATOM 2660 C CA . GLU A 1 334 ? -24.136 4.534 8.043 1.00 70.44 334 GLU A CA 1
ATOM 2661 C C . GLU A 1 334 ? -23.130 4.509 9.209 1.00 70.44 334 GLU A C 1
ATOM 2663 O O . GLU A 1 334 ? -23.350 3.806 10.193 1.00 70.44 334 GLU A O 1
ATOM 2668 N N . ASN A 1 335 ? -21.998 5.217 9.096 1.00 67.56 335 ASN A N 1
ATOM 2669 C CA . ASN A 1 335 ? -20.912 5.246 10.086 1.00 67.56 335 ASN A CA 1
ATOM 2670 C C . ASN A 1 335 ? -20.280 3.873 10.393 1.00 67.56 335 ASN A C 1
ATOM 2672 O O . ASN A 1 335 ? -19.659 3.686 11.437 1.00 67.56 335 ASN A O 1
ATOM 2676 N N . LYS A 1 336 ? -20.408 2.909 9.475 1.00 75.69 336 LYS A N 1
ATOM 2677 C CA . LYS A 1 336 ? -19.695 1.622 9.526 1.00 75.69 336 LYS A CA 1
ATOM 2678 C C . LYS A 1 336 ? -18.430 1.672 8.679 1.00 75.69 336 LYS A C 1
ATOM 2680 O O . LYS A 1 336 ? -18.479 2.189 7.555 1.00 75.69 336 LYS A O 1
ATOM 2685 N N . THR A 1 337 ? -17.356 1.081 9.197 1.00 84.50 337 THR A N 1
ATOM 2686 C CA . THR A 1 337 ? -16.091 0.880 8.483 1.00 84.50 337 THR A CA 1
ATOM 2687 C C . THR A 1 337 ? -16.127 -0.445 7.735 1.00 84.50 337 THR A C 1
ATOM 2689 O O . THR A 1 337 ? -16.455 -1.487 8.301 1.00 84.50 337 THR A O 1
ATOM 2692 N N . TYR A 1 338 ? -15.766 -0.405 6.461 1.00 86.31 338 TYR A N 1
ATOM 2693 C CA . TYR A 1 338 ? -15.680 -1.568 5.592 1.00 86.31 338 TYR A CA 1
ATOM 2694 C C . TYR A 1 338 ? -14.251 -1.744 5.108 1.00 86.31 338 TYR A C 1
ATOM 2696 O O . TYR A 1 338 ? -13.498 -0.778 4.972 1.00 86.31 338 TYR A O 1
ATOM 2704 N N . THR A 1 339 ? -13.902 -2.983 4.783 1.00 91.00 339 THR A N 1
ATOM 2705 C CA . THR A 1 339 ? -12.676 -3.292 4.053 1.00 91.00 339 THR A CA 1
ATOM 2706 C C . THR A 1 339 ? -12.941 -4.307 2.956 1.00 91.00 339 THR A C 1
ATOM 2708 O O . THR A 1 339 ? -13.796 -5.180 3.096 1.00 91.00 339 THR A O 1
ATOM 2711 N N . CYS A 1 340 ? -12.221 -4.196 1.846 1.00 90.31 340 CYS A N 1
ATOM 2712 C CA . CYS A 1 340 ? -12.311 -5.141 0.743 1.00 90.31 340 CYS A CA 1
ATOM 2713 C C . CYS A 1 340 ? -10.944 -5.338 0.086 1.00 90.31 340 CYS A C 1
ATOM 2715 O O . CYS A 1 340 ? -10.122 -4.418 0.034 1.00 90.31 340 CYS A O 1
ATOM 2717 N N . LYS A 1 341 ? -10.702 -6.548 -0.427 1.00 92.12 341 LYS A N 1
ATOM 2718 C CA . LYS A 1 341 ? -9.560 -6.806 -1.309 1.00 92.12 341 LYS A CA 1
ATOM 2719 C C . LYS A 1 341 ? -9.900 -6.334 -2.716 1.00 92.12 341 LYS A C 1
ATOM 2721 O O . LYS A 1 341 ? -10.993 -6.609 -3.200 1.00 92.12 341 LYS A O 1
ATOM 2726 N N . LEU A 1 342 ? -8.961 -5.654 -3.362 1.00 91.62 342 LEU A N 1
ATOM 2727 C CA . LEU A 1 342 ? -9.090 -5.191 -4.739 1.00 91.62 342 LEU A CA 1
ATOM 2728 C C . LEU A 1 342 ? -8.406 -6.167 -5.698 1.00 91.62 342 LEU A C 1
ATOM 2730 O O . LEU A 1 342 ? -7.626 -7.032 -5.293 1.00 91.62 342 LEU A O 1
ATOM 2734 N N . LYS A 1 343 ? -8.684 -6.016 -6.996 1.00 89.75 343 LYS A N 1
ATOM 2735 C CA . LYS A 1 343 ? -7.926 -6.735 -8.023 1.00 89.75 343 LYS A CA 1
ATOM 2736 C C . LYS A 1 343 ? -6.453 -6.288 -7.956 1.00 89.75 343 LYS A C 1
ATOM 2738 O O . LYS A 1 343 ? -6.221 -5.078 -7.941 1.00 89.75 343 LYS A O 1
ATOM 2743 N N . PRO A 1 344 ? -5.481 -7.220 -7.946 1.00 90.38 344 PRO A N 1
ATOM 2744 C CA . PRO A 1 34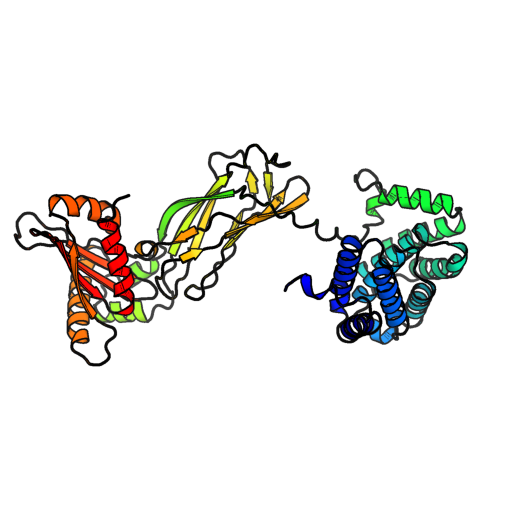4 ? -4.069 -6.861 -7.923 1.00 90.38 344 PRO A CA 1
ATOM 2745 C C . PRO A 1 344 ? -3.688 -5.956 -9.097 1.00 90.38 344 PRO A C 1
ATOM 2747 O O . PRO A 1 344 ? -4.123 -6.187 -10.231 1.00 90.38 344 PRO A O 1
ATOM 2750 N N . LEU A 1 345 ? -2.862 -4.946 -8.824 1.00 90.94 345 LEU A N 1
ATOM 2751 C CA . LEU A 1 345 ? -2.309 -4.067 -9.847 1.00 90.94 345 LEU A CA 1
ATOM 2752 C C . LEU A 1 345 ? -1.060 -4.727 -10.436 1.00 90.94 345 LEU A C 1
ATOM 2754 O O . LEU A 1 345 ? -0.061 -4.912 -9.744 1.00 90.94 345 LEU A O 1
ATOM 2758 N N . ARG A 1 346 ? -1.127 -5.101 -11.714 1.00 91.50 346 ARG A N 1
ATOM 2759 C CA . ARG A 1 346 ? -0.000 -5.702 -12.431 1.00 91.50 346 ARG A CA 1
ATOM 2760 C C . ARG A 1 346 ? 0.908 -4.608 -12.982 1.00 91.50 346 ARG A C 1
ATOM 2762 O O . ARG A 1 346 ? 0.442 -3.747 -13.723 1.00 91.50 346 ARG A O 1
ATOM 2769 N N . LEU A 1 347 ? 2.183 -4.688 -12.625 1.00 91.12 347 LEU A N 1
ATOM 2770 C CA . LEU A 1 347 ? 3.270 -3.900 -13.186 1.00 91.12 347 LEU A CA 1
ATOM 2771 C C . LEU A 1 347 ? 4.105 -4.771 -14.107 1.00 91.12 347 LEU A C 1
ATOM 2773 O O . LEU A 1 347 ? 4.525 -5.868 -13.727 1.00 91.12 347 LEU A O 1
ATOM 2777 N N . GLU A 1 348 ? 4.358 -4.265 -15.300 1.00 90.94 348 GLU A N 1
ATOM 2778 C CA . GLU A 1 348 ? 5.138 -4.933 -16.331 1.00 90.94 348 GLU A CA 1
ATOM 2779 C C . GLU A 1 348 ? 6.549 -4.361 -16.425 1.00 90.94 348 GLU A C 1
ATOM 2781 O O . GLU A 1 348 ? 6.850 -3.305 -15.882 1.00 90.94 348 GLU A O 1
ATOM 2786 N N . PHE A 1 349 ? 7.452 -5.061 -17.112 1.00 92.00 349 PHE A N 1
ATOM 2787 C CA . PHE A 1 349 ? 8.842 -4.605 -17.219 1.00 92.00 349 PHE A CA 1
ATOM 2788 C C . PHE A 1 349 ? 8.949 -3.262 -17.951 1.00 92.00 349 PHE A C 1
ATOM 2790 O O . PHE A 1 349 ? 9.737 -2.396 -17.572 1.00 92.00 349 PHE A O 1
ATOM 2797 N N . GLU A 1 350 ? 8.107 -3.075 -18.966 1.00 90.00 350 GLU A N 1
ATOM 2798 C CA . GLU A 1 350 ? 8.009 -1.821 -19.704 1.00 90.00 350 GLU A CA 1
ATOM 2799 C C . GLU A 1 350 ? 7.616 -0.649 -18.799 1.00 90.00 350 GLU A C 1
ATOM 2801 O O . GLU A 1 350 ? 8.081 0.456 -19.058 1.00 90.00 350 GLU A O 1
ATOM 2806 N N . ASP A 1 351 ? 6.924 -0.880 -17.670 1.00 88.94 351 ASP A N 1
ATOM 2807 C CA . ASP A 1 351 ? 6.527 0.153 -16.698 1.00 88.94 351 ASP A CA 1
ATOM 2808 C C . ASP A 1 351 ? 7.691 0.834 -15.973 1.00 88.94 351 ASP A C 1
ATOM 2810 O O . ASP A 1 351 ? 7.503 1.878 -15.336 1.00 88.94 351 ASP A O 1
ATOM 2814 N N . PHE A 1 352 ? 8.905 0.310 -16.135 1.00 89.94 352 PHE A N 1
ATOM 2815 C CA . PHE A 1 352 ? 10.135 0.853 -15.566 1.00 89.94 352 PHE A CA 1
ATOM 2816 C C . PHE A 1 352 ? 10.985 1.638 -16.575 1.00 89.94 352 PHE A C 1
ATOM 2818 O O . PHE A 1 352 ? 11.997 2.215 -16.194 1.00 89.94 352 PHE A O 1
ATOM 2825 N N . PHE A 1 353 ? 10.592 1.692 -17.851 1.00 90.31 353 PHE A N 1
ATOM 2826 C CA . PHE A 1 353 ? 11.364 2.351 -18.907 1.00 90.31 353 PHE A CA 1
ATOM 2827 C C . PHE A 1 353 ? 11.311 3.874 -18.800 1.00 90.31 353 PHE A C 1
ATOM 2829 O O . PHE A 1 353 ? 10.241 4.475 -18.904 1.00 90.31 353 PHE A O 1
ATOM 2836 N N . LEU A 1 354 ? 12.467 4.504 -18.657 1.00 88.25 354 LEU A N 1
ATOM 2837 C CA . LEU A 1 354 ? 12.619 5.952 -18.679 1.00 88.25 354 LEU A CA 1
ATOM 2838 C C . LEU A 1 354 ? 13.437 6.340 -19.913 1.00 88.25 354 LEU A C 1
ATOM 2840 O O . LEU A 1 354 ? 14.356 5.611 -20.294 1.00 88.25 354 LEU A O 1
ATOM 2844 N N . PRO A 1 355 ? 13.138 7.469 -20.571 1.00 88.06 355 PRO A N 1
ATOM 2845 C CA . PRO A 1 355 ? 14.023 7.981 -21.606 1.00 88.06 355 PRO A CA 1
ATOM 2846 C C . PRO A 1 355 ? 15.360 8.391 -20.986 1.00 88.06 355 PRO A C 1
ATOM 2848 O O . PRO A 1 355 ? 15.440 8.715 -19.798 1.00 88.06 355 PRO A O 1
ATOM 2851 N N . LEU A 1 356 ? 16.419 8.401 -21.799 1.00 87.62 356 LEU A N 1
ATOM 2852 C CA . LEU A 1 356 ? 17.702 8.935 -21.348 1.00 87.62 356 LEU A CA 1
ATOM 2853 C C . LEU A 1 356 ? 17.510 10.392 -20.881 1.00 87.62 356 LEU A C 1
ATOM 2855 O O . LEU A 1 356 ? 16.908 11.181 -21.621 1.00 87.62 356 LEU A O 1
ATOM 2859 N N . PRO A 1 357 ? 18.002 10.759 -19.683 1.00 85.00 357 PRO A N 1
ATOM 2860 C CA . PRO A 1 357 ? 17.725 12.043 -19.044 1.00 85.00 357 PRO A CA 1
ATOM 2861 C C . PRO A 1 357 ? 18.604 13.163 -19.621 1.00 85.00 357 PRO A C 1
ATOM 2863 O O . PRO A 1 357 ? 19.295 13.859 -18.891 1.00 85.00 357 PRO A O 1
ATOM 2866 N N . VAL A 1 358 ? 18.610 13.313 -20.944 1.00 84.44 358 VAL A N 1
ATOM 2867 C CA . VAL A 1 358 ? 19.358 14.334 -21.692 1.00 84.44 358 VAL A CA 1
ATOM 2868 C C . VAL A 1 358 ? 18.479 14.923 -22.793 1.00 84.44 358 VAL A C 1
ATOM 2870 O O . VAL A 1 358 ? 17.475 14.313 -23.200 1.00 84.44 358 VAL A O 1
ATOM 2873 N N . ALA A 1 359 ? 18.857 16.105 -23.284 1.00 83.44 359 ALA A N 1
ATOM 2874 C CA . ALA A 1 359 ? 18.141 16.777 -24.360 1.00 83.44 359 ALA A CA 1
ATOM 2875 C C . ALA A 1 359 ? 18.128 15.919 -25.637 1.00 83.44 359 ALA A C 1
ATOM 2877 O O . ALA A 1 359 ? 19.024 15.106 -25.877 1.00 83.44 359 ALA A O 1
ATOM 2878 N N . ALA A 1 360 ? 17.069 16.044 -26.443 1.00 81.19 360 ALA A N 1
ATOM 2879 C CA . ALA A 1 360 ? 16.813 15.141 -27.569 1.00 81.19 360 ALA A CA 1
ATOM 2880 C C . ALA A 1 360 ? 17.953 15.117 -28.607 1.00 81.19 360 ALA A C 1
ATOM 2882 O O . ALA A 1 360 ? 18.244 14.067 -29.177 1.00 81.19 360 ALA A O 1
ATOM 2883 N N . ASP A 1 361 ? 18.612 16.254 -28.811 1.00 83.12 361 ASP A N 1
ATOM 2884 C CA . ASP A 1 361 ? 19.776 16.453 -29.673 1.00 83.12 361 ASP A CA 1
ATOM 2885 C C . ASP A 1 361 ? 21.057 15.787 -29.138 1.00 83.12 361 ASP A C 1
ATOM 2887 O O . ASP A 1 361 ? 21.898 15.345 -29.920 1.00 83.12 361 ASP A O 1
ATOM 2891 N N . GLU A 1 362 ? 21.175 15.618 -27.820 1.00 86.06 362 GLU A N 1
ATOM 2892 C CA . GLU A 1 362 ? 22.344 15.028 -27.151 1.00 86.06 362 GLU A CA 1
ATOM 2893 C C . GLU A 1 362 ? 22.231 13.503 -26.986 1.00 86.06 362 GLU A C 1
ATOM 2895 O O . GLU A 1 362 ? 23.244 12.804 -26.870 1.00 86.06 362 GLU A O 1
ATOM 2900 N N . ARG A 1 363 ? 21.006 12.952 -27.031 1.00 87.81 363 ARG A N 1
ATOM 2901 C CA . ARG A 1 363 ? 20.730 11.514 -26.820 1.00 87.81 363 ARG A CA 1
ATOM 2902 C C . ARG A 1 363 ? 21.576 10.603 -27.702 1.00 87.81 363 ARG A C 1
ATOM 2904 O O . ARG A 1 363 ? 22.027 9.560 -27.235 1.00 87.81 363 ARG A O 1
ATOM 2911 N N . ARG A 1 364 ? 21.803 10.975 -28.967 1.00 89.50 364 ARG A N 1
ATOM 2912 C CA . ARG A 1 364 ? 22.587 10.158 -29.910 1.00 89.50 364 ARG A CA 1
ATOM 2913 C C . ARG A 1 364 ? 24.062 10.093 -29.530 1.00 89.50 364 ARG A C 1
ATOM 2915 O O . ARG A 1 364 ? 24.654 9.019 -29.617 1.00 89.50 364 ARG A O 1
ATOM 2922 N N . GLN A 1 365 ? 24.638 11.213 -29.099 1.00 90.12 365 GLN A N 1
ATOM 2923 C CA . GLN A 1 365 ? 26.030 11.258 -28.663 1.00 90.12 365 GLN A CA 1
ATOM 2924 C C . GLN A 1 365 ? 26.212 10.434 -27.385 1.00 90.12 365 GLN A C 1
ATOM 2926 O O . GLN A 1 365 ? 27.025 9.512 -27.365 1.00 90.12 365 GLN A O 1
ATOM 2931 N N . ILE A 1 366 ? 25.366 10.671 -26.377 1.00 90.62 366 ILE A N 1
ATOM 2932 C CA . ILE A 1 366 ? 25.396 9.932 -25.107 1.00 90.62 366 ILE A CA 1
ATOM 2933 C C . ILE A 1 366 ? 25.173 8.434 -25.321 1.00 90.62 366 ILE A C 1
ATOM 2935 O O . ILE A 1 366 ? 25.858 7.619 -24.710 1.00 90.62 366 ILE A O 1
ATOM 2939 N N . PHE A 1 367 ? 24.270 8.045 -26.223 1.00 92.69 367 PHE A N 1
ATOM 2940 C CA . PHE A 1 367 ? 24.077 6.641 -26.577 1.00 92.69 367 PHE A CA 1
ATOM 2941 C C . PHE A 1 367 ? 25.351 6.003 -27.141 1.00 92.69 367 PHE A C 1
ATOM 2943 O O . PHE A 1 367 ? 25.700 4.892 -26.749 1.00 92.69 367 PHE A O 1
ATOM 2950 N N . ASN A 1 368 ? 26.045 6.677 -28.063 1.00 92.19 368 ASN A N 1
ATOM 2951 C CA . ASN A 1 368 ? 27.274 6.150 -28.660 1.00 92.19 368 ASN A CA 1
ATOM 2952 C C . ASN A 1 368 ? 28.397 6.018 -27.625 1.00 92.19 368 ASN A C 1
ATOM 2954 O O . ASN A 1 368 ? 29.122 5.018 -27.631 1.00 92.19 368 ASN A O 1
ATOM 2958 N N . ASP A 1 369 ? 28.507 6.996 -26.726 1.00 92.81 369 ASP A N 1
ATOM 2959 C CA . ASP A 1 369 ? 29.489 6.988 -25.645 1.00 92.81 369 ASP A CA 1
ATOM 2960 C C . ASP A 1 369 ? 29.187 5.865 -24.638 1.00 92.81 369 ASP A C 1
ATOM 2962 O O . ASP A 1 369 ? 30.078 5.077 -24.317 1.00 92.81 369 ASP A O 1
ATOM 2966 N N . LEU A 1 370 ? 27.920 5.699 -24.230 1.00 92.31 370 LEU A N 1
ATOM 2967 C CA . LEU A 1 370 ? 27.469 4.580 -23.391 1.00 92.31 370 LEU A CA 1
ATOM 2968 C C . LEU A 1 370 ? 27.725 3.229 -24.065 1.00 92.31 370 LEU A C 1
ATOM 2970 O O . LEU A 1 370 ? 28.231 2.307 -23.431 1.00 92.31 370 LEU A O 1
ATOM 2974 N N . TRP A 1 371 ? 27.408 3.106 -25.355 1.00 93.19 371 TRP A N 1
ATOM 2975 C CA . TRP A 1 371 ? 27.614 1.870 -26.105 1.00 93.19 371 TRP A CA 1
ATOM 2976 C C . TRP A 1 371 ? 29.088 1.468 -26.123 1.00 93.19 371 TRP A C 1
ATOM 2978 O O . TRP A 1 371 ? 29.415 0.315 -25.848 1.00 93.19 371 TRP A O 1
ATOM 2988 N N . SER A 1 372 ? 29.969 2.424 -26.426 1.00 91.81 372 SER A N 1
ATOM 2989 C CA . SER A 1 372 ? 31.419 2.211 -26.483 1.00 91.81 372 SER A CA 1
ATOM 2990 C C . SER A 1 372 ? 31.997 1.916 -25.099 1.00 91.81 372 SER A C 1
ATOM 2992 O O . SER A 1 372 ? 32.879 1.070 -24.962 1.00 91.81 372 SER A O 1
ATOM 2994 N N . HIS A 1 373 ? 31.478 2.581 -24.063 1.00 90.75 373 HIS A N 1
ATOM 2995 C CA . HIS A 1 373 ? 31.862 2.325 -22.682 1.00 90.75 373 HIS A CA 1
ATOM 2996 C C . HIS A 1 373 ? 31.549 0.883 -22.282 1.00 90.75 373 HIS A C 1
ATOM 2998 O O . HIS A 1 373 ? 32.464 0.161 -21.893 1.00 90.75 373 HIS A O 1
ATOM 3004 N N . VAL A 1 374 ? 30.301 0.436 -22.451 1.00 88.38 374 VAL A N 1
ATOM 3005 C CA . VAL A 1 374 ? 29.892 -0.928 -22.086 1.00 88.38 374 VAL A CA 1
ATOM 3006 C C . VAL A 1 374 ? 30.680 -1.963 -22.898 1.00 88.38 374 VAL A C 1
ATOM 3008 O O . VAL A 1 374 ? 31.198 -2.905 -22.311 1.00 88.38 374 VAL A O 1
ATOM 3011 N N . ASP A 1 375 ? 30.885 -1.753 -24.204 1.00 88.31 375 ASP A N 1
ATOM 3012 C CA . ASP A 1 375 ? 31.699 -2.646 -25.052 1.00 88.31 375 ASP A CA 1
ATOM 3013 C C . ASP A 1 375 ? 33.152 -2.778 -24.544 1.00 88.31 375 ASP A C 1
ATOM 3015 O O . ASP A 1 375 ? 33.707 -3.875 -24.459 1.00 88.31 375 ASP A O 1
ATOM 3019 N N . SER A 1 376 ? 33.753 -1.669 -24.096 1.00 87.88 376 SER A N 1
ATOM 3020 C CA . SER A 1 376 ? 35.092 -1.685 -23.492 1.00 87.88 376 SER A CA 1
ATOM 3021 C C . SER A 1 376 ? 35.141 -2.368 -22.117 1.00 87.88 376 SER A C 1
ATOM 3023 O O . SER A 1 376 ? 36.152 -2.984 -21.771 1.00 87.88 376 SER A O 1
ATOM 3025 N N . GLU A 1 377 ? 34.068 -2.271 -21.327 1.00 86.56 377 GLU A N 1
ATOM 3026 C CA . GLU A 1 377 ? 33.968 -2.872 -19.992 1.00 86.56 377 GLU A CA 1
ATOM 3027 C C . GLU A 1 377 ? 33.663 -4.374 -20.055 1.00 86.56 377 GLU A C 1
ATOM 3029 O O . GLU A 1 377 ? 34.117 -5.111 -19.185 1.00 86.56 377 GLU A O 1
ATOM 3034 N N . VAL A 1 378 ? 32.949 -4.852 -21.083 1.00 84.25 378 VAL A N 1
ATOM 3035 C CA . VAL A 1 378 ? 32.668 -6.286 -21.307 1.00 84.25 378 VAL A CA 1
ATOM 3036 C C . VAL A 1 378 ? 33.957 -7.102 -21.450 1.00 84.25 378 VAL A C 1
ATOM 3038 O O . VAL A 1 378 ? 34.000 -8.266 -21.062 1.00 84.25 378 VAL A O 1
ATOM 3041 N N . GLN A 1 379 ? 35.027 -6.494 -21.969 1.00 78.50 379 GLN A N 1
ATOM 3042 C CA . GLN A 1 379 ? 36.333 -7.143 -22.126 1.00 78.50 379 GLN A CA 1
ATOM 3043 C C . GLN A 1 379 ? 37.132 -7.244 -20.812 1.00 78.50 379 GLN A C 1
ATOM 3045 O O . GLN A 1 379 ? 38.222 -7.819 -20.807 1.00 78.50 379 GLN A O 1
ATOM 3050 N N . ARG A 1 380 ? 36.643 -6.667 -19.704 1.00 82.56 380 ARG A N 1
ATOM 3051 C CA . ARG A 1 380 ? 37.299 -6.733 -18.390 1.00 82.56 380 ARG A CA 1
ATOM 3052 C C . ARG A 1 380 ? 36.703 -7.840 -17.525 1.00 82.56 380 ARG A C 1
ATOM 3054 O O . ARG A 1 380 ? 35.488 -8.014 -17.462 1.00 82.56 380 ARG A O 1
ATOM 3061 N N . ASP A 1 381 ? 37.562 -8.523 -16.771 1.00 67.12 381 ASP A N 1
ATOM 3062 C CA . ASP A 1 381 ? 37.132 -9.506 -15.774 1.00 67.12 381 ASP A CA 1
ATOM 3063 C C . ASP A 1 381 ? 36.275 -8.842 -14.673 1.00 67.12 381 ASP A C 1
ATOM 3065 O O . ASP A 1 381 ? 36.620 -7.776 -14.160 1.00 67.12 381 ASP A O 1
ATOM 3069 N N . ASN A 1 382 ? 35.174 -9.500 -14.283 1.00 72.44 382 ASN A N 1
ATOM 3070 C CA . ASN A 1 382 ? 34.198 -9.077 -13.258 1.00 72.44 382 ASN A CA 1
ATOM 3071 C C . ASN A 1 382 ? 33.322 -7.845 -13.573 1.00 72.44 382 ASN A C 1
ATOM 3073 O O . ASN A 1 382 ? 32.724 -7.282 -12.652 1.00 72.44 382 ASN A O 1
ATOM 3077 N N . SER A 1 383 ? 33.183 -7.433 -14.835 1.00 82.75 383 SER A N 1
ATOM 3078 C CA . SER A 1 383 ? 32.210 -6.388 -15.178 1.00 82.75 383 SER A CA 1
ATOM 3079 C C . SER A 1 383 ? 30.763 -6.894 -15.103 1.00 82.75 383 SER A C 1
ATOM 3081 O O . SER A 1 383 ? 30.458 -8.026 -15.476 1.00 82.75 383 SER A O 1
ATOM 3083 N N . ALA A 1 384 ? 29.849 -6.041 -14.631 1.00 86.88 384 ALA A N 1
ATOM 3084 C CA . ALA A 1 384 ? 28.407 -6.289 -14.712 1.00 86.88 384 ALA A CA 1
ATOM 3085 C C . ALA A 1 384 ? 27.840 -6.022 -16.122 1.00 86.88 384 ALA A C 1
ATOM 3087 O O . ALA A 1 384 ? 26.712 -6.429 -16.414 1.00 86.88 384 ALA A O 1
ATOM 3088 N N . CYS A 1 385 ? 28.635 -5.368 -16.977 1.00 90.12 385 CYS A N 1
ATOM 3089 C CA . CYS A 1 385 ? 28.315 -5.057 -18.361 1.00 90.12 385 CYS A CA 1
ATOM 3090 C C . CYS A 1 385 ? 28.214 -6.321 -19.214 1.00 90.12 385 CYS A C 1
ATOM 3092 O O . CYS A 1 385 ? 29.025 -7.237 -19.079 1.00 90.12 385 CYS A O 1
ATOM 3094 N N . ILE A 1 386 ? 27.249 -6.357 -20.132 1.00 91.75 386 ILE A N 1
ATOM 3095 C CA . ILE A 1 386 ? 27.094 -7.469 -21.067 1.00 91.75 386 ILE A CA 1
ATOM 3096 C C . ILE A 1 386 ? 26.540 -7.000 -22.410 1.00 91.75 386 ILE A C 1
ATOM 3098 O O . ILE A 1 386 ? 25.617 -6.183 -22.481 1.00 91.75 386 ILE A O 1
ATOM 3102 N N . GLN A 1 387 ? 27.065 -7.609 -23.470 1.00 92.25 387 GLN A N 1
ATOM 3103 C CA . GLN A 1 387 ? 26.490 -7.548 -24.803 1.00 92.25 387 GLN A CA 1
ATOM 3104 C C . GLN A 1 387 ? 25.812 -8.881 -25.125 1.00 92.25 387 GLN A C 1
ATOM 3106 O O . GLN A 1 387 ? 26.381 -9.954 -24.929 1.00 92.25 387 GLN A O 1
ATOM 3111 N N . SER A 1 388 ? 24.587 -8.816 -25.636 1.00 92.62 388 SER A N 1
ATOM 3112 C CA . SER A 1 388 ? 23.813 -9.982 -26.057 1.00 92.62 388 SER A CA 1
ATOM 3113 C C . SER A 1 388 ? 23.175 -9.731 -27.419 1.00 92.62 388 SER A C 1
ATOM 3115 O O . SER A 1 388 ? 22.949 -8.588 -27.814 1.00 92.62 388 SER A O 1
ATOM 3117 N N . VAL A 1 389 ? 22.892 -10.799 -28.158 1.00 92.25 389 VAL A N 1
ATOM 3118 C CA . VAL A 1 389 ? 22.235 -10.728 -29.465 1.00 92.25 389 VAL A CA 1
ATOM 3119 C C . VAL A 1 389 ? 21.077 -11.712 -29.479 1.00 92.25 389 VAL A C 1
ATOM 3121 O O . VAL A 1 389 ? 21.239 -12.879 -29.129 1.00 92.25 389 VAL A O 1
ATOM 3124 N N . THR A 1 390 ? 19.907 -11.242 -29.900 1.00 92.19 390 THR A N 1
ATOM 3125 C CA . THR A 1 390 ? 18.724 -12.080 -30.108 1.00 92.19 390 THR A CA 1
ATOM 3126 C C . THR A 1 390 ? 18.084 -11.776 -31.455 1.00 92.19 390 THR A C 1
ATOM 3128 O O . THR A 1 390 ? 18.353 -10.745 -32.071 1.00 92.19 390 THR A O 1
ATOM 3131 N N . THR A 1 391 ? 17.233 -12.683 -31.923 1.00 90.25 391 THR A N 1
ATOM 3132 C CA . THR A 1 391 ? 16.475 -12.505 -33.163 1.00 90.25 391 THR A CA 1
ATOM 3133 C C . THR A 1 391 ? 14.983 -12.496 -32.874 1.00 90.25 391 THR A C 1
ATOM 3135 O O . THR A 1 391 ? 14.519 -13.175 -31.958 1.00 90.25 391 THR A O 1
ATOM 3138 N N . LEU A 1 392 ? 14.243 -11.700 -33.641 1.00 88.19 392 LEU A N 1
ATOM 3139 C CA . LEU A 1 392 ? 12.788 -11.654 -33.631 1.00 88.19 392 LEU A CA 1
ATOM 3140 C C . LEU A 1 392 ? 12.258 -12.012 -35.029 1.00 88.19 392 LEU A C 1
ATOM 3142 O O . LEU A 1 392 ? 12.831 -11.560 -36.027 1.00 88.19 392 LEU A O 1
ATOM 3146 N N . PRO A 1 393 ? 11.153 -12.770 -35.125 1.00 86.56 393 PRO A N 1
ATOM 3147 C CA . PRO A 1 393 ? 10.535 -13.205 -36.376 1.00 86.56 393 PRO A CA 1
ATOM 3148 C C . PRO A 1 393 ? 9.740 -12.077 -37.065 1.00 86.56 393 PRO A C 1
ATOM 3150 O O . PRO A 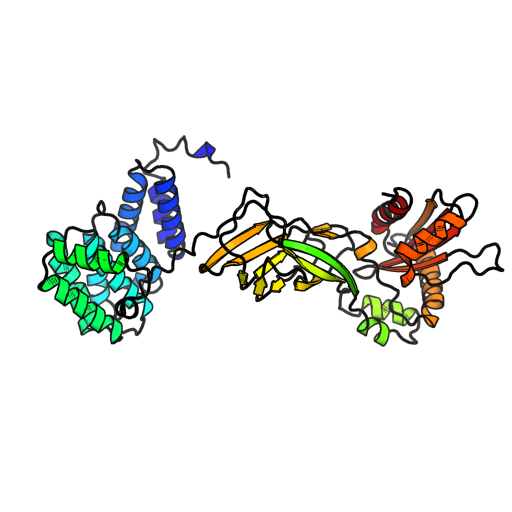1 393 ? 8.673 -12.315 -37.621 1.00 86.56 393 PRO A O 1
ATOM 3153 N N . PHE A 1 394 ? 10.240 -10.840 -37.014 1.00 83.12 394 PHE A N 1
ATOM 3154 C CA . PHE A 1 394 ? 9.642 -9.688 -37.684 1.00 83.12 394 PHE A CA 1
ATOM 3155 C C . PHE A 1 394 ? 10.427 -9.301 -38.927 1.00 83.12 394 PHE A C 1
ATOM 3157 O O . PHE A 1 3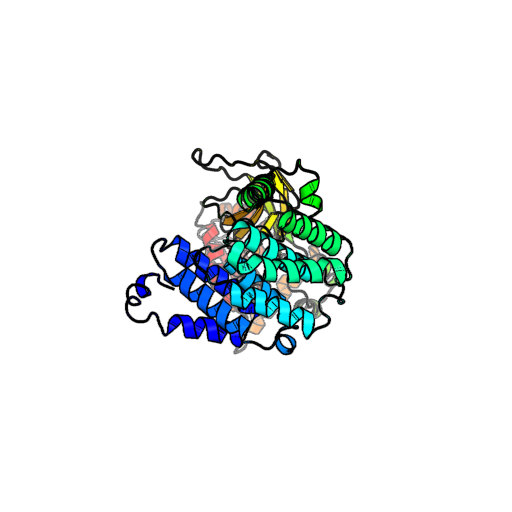94 ? 11.653 -9.164 -38.880 1.00 83.12 394 PHE A O 1
ATOM 3164 N N . THR A 1 395 ? 9.694 -9.034 -40.004 1.00 80.94 395 THR A N 1
ATOM 3165 C CA . THR A 1 395 ? 10.195 -8.294 -41.168 1.00 80.94 395 THR A CA 1
ATOM 3166 C C . THR A 1 395 ? 10.203 -6.787 -40.888 1.00 80.94 395 THR A C 1
ATOM 3168 O O . THR A 1 395 ? 9.512 -6.308 -39.984 1.00 80.94 395 THR A O 1
ATOM 3171 N N . ALA A 1 396 ? 10.923 -6.004 -41.700 1.00 76.38 396 ALA A N 1
ATOM 3172 C CA . ALA A 1 396 ? 10.994 -4.543 -41.553 1.00 76.38 396 ALA A CA 1
ATOM 3173 C C . ALA A 1 396 ? 9.613 -3.859 -41.496 1.00 76.38 396 ALA A C 1
ATOM 3175 O O . ALA A 1 396 ? 9.410 -2.929 -40.716 1.00 76.38 396 ALA A O 1
ATOM 3176 N N . SER A 1 397 ? 8.649 -4.363 -42.273 1.00 75.69 397 SER A N 1
ATOM 3177 C CA . SER A 1 397 ? 7.278 -3.838 -42.317 1.00 75.69 397 SER A CA 1
ATOM 3178 C C . SER A 1 397 ? 6.467 -4.104 -41.041 1.00 75.69 397 SER A C 1
ATOM 3180 O O . SER A 1 397 ? 5.623 -3.292 -40.673 1.00 75.69 397 SER A O 1
ATOM 3182 N N . GLN A 1 398 ? 6.744 -5.211 -40.345 1.00 82.56 398 GLN A N 1
ATOM 3183 C CA . GLN A 1 398 ? 6.037 -5.617 -39.125 1.00 82.56 398 GLN A CA 1
ATOM 3184 C C . GLN A 1 398 ? 6.661 -5.016 -37.863 1.00 82.56 398 GLN A C 1
ATOM 3186 O O . GLN A 1 398 ? 5.974 -4.816 -36.869 1.00 82.56 398 GLN A O 1
ATOM 3191 N N . LEU A 1 399 ? 7.957 -4.706 -37.903 1.00 83.69 399 LEU A N 1
ATOM 3192 C CA . LEU A 1 399 ? 8.681 -4.168 -36.756 1.00 83.69 399 LEU A CA 1
ATOM 3193 C C . LEU A 1 399 ? 8.326 -2.702 -36.460 1.00 83.69 399 LEU A C 1
ATOM 3195 O O . LEU A 1 399 ? 8.211 -2.306 -35.302 1.00 83.69 399 LEU A O 1
ATOM 3199 N N . HIS A 1 400 ? 8.138 -1.893 -37.505 1.00 84.06 400 HIS A N 1
ATOM 3200 C CA . HIS A 1 400 ? 7.840 -0.467 -37.379 1.00 84.06 400 HIS A CA 1
ATOM 3201 C C . HIS A 1 400 ? 6.599 -0.140 -36.513 1.00 84.06 400 HIS A C 1
ATOM 3203 O O . HIS A 1 400 ? 6.724 0.724 -35.641 1.00 84.06 400 HIS A O 1
ATOM 3209 N N . PRO A 1 401 ? 5.419 -0.777 -36.695 1.00 85.75 401 PRO A N 1
ATOM 3210 C CA . PRO A 1 401 ? 4.259 -0.502 -35.843 1.00 85.75 401 PRO A CA 1
ATOM 3211 C C . PRO A 1 401 ? 4.509 -0.882 -34.378 1.00 85.75 401 PRO A C 1
ATOM 3213 O O . PRO A 1 401 ? 4.230 -0.070 -33.504 1.00 85.75 401 PRO A O 1
ATOM 3216 N N . VAL A 1 402 ? 5.127 -2.039 -34.117 1.00 86.62 402 VAL A N 1
ATOM 3217 C CA . VAL A 1 402 ? 5.413 -2.532 -32.756 1.00 86.62 402 VAL A CA 1
ATOM 3218 C C . VAL A 1 402 ? 6.352 -1.582 -32.004 1.00 86.62 402 VAL A C 1
ATOM 3220 O O . VAL A 1 402 ? 6.104 -1.235 -30.850 1.00 86.62 402 VAL A O 1
ATOM 3223 N N . ILE A 1 403 ? 7.421 -1.116 -32.662 1.00 86.75 403 ILE A N 1
ATOM 3224 C CA . ILE A 1 403 ? 8.363 -0.159 -32.064 1.00 86.75 403 ILE A CA 1
ATOM 3225 C C . ILE A 1 403 ? 7.681 1.184 -31.786 1.00 86.75 403 ILE A C 1
ATOM 3227 O O . ILE A 1 403 ? 7.917 1.776 -30.737 1.00 86.75 403 ILE A O 1
ATOM 3231 N N . ASN A 1 404 ? 6.846 1.685 -32.697 1.00 85.44 404 ASN A N 1
ATOM 3232 C CA . ASN A 1 404 ? 6.163 2.960 -32.471 1.00 85.44 404 ASN A CA 1
ATOM 3233 C C . ASN A 1 404 ? 5.071 2.872 -31.404 1.00 85.44 404 ASN A C 1
ATOM 3235 O O . ASN A 1 404 ? 4.803 3.874 -30.757 1.00 85.44 404 ASN A O 1
ATOM 3239 N N . GLU A 1 405 ? 4.448 1.712 -31.217 1.00 86.00 405 GLU A N 1
ATOM 3240 C CA . GLU A 1 405 ? 3.449 1.513 -30.169 1.00 86.00 405 GLU A CA 1
ATOM 3241 C C . GLU A 1 405 ? 4.097 1.411 -28.785 1.00 86.00 405 GLU A C 1
ATOM 3243 O O . GLU A 1 405 ? 3.684 2.104 -27.859 1.00 86.00 405 GLU A O 1
ATOM 3248 N N . LYS A 1 406 ? 5.134 0.576 -28.642 1.00 85.75 406 LYS A N 1
ATOM 3249 C CA . LYS A 1 406 ? 5.713 0.256 -27.327 1.00 85.75 406 LYS A CA 1
ATOM 3250 C C . LYS A 1 406 ? 6.934 1.085 -26.940 1.00 85.75 406 LYS A C 1
ATOM 3252 O O . LYS A 1 406 ? 7.274 1.152 -25.762 1.00 85.75 406 LYS A O 1
ATOM 3257 N N . LEU A 1 407 ? 7.648 1.658 -27.911 1.00 88.75 407 LEU A N 1
ATOM 3258 C CA . LEU A 1 407 ? 8.976 2.237 -27.687 1.00 88.75 407 LEU A CA 1
ATOM 3259 C C . LEU A 1 407 ? 9.155 3.667 -28.215 1.00 88.75 407 LEU A C 1
ATOM 3261 O O . LEU A 1 407 ? 10.277 4.166 -28.146 1.00 88.75 407 LEU A O 1
ATOM 3265 N N . SER A 1 408 ? 8.100 4.339 -28.698 1.00 86.69 408 SER A N 1
ATOM 3266 C CA . SER A 1 408 ? 8.175 5.668 -29.342 1.00 86.69 408 SER A CA 1
ATOM 3267 C C . SER A 1 408 ? 9.029 6.684 -28.590 1.00 86.69 408 SER A C 1
ATOM 3269 O O . SER A 1 408 ? 9.837 7.383 -29.201 1.00 86.69 408 SER A O 1
ATOM 3271 N N . ASP A 1 409 ? 8.871 6.732 -27.270 1.00 85.56 409 ASP A N 1
ATOM 3272 C CA . ASP A 1 409 ? 9.446 7.765 -26.405 1.00 85.56 409 ASP A CA 1
ATOM 3273 C C . ASP A 1 409 ? 10.944 7.548 -26.136 1.00 85.56 409 ASP A C 1
ATOM 3275 O O . ASP A 1 409 ? 11.654 8.461 -25.704 1.00 85.56 409 ASP A O 1
ATOM 3279 N N . TYR A 1 410 ? 11.438 6.344 -26.436 1.00 90.31 410 TYR A N 1
ATOM 3280 C CA . TYR A 1 410 ? 12.809 5.896 -26.185 1.00 90.31 410 TYR A CA 1
ATOM 3281 C C . TYR A 1 410 ? 13.640 5.778 -27.474 1.00 90.31 410 TYR A C 1
ATOM 3283 O O . TYR A 1 410 ? 14.821 5.416 -27.424 1.00 90.31 410 TYR A O 1
ATOM 3291 N N . ILE A 1 411 ? 13.043 6.072 -28.637 1.00 90.56 411 ILE A N 1
ATOM 3292 C CA . ILE A 1 411 ? 13.734 6.062 -29.931 1.00 90.56 411 ILE A CA 1
ATOM 3293 C C . ILE A 1 411 ? 14.699 7.249 -30.002 1.00 90.56 411 ILE A C 1
ATOM 3295 O O . ILE A 1 411 ? 14.313 8.404 -29.836 1.00 90.56 411 ILE A O 1
ATOM 3299 N N . ILE A 1 412 ? 15.959 6.954 -30.311 1.00 89.38 412 ILE A N 1
ATOM 3300 C CA . ILE A 1 412 ? 17.030 7.939 -30.509 1.00 89.38 412 ILE A CA 1
ATOM 3301 C C . ILE A 1 412 ? 17.283 8.165 -31.999 1.00 89.38 412 ILE A C 1
ATOM 3303 O O . ILE A 1 412 ? 17.496 9.296 -32.427 1.00 89.38 412 ILE A O 1
ATOM 3307 N N . ALA A 1 413 ? 17.254 7.097 -32.799 1.00 87.81 413 ALA A N 1
ATOM 3308 C CA . ALA A 1 413 ? 17.369 7.186 -34.249 1.00 87.81 413 ALA A CA 1
ATOM 3309 C C . ALA A 1 413 ? 16.457 6.162 -34.928 1.00 87.81 413 ALA A C 1
ATOM 3311 O O . ALA A 1 413 ? 16.316 5.026 -34.464 1.00 87.81 413 ALA A O 1
ATOM 3312 N N . ARG A 1 414 ? 15.844 6.583 -36.036 1.00 85.75 414 ARG A N 1
ATOM 3313 C CA . ARG A 1 414 ? 15.045 5.736 -36.925 1.00 85.75 414 ARG A CA 1
ATOM 3314 C C . ARG A 1 414 ? 15.886 5.327 -38.139 1.00 85.75 414 ARG A C 1
ATOM 3316 O O . ARG A 1 414 ? 16.835 6.040 -38.462 1.00 85.75 414 ARG A O 1
ATOM 3323 N N . PRO A 1 415 ? 15.546 4.215 -38.809 1.00 79.62 415 PRO A N 1
ATOM 3324 C CA . PRO A 1 415 ? 16.114 3.901 -40.113 1.00 79.62 415 PRO A CA 1
ATOM 3325 C C . PRO A 1 415 ? 15.735 5.014 -41.099 1.00 79.62 415 PRO A C 1
ATOM 3327 O O . PRO A 1 415 ? 14.555 5.187 -41.404 1.00 79.62 415 PRO A O 1
ATOM 3330 N N . ASP A 1 416 ? 16.717 5.801 -41.537 1.00 64.69 416 ASP A N 1
ATOM 3331 C CA . ASP A 1 416 ? 16.523 6.858 -42.532 1.00 64.69 416 ASP A CA 1
ATOM 3332 C C . ASP A 1 416 ? 16.706 6.279 -43.941 1.00 64.69 416 ASP A C 1
ATOM 3334 O O . ASP A 1 416 ? 17.574 5.433 -44.166 1.00 64.69 416 ASP A O 1
ATOM 3338 N N . GLY A 1 417 ? 15.867 6.722 -44.880 1.00 51.97 417 GLY A N 1
ATOM 3339 C CA . GLY A 1 417 ? 15.565 6.050 -46.154 1.00 51.97 417 GLY A CA 1
ATOM 3340 C C . GLY A 1 417 ? 16.699 5.850 -47.170 1.00 51.97 417 GLY A C 1
ATOM 3341 O O . GLY A 1 417 ? 16.417 5.319 -48.239 1.00 51.97 417 GLY A O 1
ATOM 3342 N N . ASP A 1 418 ? 17.944 6.210 -46.852 1.00 46.31 418 ASP A N 1
ATOM 3343 C CA . ASP A 1 418 ? 19.088 6.132 -47.774 1.00 46.31 418 ASP A CA 1
ATOM 3344 C C . ASP A 1 418 ? 20.274 5.289 -47.250 1.00 46.31 418 ASP A C 1
ATOM 3346 O O . ASP A 1 418 ? 21.191 4.978 -48.013 1.00 46.31 418 ASP A O 1
ATOM 3350 N N . GLU A 1 419 ? 20.265 4.844 -45.985 1.00 50.09 419 GLU A N 1
ATOM 3351 C CA . GLU A 1 419 ? 21.288 3.934 -45.449 1.00 50.09 419 GLU A CA 1
ATOM 3352 C C . GLU A 1 419 ? 20.751 2.498 -45.372 1.00 50.09 419 GLU A C 1
ATOM 3354 O O . GLU A 1 419 ? 19.987 2.136 -44.481 1.00 50.09 419 GLU A O 1
ATOM 3359 N N . VAL A 1 420 ? 21.215 1.647 -46.293 1.00 46.78 420 VAL A N 1
ATOM 3360 C CA . VAL A 1 420 ? 20.836 0.222 -46.440 1.00 46.78 420 VAL A CA 1
ATOM 3361 C C . VAL A 1 420 ? 21.108 -0.617 -45.171 1.00 46.78 420 VAL A C 1
ATOM 3363 O O . VAL A 1 420 ? 20.575 -1.714 -45.018 1.00 46.78 420 VAL A O 1
ATOM 3366 N N . ASP A 1 421 ? 21.883 -0.079 -44.224 1.00 51.59 421 ASP A N 1
ATOM 3367 C CA . ASP A 1 421 ? 22.242 -0.711 -42.953 1.00 51.59 421 ASP A CA 1
ATOM 3368 C C . ASP A 1 421 ? 21.680 -0.013 -41.698 1.00 51.59 421 ASP A C 1
ATOM 3370 O O . ASP A 1 421 ? 21.956 -0.474 -40.584 1.00 51.59 421 ASP A O 1
ATOM 3374 N N . ALA A 1 422 ? 20.893 1.061 -41.838 1.00 65.44 422 ALA A N 1
ATOM 3375 C CA . ALA A 1 422 ? 20.387 1.809 -40.692 1.00 65.44 422 ALA A CA 1
ATOM 3376 C C . ALA A 1 422 ? 19.330 1.001 -39.921 1.00 65.44 422 ALA A C 1
ATOM 3378 O O . ALA A 1 422 ? 18.294 0.606 -40.453 1.00 65.44 422 ALA A O 1
ATOM 3379 N N . GLY A 1 423 ? 19.608 0.734 -38.645 1.00 82.44 423 GLY A N 1
ATOM 3380 C CA . GLY A 1 423 ? 18.674 0.118 -37.702 1.00 82.44 423 GLY A CA 1
ATOM 3381 C C . GLY A 1 423 ? 18.070 1.143 -36.741 1.00 82.44 423 GLY A C 1
ATOM 3382 O O . GLY A 1 423 ? 18.570 2.260 -36.612 1.00 82.44 423 GLY A O 1
ATOM 3383 N N . TRP A 1 424 ? 17.022 0.754 -36.017 1.00 89.25 424 TRP A N 1
ATOM 3384 C CA . TRP A 1 424 ? 16.506 1.548 -34.903 1.00 89.25 424 TRP A CA 1
ATOM 3385 C C . TRP A 1 424 ? 17.513 1.561 -33.757 1.00 89.25 424 TRP A C 1
ATOM 3387 O O . TRP A 1 424 ? 18.046 0.517 -33.369 1.00 89.25 424 TRP A O 1
ATOM 3397 N N . ILE A 1 425 ? 17.728 2.747 -33.194 1.00 92.75 425 ILE A N 1
ATOM 3398 C CA . ILE A 1 425 ? 18.543 2.956 -32.001 1.00 92.75 425 ILE A CA 1
ATOM 3399 C C . ILE A 1 425 ? 17.614 3.386 -30.874 1.00 92.75 425 ILE A C 1
ATOM 3401 O O . ILE A 1 425 ? 16.931 4.404 -30.993 1.00 92.75 425 ILE A O 1
ATOM 3405 N N . ILE A 1 426 ? 17.593 2.614 -29.791 1.00 94.12 426 ILE A N 1
ATOM 3406 C CA . ILE A 1 426 ? 16.717 2.827 -28.636 1.00 94.12 426 ILE A CA 1
ATOM 3407 C C . ILE A 1 426 ? 17.576 2.859 -27.373 1.00 94.12 426 ILE A C 1
ATOM 3409 O O . ILE A 1 426 ? 18.397 1.965 -27.161 1.00 94.12 426 ILE A O 1
ATOM 3413 N N . GLY A 1 427 ? 17.382 3.877 -26.535 1.00 93.81 427 GLY A N 1
ATOM 3414 C CA . GLY A 1 427 ? 18.085 4.018 -25.261 1.00 93.81 427 GLY A CA 1
ATOM 3415 C C . GLY A 1 427 ? 17.105 4.210 -24.117 1.00 93.81 427 GLY A C 1
ATOM 3416 O O . GLY A 1 427 ? 16.330 5.165 -24.109 1.00 93.81 427 GLY A O 1
ATOM 3417 N N . ILE A 1 428 ? 17.160 3.294 -23.156 1.00 93.31 428 ILE A N 1
ATOM 3418 C CA . ILE A 1 428 ? 16.266 3.249 -22.005 1.00 93.31 428 ILE A CA 1
ATOM 3419 C C . ILE A 1 428 ? 17.113 3.322 -20.737 1.00 93.31 428 ILE A C 1
ATOM 3421 O O . ILE A 1 428 ? 18.079 2.576 -20.573 1.00 93.31 428 ILE A O 1
ATOM 3425 N N . LEU A 1 429 ? 16.728 4.212 -19.831 1.00 90.81 429 LEU A N 1
ATOM 3426 C CA . LEU A 1 429 ? 17.183 4.223 -18.452 1.00 90.81 429 LEU A CA 1
ATOM 3427 C C . LEU A 1 429 ? 16.201 3.397 -17.612 1.00 90.81 429 LEU A C 1
ATOM 3429 O O . LEU A 1 429 ? 14.986 3.548 -17.718 1.00 90.81 429 LEU A O 1
ATOM 3433 N N . LEU A 1 430 ? 16.734 2.518 -16.774 1.00 90.94 430 LEU A N 1
ATOM 3434 C CA . LEU A 1 430 ? 15.986 1.680 -15.851 1.00 90.94 430 LEU A CA 1
ATOM 3435 C C . LEU A 1 430 ? 16.364 2.038 -14.412 1.00 90.94 430 LEU A C 1
ATOM 3437 O O . LEU A 1 430 ? 17.551 2.190 -14.102 1.00 90.94 430 LEU A O 1
ATOM 3441 N N . PRO A 1 431 ? 15.391 2.106 -13.496 1.00 87.38 431 PRO A N 1
ATOM 3442 C CA . PRO A 1 431 ? 15.682 2.134 -12.079 1.00 87.38 431 PRO A CA 1
ATOM 3443 C C . PRO A 1 431 ? 16.511 0.906 -11.645 1.00 87.38 431 PRO A C 1
ATOM 3445 O O . PRO A 1 431 ? 16.304 -0.187 -12.173 1.00 87.38 431 PRO A O 1
ATOM 3448 N N . PRO A 1 432 ? 17.421 1.049 -10.670 1.00 80.50 432 PRO A N 1
ATOM 3449 C CA . PRO A 1 432 ? 17.726 2.297 -9.992 1.00 80.50 432 PRO A CA 1
ATOM 3450 C C . PRO A 1 432 ? 18.546 3.239 -10.888 1.00 80.50 432 PRO A C 1
ATOM 3452 O O . PRO A 1 432 ? 18.298 4.440 -10.838 1.00 80.50 432 PRO A O 1
ATOM 3455 N N . ARG A 1 433 ? 19.495 2.724 -11.694 1.00 85.38 433 ARG A N 1
ATOM 3456 C CA . ARG A 1 433 ? 20.450 3.513 -12.512 1.00 85.38 433 ARG A CA 1
ATOM 3457 C C . ARG A 1 433 ? 21.082 2.720 -13.673 1.00 85.38 433 ARG A C 1
ATOM 3459 O O . ARG A 1 433 ? 22.260 2.900 -13.963 1.00 85.38 433 ARG A O 1
ATOM 3466 N N . TRP A 1 434 ? 20.351 1.787 -14.270 1.00 90.00 434 TRP A N 1
ATOM 3467 C CA . TRP A 1 434 ? 20.886 0.898 -15.307 1.00 90.00 434 TRP A CA 1
ATOM 3468 C C . TRP A 1 434 ? 20.494 1.350 -16.702 1.00 90.00 434 TRP A C 1
ATOM 3470 O O . TRP A 1 434 ? 19.420 1.909 -16.906 1.00 90.00 434 TRP A O 1
ATOM 3480 N N . HIS A 1 435 ? 21.349 1.073 -17.675 1.00 92.94 435 HIS A N 1
ATOM 3481 C CA . HIS A 1 435 ? 21.125 1.429 -19.066 1.00 92.94 435 HIS A CA 1
ATOM 3482 C C . HIS A 1 435 ? 20.794 0.180 -19.872 1.00 92.94 435 HIS A C 1
ATOM 3484 O O . HIS A 1 435 ? 21.497 -0.831 -19.817 1.00 92.94 435 HIS A O 1
ATOM 3490 N N . LEU A 1 436 ? 19.727 0.268 -20.656 1.00 95.44 436 LEU A N 1
ATOM 3491 C CA . LEU A 1 436 ? 19.355 -0.717 -21.656 1.00 95.44 436 LEU A CA 1
ATOM 3492 C C . LEU A 1 436 ? 19.436 -0.059 -23.032 1.00 95.44 436 LEU A C 1
ATOM 3494 O O . LEU A 1 436 ? 18.631 0.803 -23.383 1.00 95.44 436 LEU A O 1
ATOM 3498 N N . LEU A 1 437 ? 20.431 -0.472 -23.808 1.00 95.94 437 LEU A N 1
ATOM 3499 C CA . LEU A 1 437 ? 20.706 0.051 -25.138 1.00 95.94 437 LEU A CA 1
ATOM 3500 C C . LEU A 1 437 ? 20.384 -1.024 -26.167 1.00 95.94 437 LEU A C 1
ATOM 3502 O O . LEU A 1 437 ? 20.890 -2.144 -26.084 1.00 95.94 437 LEU A O 1
ATOM 3506 N N . LEU A 1 438 ? 19.568 -0.680 -27.159 1.00 94.62 438 LEU A N 1
ATOM 3507 C CA . LEU A 1 438 ? 19.151 -1.608 -28.202 1.00 94.62 438 LEU A CA 1
ATOM 3508 C C . LEU A 1 438 ? 19.496 -1.036 -29.576 1.00 94.62 438 LEU A C 1
ATOM 3510 O O . LEU A 1 438 ? 19.186 0.116 -29.887 1.00 94.62 438 LEU A O 1
ATOM 3514 N N . LYS A 1 439 ? 20.102 -1.874 -30.416 1.00 93.00 439 LYS A N 1
ATOM 3515 C CA . LYS A 1 439 ? 20.201 -1.660 -31.862 1.00 93.00 439 LYS A CA 1
ATOM 3516 C C . LYS A 1 439 ? 19.392 -2.746 -32.549 1.00 93.00 439 LYS A C 1
ATOM 3518 O O . LYS A 1 439 ? 19.727 -3.924 -32.430 1.00 93.00 439 LYS A O 1
ATOM 3523 N N . MET A 1 440 ? 18.329 -2.361 -33.245 1.00 90.81 440 MET A N 1
ATOM 3524 C CA . MET A 1 440 ? 17.450 -3.295 -33.949 1.00 90.81 440 MET A CA 1
ATOM 3525 C C . MET A 1 440 ? 17.622 -3.110 -35.448 1.00 90.81 440 MET A C 1
ATOM 3527 O O . MET A 1 440 ? 17.376 -2.025 -35.967 1.00 90.81 440 MET A O 1
ATOM 3531 N N . LYS A 1 441 ? 18.028 -4.161 -36.155 1.00 88.56 441 LYS A N 1
ATOM 3532 C CA . LYS A 1 441 ? 18.172 -4.143 -37.611 1.00 88.56 441 LYS A CA 1
ATOM 3533 C C . LYS A 1 441 ? 17.214 -5.149 -38.222 1.00 88.56 441 LYS A C 1
ATOM 3535 O O . LYS A 1 441 ? 17.314 -6.346 -37.952 1.00 88.56 441 LYS A O 1
ATOM 3540 N N . ALA A 1 442 ? 16.290 -4.663 -39.042 1.00 82.25 442 ALA A N 1
ATOM 3541 C CA . ALA A 1 442 ? 15.392 -5.531 -39.783 1.00 82.25 442 ALA A CA 1
ATOM 3542 C C . ALA A 1 442 ? 16.092 -6.050 -41.044 1.00 82.25 442 ALA A C 1
ATOM 3544 O O . ALA A 1 442 ? 16.489 -5.270 -41.905 1.00 82.25 442 ALA A O 1
ATOM 3545 N N . THR A 1 443 ? 16.244 -7.369 -41.134 1.00 77.69 443 THR A N 1
ATOM 3546 C CA . THR A 1 443 ? 16.663 -8.076 -42.354 1.00 77.69 443 THR A CA 1
ATOM 3547 C C . THR A 1 443 ? 15.547 -9.057 -42.742 1.00 77.69 443 THR A C 1
ATOM 3549 O O . THR A 1 443 ? 14.377 -8.675 -42.672 1.00 77.69 443 THR A O 1
ATOM 3552 N N . ASP A 1 444 ? 15.860 -10.312 -43.077 1.00 79.56 444 ASP A N 1
ATOM 3553 C CA . ASP A 1 444 ? 14.859 -11.389 -43.193 1.00 79.56 444 ASP A CA 1
ATOM 3554 C C . ASP A 1 444 ? 14.250 -11.735 -41.824 1.00 79.56 444 ASP A C 1
ATOM 3556 O O . ASP A 1 444 ? 13.063 -12.030 -41.698 1.00 79.56 444 ASP A O 1
ATOM 3560 N N . VAL A 1 445 ? 15.082 -11.641 -40.784 1.00 84.69 445 VAL A N 1
ATOM 3561 C CA . VAL A 1 445 ? 14.696 -11.627 -39.372 1.00 84.69 445 VAL A CA 1
ATOM 3562 C C . VAL A 1 445 ? 15.230 -10.350 -38.733 1.00 84.69 445 VAL A C 1
ATOM 3564 O O . VAL A 1 445 ? 16.229 -9.773 -39.178 1.00 84.69 445 VAL A O 1
ATOM 3567 N N . THR A 1 446 ? 14.572 -9.879 -37.682 1.00 86.69 446 THR A N 1
ATOM 3568 C CA . THR A 1 446 ? 15.046 -8.706 -36.950 1.00 86.69 446 THR A CA 1
ATOM 3569 C C . THR A 1 446 ? 16.136 -9.129 -35.981 1.00 86.69 446 THR A C 1
ATOM 3571 O O . THR A 1 446 ? 15.885 -9.912 -35.067 1.00 86.69 446 THR A O 1
ATOM 3574 N N . VAL A 1 447 ? 17.344 -8.603 -36.161 1.00 90.81 447 VAL A N 1
ATOM 3575 C CA . VAL A 1 447 ? 18.461 -8.809 -35.235 1.00 90.81 447 VAL A CA 1
ATOM 3576 C C . VAL A 1 447 ? 18.446 -7.686 -34.207 1.00 90.81 447 VAL A C 1
ATOM 3578 O O . VAL A 1 447 ? 18.474 -6.509 -34.565 1.00 90.81 447 VAL A O 1
ATOM 3581 N N . VAL A 1 448 ? 18.400 -8.053 -32.930 1.00 93.00 448 VAL A N 1
ATOM 3582 C CA . VAL A 1 448 ? 18.428 -7.128 -31.797 1.00 93.00 448 VAL A CA 1
ATOM 3583 C C . VAL A 1 448 ? 19.742 -7.318 -31.055 1.00 93.00 448 VAL A C 1
ATOM 3585 O O . VAL A 1 448 ? 19.958 -8.343 -30.406 1.00 93.00 448 VAL A O 1
ATOM 3588 N N . THR A 1 449 ? 20.609 -6.316 -31.138 1.00 94.00 449 THR A N 1
ATOM 3589 C CA . THR A 1 449 ? 21.825 -6.239 -30.328 1.00 94.00 449 THR A CA 1
ATOM 3590 C C . THR A 1 449 ? 21.511 -5.452 -29.067 1.00 94.00 449 THR A C 1
ATOM 3592 O O . THR A 1 449 ? 21.101 -4.292 -29.137 1.00 94.00 449 THR A O 1
ATOM 3595 N N . ILE A 1 450 ? 21.703 -6.096 -27.924 1.00 94.94 450 ILE A N 1
ATOM 3596 C CA . ILE A 1 450 ? 21.417 -5.585 -26.588 1.00 94.94 450 ILE A CA 1
ATOM 3597 C C . ILE A 1 450 ? 22.747 -5.267 -25.920 1.00 94.94 450 ILE A C 1
ATOM 3599 O O . ILE A 1 450 ? 23.642 -6.112 -25.900 1.00 94.94 450 ILE A O 1
ATOM 3603 N N . ASN A 1 451 ? 22.857 -4.076 -25.346 1.00 94.44 451 ASN A N 1
ATOM 3604 C CA . ASN A 1 451 ? 23.996 -3.680 -24.536 1.00 94.44 451 ASN A CA 1
ATOM 3605 C C . ASN A 1 451 ? 23.489 -3.097 -23.214 1.00 94.44 451 ASN A C 1
ATOM 3607 O O . ASN A 1 451 ? 22.602 -2.241 -23.214 1.00 94.44 451 ASN A O 1
ATOM 3611 N N . THR A 1 452 ? 23.997 -3.588 -22.087 1.00 93.88 452 THR A N 1
ATOM 3612 C CA . THR A 1 452 ? 23.560 -3.135 -20.759 1.00 93.88 452 THR A CA 1
ATOM 3613 C C . THR A 1 452 ? 24.697 -3.182 -19.752 1.00 93.88 452 THR A C 1
ATOM 3615 O O . THR A 1 452 ? 25.587 -4.022 -19.849 1.00 93.88 452 THR A O 1
ATOM 3618 N N . ASP A 1 453 ? 24.647 -2.288 -18.770 1.00 91.62 453 ASP A N 1
ATOM 3619 C CA . ASP A 1 453 ? 25.564 -2.228 -17.630 1.00 91.62 453 ASP A CA 1
ATOM 3620 C C . ASP A 1 453 ? 25.196 -3.210 -16.498 1.00 91.62 453 ASP A C 1
ATOM 3622 O O . ASP A 1 453 ? 25.920 -3.304 -15.505 1.00 91.62 453 ASP A O 1
ATOM 3626 N N . ASN A 1 454 ? 24.106 -3.978 -16.648 1.00 91.50 454 ASN A N 1
ATOM 3627 C CA . ASN A 1 454 ? 23.710 -5.021 -15.705 1.00 91.50 454 ASN A CA 1
ATOM 3628 C C . ASN A 1 454 ? 23.155 -6.281 -16.393 1.00 91.50 454 ASN A C 1
ATOM 3630 O O . ASN A 1 454 ? 21.991 -6.349 -16.798 1.00 91.50 454 ASN A O 1
ATOM 3634 N N . TRP A 1 455 ? 23.956 -7.348 -16.411 1.00 90.38 455 TRP A N 1
ATOM 3635 C CA . TRP A 1 455 ? 23.575 -8.634 -17.002 1.00 90.38 455 TRP A CA 1
ATOM 3636 C C . TRP A 1 455 ? 22.326 -9.286 -16.399 1.00 90.38 455 TRP A C 1
ATOM 3638 O O . TRP A 1 455 ? 21.650 -10.057 -17.085 1.00 90.38 455 TRP A O 1
ATOM 3648 N N . ARG A 1 456 ? 21.969 -8.967 -15.147 1.00 91.31 456 ARG A N 1
ATOM 3649 C CA . ARG A 1 456 ? 20.786 -9.536 -14.474 1.00 91.31 456 ARG A CA 1
ATOM 3650 C C . ARG A 1 456 ? 19.472 -9.118 -15.140 1.00 91.31 456 ARG A C 1
ATOM 3652 O O . ARG A 1 456 ? 18.455 -9.763 -14.908 1.00 91.31 456 ARG A O 1
ATOM 3659 N N . LEU A 1 457 ? 19.496 -8.091 -15.993 1.00 91.38 457 LEU A N 1
ATOM 3660 C CA . LEU A 1 457 ? 18.343 -7.628 -16.764 1.00 91.38 457 LEU A CA 1
ATOM 3661 C C . LEU A 1 457 ? 18.038 -8.495 -17.990 1.00 91.38 457 LEU A C 1
ATOM 3663 O O . LEU A 1 457 ? 16.901 -8.494 -18.458 1.00 91.38 457 LEU A O 1
ATOM 3667 N N . LEU A 1 458 ? 19.007 -9.256 -18.515 1.00 92.31 458 LEU A N 1
ATOM 3668 C CA . LEU A 1 458 ? 18.839 -10.001 -19.770 1.00 92.31 458 LEU A CA 1
ATOM 3669 C C . LEU A 1 458 ? 17.615 -10.938 -19.802 1.00 92.31 458 LEU A C 1
ATOM 3671 O O . LEU A 1 458 ? 16.944 -10.970 -20.836 1.00 92.31 458 LEU A O 1
ATOM 3675 N N . PRO A 1 459 ? 17.263 -11.672 -18.725 1.00 92.50 459 PRO A N 1
ATOM 3676 C CA . PRO A 1 459 ? 16.046 -12.482 -18.713 1.00 92.50 459 PRO A CA 1
ATOM 3677 C C . PRO A 1 459 ? 14.767 -11.648 -18.874 1.00 92.50 459 PRO A C 1
ATOM 3679 O O . PRO A 1 459 ? 13.879 -12.040 -19.631 1.00 92.50 459 PRO A O 1
ATOM 3682 N N . LEU A 1 460 ? 14.691 -10.484 -18.215 1.00 92.81 460 LEU A N 1
ATOM 3683 C CA . LEU A 1 460 ? 13.548 -9.566 -18.304 1.00 92.81 460 LEU A CA 1
ATOM 3684 C C . LEU A 1 460 ? 13.443 -8.954 -19.702 1.00 92.81 460 LEU A C 1
ATOM 3686 O O . LEU A 1 460 ? 12.367 -8.951 -20.294 1.00 92.81 460 LEU A O 1
ATOM 3690 N N . VAL A 1 461 ? 14.575 -8.524 -20.266 1.00 93.62 461 VAL A N 1
ATOM 3691 C CA . VAL A 1 461 ? 14.652 -8.002 -21.638 1.00 93.62 461 VAL A CA 1
ATOM 3692 C C . VAL A 1 461 ? 14.238 -9.072 -22.647 1.00 93.62 461 VAL A C 1
ATOM 3694 O O . VAL A 1 461 ? 13.464 -8.792 -23.556 1.00 93.62 461 VAL A O 1
ATOM 3697 N N . SER A 1 462 ? 14.697 -10.316 -22.481 1.00 91.44 462 SER A N 1
ATOM 3698 C CA . SER A 1 462 ? 14.302 -11.424 -23.354 1.00 91.44 462 SER A CA 1
ATOM 3699 C C . SER A 1 462 ? 12.798 -11.695 -23.286 1.00 91.44 462 SER A C 1
ATOM 3701 O O . SER A 1 462 ? 12.175 -11.902 -24.324 1.00 91.44 462 SER A O 1
ATOM 3703 N N . HIS A 1 463 ? 12.205 -11.668 -22.089 1.00 91.50 463 HIS A N 1
ATOM 3704 C CA . HIS A 1 463 ? 10.763 -11.839 -21.919 1.00 91.50 463 HIS A CA 1
ATOM 3705 C C . HIS A 1 463 ? 9.970 -10.693 -22.563 1.00 91.50 463 HIS A C 1
ATOM 3707 O O . HIS A 1 463 ? 9.029 -10.946 -23.310 1.00 91.50 463 HIS A O 1
ATOM 3713 N N . PHE A 1 464 ? 10.403 -9.449 -22.359 1.00 92.62 464 PHE A N 1
ATOM 3714 C CA . PHE A 1 464 ? 9.805 -8.275 -22.992 1.00 92.62 464 PHE A CA 1
ATOM 3715 C C . PHE A 1 464 ? 9.872 -8.340 -24.522 1.00 92.62 464 PHE A C 1
ATOM 3717 O O . PHE A 1 464 ? 8.857 -8.163 -25.184 1.00 92.62 464 PHE A O 1
ATOM 3724 N N . LEU A 1 465 ? 11.027 -8.675 -25.103 1.00 90.81 465 LEU A N 1
ATOM 3725 C CA . LEU A 1 465 ? 11.162 -8.786 -26.558 1.00 90.81 465 LEU A CA 1
ATOM 3726 C C . LEU A 1 465 ? 10.316 -9.931 -27.145 1.00 90.81 465 LEU A C 1
ATOM 3728 O O . LEU A 1 465 ? 9.849 -9.819 -28.275 1.00 90.81 465 LEU A O 1
ATOM 3732 N N . LYS A 1 466 ? 10.082 -11.012 -26.390 1.00 88.00 466 LYS A N 1
ATOM 3733 C CA . LYS A 1 466 ? 9.146 -12.084 -26.781 1.00 88.00 466 LYS A CA 1
ATOM 3734 C C . LYS A 1 466 ? 7.684 -11.641 -26.726 1.00 88.00 466 LYS A C 1
ATOM 3736 O O . LYS A 1 466 ? 6.911 -12.053 -27.578 1.00 88.00 466 LYS A O 1
ATOM 3741 N N . SER A 1 467 ? 7.319 -10.733 -25.818 1.00 87.69 467 SER A N 1
ATOM 3742 C CA . SER A 1 467 ? 5.961 -10.158 -25.792 1.00 87.69 467 SER A CA 1
ATOM 3743 C C . SER A 1 467 ? 5.586 -9.435 -27.089 1.00 87.69 467 SER A C 1
ATOM 3745 O O . SER A 1 467 ? 4.415 -9.195 -27.342 1.00 87.69 467 SER A O 1
ATOM 3747 N N . PHE A 1 468 ? 6.566 -9.083 -27.930 1.00 84.62 468 PHE A N 1
ATOM 3748 C CA . PHE A 1 468 ? 6.277 -8.518 -29.243 1.00 84.62 468 PHE A CA 1
ATOM 3749 C C . PHE A 1 468 ? 5.677 -9.570 -30.176 1.00 84.62 468 PHE A C 1
ATOM 3751 O O . PHE A 1 468 ? 4.806 -9.241 -30.971 1.00 84.62 468 PHE A O 1
ATOM 3758 N N . THR A 1 469 ? 6.156 -10.818 -30.101 1.00 78.25 469 THR A N 1
ATOM 3759 C CA . THR A 1 469 ? 5.744 -11.921 -30.984 1.00 78.25 469 THR A CA 1
ATOM 3760 C C . THR A 1 469 ? 4.481 -12.613 -30.513 1.00 78.25 469 THR A C 1
ATOM 3762 O O . THR A 1 469 ? 3.707 -13.098 -31.336 1.00 78.25 469 THR A O 1
ATOM 3765 N N . ASP A 1 470 ? 4.292 -12.650 -29.199 1.00 65.56 470 ASP A N 1
ATOM 3766 C CA . ASP A 1 470 ? 3.101 -13.173 -28.548 1.00 65.56 470 ASP A CA 1
ATOM 3767 C C . ASP A 1 470 ? 2.031 -12.070 -28.574 1.00 65.56 470 ASP A C 1
ATOM 3769 O O . ASP A 1 470 ? 1.744 -11.447 -27.558 1.00 65.56 470 ASP A O 1
ATOM 3773 N N . GLY A 1 471 ? 1.520 -11.742 -29.764 1.00 52.28 471 GLY A N 1
ATOM 3774 C CA . GLY A 1 471 ? 0.367 -10.849 -29.877 1.00 52.28 471 GLY A CA 1
ATOM 3775 C C . GLY A 1 471 ? -0.837 -11.455 -29.152 1.00 52.28 471 GLY A C 1
ATOM 3776 O O . GLY A 1 471 ? -1.077 -12.657 -29.293 1.00 52.28 471 GLY A O 1
ATOM 3777 N N . ASP A 1 472 ? -1.552 -10.631 -28.380 1.00 37.75 472 ASP A N 1
ATOM 3778 C CA . ASP A 1 472 ? -2.877 -10.961 -27.829 1.00 37.75 472 ASP A CA 1
ATOM 3779 C C . ASP A 1 472 ? -3.869 -11.405 -28.922 1.00 37.75 472 ASP A C 1
ATOM 3781 O O . ASP A 1 472 ? -3.877 -10.791 -30.021 1.00 37.75 472 ASP A O 1
#

Secondary structure (DSSP, 8-state):
--GGGGGG-TT-TTHHHHHHHHHHHH-GGGHHHHHHHHHHHHHH-TT-SHHHHHHHHHHHHHHHS-HHHHGGGHHHHHHHHHHHHH-TTS--HHHHHHHHHHHHH--TTTS--HHHHHHHHHHHHHHHHHS-GGGTHHHHHHHHHHHHHH-S-HHHHHHHHHHHHHHHHS-HHHHHHHHHHHHH--SS--GGGGT-------SS---EEESS-SEEEEEEEEEEE-HHHHHHTTT--HHHHHHHHHH---PPEEEEEEEEEE----TT---S-SEEEEEEEEEPPPTTBPPPPPEEEEEEETT-SS-EEEEEEE-BSS---EEE-EEEEEEETTS-EEEEEPPPEEE-GGGG-EE-SS-TTTHHHHHHHHHHHHHHHHTSTT-S-EEEEEEES--HHHHHHHHHHHSGGGEEE---TT-TTPPEEEEEEETTTEEEEEEEEESSSEEEEEEES-GGGHHHHHHHHHTTTS--

Sequence (472 aa):
MNVSNFYFLGNYYSTDSFVVEEAVSQHPHFADHALNFISCVSEELPDSKFPSQLLQSLTNFIAQVSPEKSLENLEHFLRIFNAAAMEESIQLKPVTKYLQNLFKSTNVLENRNWLLGNQMIQICHNLMLHTSLPNLFTSVGEILFSLMTRHSDTNIRDVARFFYSMLIHLSEEKIKAILRSLDASNNGQNLTNLVTETNTFPVAAPVVHLKEPILQLKRLQRSYKYEQLMDSLHGCSFSEYLRTVSTNASIPEIVIDLQICSGMASESQQLPFSKLYAIVLSVQSPTYYNDIEDLHVPYFALNDEEGCRISLVIIPKEPNPANLEASAMFTSSENKTYTCKLKPLRLEFEDFFLPLPVAADERRQIFNDLWSHVDSEVQRDNSACIQSVTTLPFTASQLHPVINEKLSDYIIARPDGDEVDAGWIIGILLPPRWHLLLKMKATDVTVVTINTDNWRLLPLVSHFLKSFTDGD

Organism: Stichopus japonicus (NCBI:txid307972)

Radius of gyration: 34.66 Å; chains: 1; bounding box: 75×52×98 Å

pLDDT: mean 79.05, std 15.25, range [23.27, 95.94]